Protein 8XSM (pdb70)

Structure (mmCIF, N/CA/C/O backbone):
data_8XSM
#
_entry.id   8XSM
#
_cell.length_a   1.00
_cell.length_b   1.00
_cell.length_c   1.00
_cell.angle_alpha   90.00
_cell.angle_beta   90.00
_cell.angle_gamma   90.00
#
_symmetry.space_group_name_H-M   'P 1'
#
loop_
_entity.id
_entity.type
_entity.pdbx_description
1 polymer 'Solute carrier family 52, riboflavin transporter, member 2'
2 non-polymer RIBOFLAVIN
#
loop_
_atom_site.group_PDB
_atom_site.id
_atom_site.type_symbol
_atom_site.label_atom_id
_atom_site.label_alt_id
_atom_site.label_comp_id
_atom_site.label_asym_id
_atom_site.label_entity_id
_atom_site.label_seq_id
_atom_site.pdbx_PDB_ins_code
_atom_site.Cartn_x
_atom_site.Cartn_y
_atom_site.Cartn_z
_atom_site.occupancy
_atom_site.B_iso_or_equiv
_atom_site.auth_seq_id
_atom_site.auth_comp_id
_atom_site.auth_asym_id
_atom_site.auth_atom_id
_atom_site.pdbx_PDB_model_num
ATOM 1 N N . ALA A 1 7 ? 122.314 145.550 152.897 1.00 55.24 7 ALA A N 1
ATOM 2 C CA . ALA A 1 7 ? 121.448 146.687 153.186 1.00 55.24 7 ALA A CA 1
ATOM 3 C C . ALA A 1 7 ? 121.756 147.860 152.262 1.00 55.24 7 ALA A C 1
ATOM 4 O O . ALA A 1 7 ? 120.890 148.687 151.980 1.00 55.24 7 ALA A O 1
ATOM 6 N N . ARG A 1 8 ? 123.004 147.923 151.798 1.00 51.83 8 ARG A N 1
ATOM 7 C CA . ARG A 1 8 ? 123.468 148.960 150.882 1.00 51.83 8 ARG A CA 1
ATOM 8 C C . ARG A 1 8 ? 123.902 148.301 149.581 1.00 51.83 8 ARG A C 1
ATOM 9 O O . ARG A 1 8 ? 125.090 147.992 149.410 1.00 51.83 8 ARG A O 1
ATOM 17 N N . PRO A 1 9 ? 122.991 148.062 148.643 1.00 46.67 9 PRO A N 1
ATOM 18 C CA . PRO A 1 9 ? 123.325 147.234 147.476 1.00 46.67 9 PRO A CA 1
ATOM 19 C C . PRO A 1 9 ? 124.310 147.865 146.502 1.00 46.67 9 PRO A C 1
ATOM 20 O O . PRO A 1 9 ? 125.091 147.146 145.872 1.00 46.67 9 PRO A O 1
ATOM 24 N N . VAL A 1 10 ? 124.290 149.191 146.352 1.00 44.38 10 VAL A N 1
ATOM 25 C CA . VAL A 1 10 ? 125.182 149.828 145.386 1.00 44.38 10 VAL A CA 1
ATOM 26 C C . VAL A 1 10 ? 126.633 149.704 145.834 1.00 44.38 10 VAL A C 1
ATOM 27 O O . VAL A 1 10 ? 127.533 149.458 145.019 1.00 44.38 10 VAL A O 1
ATOM 31 N N . LEU A 1 11 ? 126.884 149.859 147.134 1.00 41.50 11 LEU A N 1
ATOM 32 C CA . LEU A 1 11 ? 128.241 149.704 147.645 1.00 41.50 11 LEU A CA 1
ATOM 33 C C . LEU A 1 11 ? 128.729 148.274 147.472 1.00 41.50 11 LEU A C 1
ATOM 34 O O . LEU A 1 11 ? 129.895 148.045 147.132 1.00 41.50 11 LEU A O 1
ATOM 39 N N . THR A 1 12 ? 127.848 147.298 147.696 1.00 41.43 12 THR A N 1
ATOM 40 C CA . THR A 1 12 ? 128.217 145.902 147.494 1.00 41.43 12 THR A CA 1
ATOM 41 C C . THR A 1 12 ? 128.530 145.626 146.031 1.00 41.43 12 THR A C 1
ATOM 42 O O . THR A 1 12 ? 129.485 144.904 145.722 1.00 41.43 12 THR A O 1
ATOM 46 N N . HIS A 1 13 ? 127.744 146.200 145.117 1.00 40.26 13 HIS A N 1
ATOM 47 C CA . HIS A 1 13 ? 128.022 146.059 143.691 1.00 40.26 13 HIS A CA 1
ATOM 48 C C . HIS A 1 13 ? 129.390 146.629 143.342 1.00 40.26 13 HIS A C 1
ATOM 49 O O . HIS A 1 13 ? 130.182 145.995 142.635 1.00 40.26 13 HIS A O 1
ATOM 56 N N . LEU A 1 14 ? 129.686 147.831 143.839 1.00 40.63 14 LEU A N 1
ATOM 57 C CA . LEU A 1 14 ? 130.981 148.452 143.576 1.00 40.63 14 LEU A CA 1
ATOM 58 C C . LEU A 1 14 ? 132.130 147.600 144.105 1.00 40.63 14 LEU A C 1
ATOM 59 O O . LEU A 1 14 ? 133.132 147.391 143.407 1.00 40.63 14 LEU A O 1
ATOM 64 N N . LEU A 1 15 ? 131.996 147.086 145.331 1.00 38.83 15 LEU A N 1
ATOM 65 C CA . LEU A 1 15 ? 133.090 146.341 145.946 1.00 38.83 15 LEU A CA 1
ATOM 66 C C . LEU A 1 15 ? 133.314 145.001 145.259 1.00 38.83 15 LEU A C 1
ATOM 67 O O . LEU A 1 15 ? 134.462 144.591 145.057 1.00 38.83 15 LEU A O 1
ATOM 72 N N . VAL A 1 16 ? 132.238 144.305 144.878 1.00 38.04 16 VAL A N 1
ATOM 73 C CA . VAL A 1 16 ? 132.421 143.044 144.163 1.00 38.04 16 VAL A CA 1
ATOM 74 C C . VAL A 1 16 ? 132.964 143.299 142.761 1.00 38.04 16 VAL A C 1
ATOM 75 O O . VAL A 1 16 ? 133.745 142.495 142.237 1.00 38.04 16 VAL A O 1
ATOM 79 N N . ALA A 1 17 ? 132.621 144.439 142.152 1.00 38.05 17 ALA A N 1
ATOM 80 C CA . ALA A 1 17 ? 133.188 144.777 140.850 1.00 38.05 17 ALA A CA 1
ATOM 81 C C . ALA A 1 17 ? 134.694 144.986 140.941 1.00 38.05 17 ALA A C 1
ATOM 82 O O . ALA A 1 17 ? 135.449 144.475 140.111 1.00 38.05 17 ALA A O 1
ATOM 84 N N . LEU A 1 18 ? 135.153 145.736 141.946 1.00 39.53 18 LEU A N 1
ATOM 85 C CA . LEU A 1 18 ? 136.594 145.956 142.095 1.00 39.53 18 LEU A CA 1
ATOM 86 C C . LEU A 1 18 ? 137.327 144.666 142.454 1.00 39.53 18 LEU A C 1
ATOM 87 O O . LEU A 1 18 ? 138.421 144.391 141.933 1.00 39.53 18 LEU A O 1
ATOM 92 N N . PHE A 1 19 ? 136.747 143.876 143.362 1.00 40.86 19 PHE A N 1
ATOM 93 C CA . PHE A 1 19 ? 137.294 142.567 143.700 1.00 40.86 19 PHE A CA 1
ATOM 94 C C . PHE A 1 19 ? 137.484 141.706 142.458 1.00 40.86 19 PHE A C 1
ATOM 95 O O . PHE A 1 19 ? 138.526 141.065 142.290 1.00 40.86 19 PHE A O 1
ATOM 103 N N . GLY A 1 20 ? 136.492 141.689 141.565 1.00 40.25 20 GLY A N 1
ATOM 104 C CA . GLY A 1 20 ? 136.629 140.915 140.344 1.00 40.25 20 GLY A CA 1
ATOM 105 C C . GLY A 1 20 ? 137.583 141.548 139.351 1.00 40.25 20 GLY A C 1
ATOM 106 O O . GLY A 1 20 ? 138.189 140.853 138.533 1.00 40.25 20 GLY A O 1
ATOM 107 N N . MET A 1 21 ? 137.717 142.875 139.395 1.00 42.55 21 MET A N 1
ATOM 108 C CA . MET A 1 21 ? 138.628 143.562 138.484 1.00 42.55 21 MET A CA 1
ATOM 109 C C . MET A 1 21 ? 140.072 143.207 138.781 1.00 42.55 21 MET A C 1
ATOM 110 O O . MET A 1 21 ? 140.895 143.092 137.868 1.00 42.55 21 MET A O 1
ATOM 115 N N . GLY A 1 22 ? 140.399 143.023 140.051 1.00 43.27 22 GLY A N 1
ATOM 116 C CA . GLY A 1 22 ? 141.770 142.679 140.384 1.00 43.27 22 GLY A CA 1
ATOM 117 C C . GLY A 1 22 ? 142.141 141.226 140.145 1.00 43.27 22 GLY A C 1
ATOM 118 O O . GLY A 1 22 ? 142.978 140.676 140.864 1.00 43.27 22 GLY A O 1
ATOM 119 N N . SER A 1 23 ? 141.538 140.592 139.139 1.00 41.13 23 SER A N 1
ATOM 120 C CA . SER A 1 23 ? 141.681 139.152 138.939 1.00 41.13 23 SER A CA 1
ATOM 121 C C . SER A 1 23 ? 142.740 138.797 137.896 1.00 41.13 23 SER A C 1
ATOM 122 O O . SER A 1 23 ? 143.699 138.082 138.200 1.00 41.13 23 SER A O 1
ATOM 125 N N . TRP A 1 24 ? 142.575 139.279 136.664 1.00 43.17 24 TRP A N 1
ATOM 126 C CA . TRP A 1 24 ? 143.425 138.902 135.537 1.00 43.17 24 TRP A CA 1
ATOM 127 C C . TRP A 1 24 ? 144.193 140.092 134.971 1.00 43.17 24 TRP A C 1
ATOM 128 O O . TRP A 1 24 ? 144.498 140.137 133.781 1.00 43.17 24 TRP A O 1
ATOM 139 N N . ALA A 1 25 ? 144.528 141.065 135.816 1.00 41.52 25 ALA A N 1
ATOM 140 C CA . ALA A 1 25 ? 145.111 142.304 135.314 1.00 41.52 25 ALA A CA 1
ATOM 141 C C . ALA A 1 25 ? 146.567 142.143 134.898 1.00 41.52 25 ALA A C 1
ATOM 142 O O . ALA A 1 25 ? 147.001 142.780 133.932 1.00 41.52 25 ALA A O 1
ATOM 144 N N . ALA A 1 26 ? 147.328 141.293 135.590 1.00 45.12 26 ALA A N 1
ATOM 145 C CA . ALA A 1 26 ? 148.760 141.192 135.326 1.00 45.12 26 ALA A CA 1
ATOM 146 C C . ALA A 1 26 ? 149.034 140.575 133.961 1.00 45.12 26 ALA A C 1
ATOM 147 O O . ALA A 1 26 ? 149.866 141.078 133.198 1.00 45.12 26 ALA A O 1
ATOM 149 N N . VAL A 1 27 ? 148.339 139.486 133.632 1.00 45.02 27 VAL A N 1
ATOM 150 C CA . VAL A 1 27 ? 148.542 138.828 132.345 1.00 45.02 27 VAL A CA 1
ATOM 151 C C . VAL A 1 27 ? 148.036 139.705 131.206 1.00 45.02 27 VAL A C 1
ATOM 152 O O . VAL A 1 27 ? 148.700 139.855 130.171 1.00 45.02 27 VAL A O 1
ATOM 156 N N . ASN A 1 28 ? 146.854 140.294 131.377 1.00 43.86 28 ASN A N 1
ATOM 157 C CA . ASN A 1 28 ? 146.273 141.194 130.392 1.00 43.86 28 ASN A CA 1
ATOM 158 C C . ASN A 1 28 ? 147.045 142.499 130.257 1.00 43.86 28 ASN A C 1
ATOM 159 O O . ASN A 1 28 ? 146.793 143.243 129.305 1.00 43.86 28 ASN A O 1
ATOM 164 N N . GLY A 1 29 ? 147.963 142.800 131.172 1.00 43.72 29 GLY A N 1
ATOM 165 C CA . GLY A 1 29 ? 148.834 143.949 131.022 1.00 43.72 29 GLY A CA 1
ATOM 166 C C . GLY A 1 29 ? 150.153 143.587 130.371 1.00 43.72 29 GLY A C 1
ATOM 167 O O . GLY A 1 29 ? 150.673 144.336 129.537 1.00 43.72 29 GLY A O 1
ATOM 168 N N . ILE A 1 30 ? 150.699 142.429 130.743 1.00 45.02 30 ILE A N 1
ATOM 169 C CA . ILE A 1 30 ? 151.906 141.925 130.091 1.00 45.02 30 ILE A CA 1
ATOM 170 C C . ILE A 1 30 ? 151.666 141.749 128.597 1.00 45.02 30 ILE A C 1
ATOM 171 O O . ILE A 1 30 ? 152.513 142.102 127.764 1.00 45.02 30 ILE A O 1
ATOM 176 N N . TRP A 1 31 ? 150.508 141.192 128.233 1.00 45.47 31 TRP A N 1
ATOM 177 C CA . TRP A 1 31 ? 150.226 140.950 126.823 1.00 45.47 31 TRP A CA 1
ATOM 178 C C . TRP A 1 31 ? 150.184 142.245 126.024 1.00 45.47 31 TRP A C 1
ATOM 179 O O . TRP A 1 31 ? 150.699 142.296 124.902 1.00 45.47 31 TRP A O 1
ATOM 190 N N . VAL A 1 32 ? 149.586 143.298 126.578 1.00 45.59 32 VAL A N 1
ATOM 191 C CA . VAL A 1 32 ? 149.471 144.550 125.838 1.00 45.59 32 VAL A CA 1
ATOM 192 C C . VAL A 1 32 ? 150.792 145.309 125.855 1.00 45.59 32 VAL A C 1
ATOM 193 O O . VAL A 1 32 ? 151.056 146.139 124.977 1.00 45.59 32 VAL A O 1
ATOM 197 N N . GLU A 1 33 ? 151.648 145.038 126.843 1.00 48.13 33 GLU A N 1
ATOM 198 C CA . GLU A 1 33 ? 152.937 145.712 126.919 1.00 48.13 33 GLU A CA 1
ATOM 199 C C . GLU A 1 33 ? 154.028 145.018 126.112 1.00 48.13 33 GLU A C 1
ATOM 200 O O . GLU A 1 33 ? 155.076 145.625 125.877 1.00 48.13 33 GLU A O 1
ATOM 206 N N . LEU A 1 34 ? 153.801 143.781 125.672 1.00 48.98 34 LEU A N 1
ATOM 207 C CA . LEU A 1 34 ? 154.804 143.052 124.892 1.00 48.98 34 LEU A CA 1
ATOM 208 C C . LEU A 1 34 ? 155.548 143.867 123.831 1.00 48.98 34 LEU A C 1
ATOM 209 O O . LEU A 1 34 ? 156.763 143.652 123.684 1.00 48.98 34 LEU A O 1
ATOM 214 N N . PRO A 1 35 ? 154.924 144.767 123.058 1.00 51.43 35 PRO A N 1
ATOM 215 C CA . PRO A 1 35 ? 155.707 145.513 122.054 1.00 51.43 35 PRO A CA 1
ATOM 216 C C . PRO A 1 35 ? 156.792 146.407 122.634 1.00 51.43 35 PRO A C 1
ATOM 217 O O . PRO A 1 35 ? 157.853 146.545 122.015 1.00 51.43 35 PRO A O 1
ATOM 221 N N . VAL A 1 36 ? 156.561 147.032 123.789 1.00 52.99 36 VAL A N 1
ATOM 222 C CA . VAL A 1 36 ? 157.573 147.907 124.374 1.00 52.99 36 VAL A CA 1
ATOM 223 C C . VAL A 1 36 ? 158.747 147.091 124.895 1.00 52.99 36 VAL A C 1
ATOM 224 O O . VAL A 1 36 ? 159.904 147.523 124.830 1.00 52.99 36 VAL A O 1
ATOM 228 N N . VAL A 1 37 ? 158.468 145.899 125.414 1.00 52.83 37 VAL A N 1
ATOM 229 C CA . VAL A 1 37 ? 159.508 145.064 125.994 1.00 52.83 37 VAL A CA 1
ATOM 230 C C . VAL A 1 37 ? 160.321 144.363 124.912 1.00 52.83 37 VAL A C 1
ATOM 231 O O . VAL A 1 37 ? 161.543 144.237 125.037 1.00 52.83 37 VAL A O 1
ATOM 235 N N . VAL A 1 38 ? 159.666 143.923 123.832 1.00 54.87 38 VAL A N 1
ATOM 236 C CA . VAL A 1 38 ? 160.321 143.144 122.782 1.00 54.87 38 VAL A CA 1
ATOM 237 C C . VAL A 1 38 ? 161.524 143.875 122.199 1.00 54.87 38 VAL A C 1
ATOM 238 O O . VAL A 1 38 ? 162.518 143.246 121.818 1.00 54.87 38 VAL A O 1
ATOM 242 N N . LYS A 1 39 ? 161.474 145.207 122.145 1.00 59.39 39 LYS A N 1
ATOM 243 C CA . LYS A 1 39 ? 162.541 145.980 121.521 1.00 59.39 39 LYS A CA 1
ATOM 244 C C . LYS A 1 39 ? 163.882 145.823 122.225 1.00 59.39 39 LYS A C 1
ATOM 245 O O . LYS A 1 39 ? 164.918 146.115 121.620 1.00 59.39 39 LYS A O 1
ATOM 251 N N . GLU A 1 40 ? 163.892 145.372 123.479 1.00 61.75 40 GLU A N 1
ATOM 252 C CA . GLU A 1 40 ? 165.112 145.303 124.277 1.00 61.75 40 GLU A CA 1
ATOM 253 C C . GLU A 1 40 ? 165.544 143.882 124.609 1.00 61.75 40 GLU A C 1
ATOM 254 O O . GLU A 1 40 ? 166.745 143.615 124.699 1.00 61.75 40 GLU A O 1
ATOM 260 N N . LEU A 1 41 ? 164.598 142.966 124.803 1.00 58.77 41 LEU A N 1
ATOM 261 C CA . LEU A 1 41 ? 164.941 141.617 125.217 1.00 58.77 41 LEU A CA 1
ATOM 262 C C . LEU A 1 41 ? 165.659 140.875 124.092 1.00 58.77 41 LEU A C 1
ATOM 263 O O . LEU A 1 41 ? 165.436 141.155 122.913 1.00 58.77 41 LEU A O 1
ATOM 268 N N . PRO A 1 42 ? 166.535 139.924 124.432 1.00 61.18 42 PRO A N 1
ATOM 269 C CA . PRO A 1 42 ? 167.268 139.188 123.394 1.00 61.18 42 PRO A CA 1
ATOM 270 C C . PRO A 1 42 ? 166.449 138.133 122.671 1.00 61.18 42 PRO A C 1
ATOM 271 O O . PRO A 1 42 ? 166.919 137.609 121.653 1.00 61.18 42 PRO A O 1
ATOM 275 N N . GLU A 1 43 ? 165.251 137.799 123.155 1.00 62.26 43 GLU A N 1
ATOM 276 C CA . GLU A 1 43 ? 164.432 136.803 122.470 1.00 62.26 43 GLU A CA 1
ATOM 277 C C . GLU A 1 43 ? 163.967 137.321 121.116 1.00 62.26 43 GLU A C 1
ATOM 278 O O . GLU A 1 43 ? 164.131 136.651 120.091 1.00 62.26 43 GLU A O 1
ATOM 284 N N . GLY A 1 44 ? 163.388 138.518 121.093 1.00 59.12 44 GLY A N 1
ATOM 285 C CA . GLY A 1 44 ? 162.844 139.073 119.871 1.00 59.12 44 GLY A CA 1
ATOM 286 C C . GLY A 1 44 ? 161.336 138.977 119.835 1.00 59.12 44 GLY A C 1
ATOM 287 O O . GLY A 1 44 ? 160.676 139.218 120.848 1.00 59.12 44 GLY A O 1
ATOM 288 N N . TRP A 1 45 ? 160.775 138.630 118.681 1.00 61.58 45 TRP A N 1
ATOM 289 C CA . TRP A 1 45 ? 159.337 138.451 118.547 1.00 61.58 45 TRP A CA 1
ATOM 290 C C . TRP A 1 45 ? 158.893 137.022 118.821 1.00 61.58 45 TRP A C 1
ATOM 291 O O . TRP A 1 45 ? 157.740 136.681 118.542 1.00 61.58 45 TRP A O 1
ATOM 302 N N . SER A 1 46 ? 159.779 136.183 119.355 1.00 58.25 46 SER A N 1
ATOM 303 C CA . SER A 1 46 ? 159.413 134.841 119.788 1.00 58.25 46 SER A CA 1
ATOM 304 C C . SER A 1 46 ? 158.811 134.822 121.184 1.00 58.25 46 SER A C 1
ATOM 305 O O . SER A 1 46 ? 158.397 133.757 121.649 1.00 58.25 46 SER A O 1
ATOM 308 N N . LEU A 1 47 ? 158.745 135.970 121.846 1.00 54.43 47 LEU A N 1
ATOM 309 C CA . LEU A 1 47 ? 158.286 136.134 123.219 1.00 54.43 47 LEU A CA 1
ATOM 310 C C . LEU A 1 47 ? 156.793 135.853 123.410 1.00 54.43 47 LEU A C 1
ATOM 311 O O . LEU A 1 47 ? 156.416 135.266 124.435 1.00 54.43 47 LEU A O 1
ATOM 316 N N . PRO A 1 48 ? 155.907 136.267 122.494 1.00 53.72 48 PRO A N 1
ATOM 317 C CA . PRO A 1 48 ? 154.484 135.935 122.672 1.00 53.72 48 PRO A CA 1
ATOM 318 C C . PRO A 1 48 ? 154.196 134.446 122.688 1.00 53.72 48 PRO A C 1
ATOM 319 O O . PRO A 1 48 ? 153.171 134.039 123.246 1.00 53.72 48 PRO A O 1
ATOM 323 N N . SER A 1 49 ? 155.055 133.617 122.095 1.00 56.26 49 SER A N 1
ATOM 324 C CA . SER A 1 49 ? 154.881 132.173 122.175 1.00 56.26 49 SER A CA 1
ATOM 325 C C . SER A 1 49 ? 155.462 131.590 123.455 1.00 56.26 49 SER A C 1
ATOM 326 O O . SER A 1 49 ? 155.104 130.468 123.827 1.00 56.26 49 SER A O 1
ATOM 329 N N . TYR A 1 50 ? 156.350 132.321 124.128 1.00 54.50 50 TYR A N 1
ATOM 330 C CA . TYR A 1 50 ? 156.832 131.912 125.442 1.00 54.50 50 TYR A CA 1
ATOM 331 C C . TYR A 1 50 ? 155.805 132.243 126.515 1.00 54.50 50 TYR A C 1
ATOM 332 O O . TYR A 1 50 ? 155.530 131.425 127.402 1.00 54.50 50 TYR A O 1
ATOM 341 N N . VAL A 1 51 ? 155.230 133.446 126.443 1.00 50.51 51 VAL A N 1
ATOM 342 C CA . VAL A 1 51 ? 154.232 133.865 127.425 1.00 50.51 51 VAL A CA 1
ATOM 343 C C . VAL A 1 51 ? 153.009 132.957 127.364 1.00 50.51 51 VAL A C 1
ATOM 344 O O . VAL A 1 51 ? 152.403 132.627 128.389 1.00 50.51 51 VAL A O 1
ATOM 348 N N . SER A 1 52 ? 152.638 132.526 126.157 1.00 51.18 52 SER A N 1
ATOM 349 C CA . SER A 1 52 ? 151.482 131.651 125.990 1.00 51.18 52 SER A CA 1
ATOM 350 C C . SER A 1 52 ? 151.701 130.308 126.678 1.00 51.18 52 SER A C 1
ATOM 351 O O . SER A 1 52 ? 150.828 129.808 127.398 1.00 51.18 52 SER A O 1
ATOM 354 N N . VAL A 1 53 ? 152.872 129.707 126.461 1.00 49.76 53 VAL A N 1
ATOM 355 C CA . VAL A 1 53 ? 153.189 128.428 127.093 1.00 49.76 53 VAL A CA 1
ATOM 356 C C . VAL A 1 53 ? 153.246 128.586 128.607 1.00 49.76 53 VAL A C 1
ATOM 357 O O . VAL A 1 53 ? 152.802 127.711 129.357 1.00 49.76 53 VAL A O 1
ATOM 361 N N . LEU A 1 54 ? 153.787 129.710 129.080 1.00 47.79 54 LEU A N 1
ATOM 362 C CA . LEU A 1 54 ? 153.853 129.935 130.522 1.00 47.79 54 LEU A CA 1
ATOM 363 C C . LEU A 1 54 ? 152.459 130.036 131.130 1.00 47.79 54 LEU A C 1
ATOM 364 O O . LEU A 1 54 ? 152.181 129.442 132.178 1.00 47.79 54 LEU A O 1
ATOM 369 N N . VAL A 1 55 ? 151.562 130.786 130.484 1.00 47.52 55 VAL A N 1
ATOM 370 C CA . VAL A 1 55 ? 150.208 130.927 131.014 1.00 47.52 55 VAL A CA 1
ATOM 371 C C . VAL A 1 55 ? 149.455 129.606 130.938 1.00 47.52 55 VAL A C 1
ATOM 372 O O . VAL A 1 55 ? 148.604 129.319 131.788 1.00 47.52 55 VAL A O 1
ATOM 376 N N . ALA A 1 56 ? 149.756 128.773 129.940 1.00 47.27 56 ALA A N 1
ATOM 377 C CA . ALA A 1 56 ? 149.117 127.461 129.872 1.00 47.27 56 ALA A CA 1
ATOM 378 C C . ALA A 1 56 ? 149.621 126.545 130.984 1.00 47.27 56 ALA A C 1
ATOM 379 O O . ALA A 1 56 ? 148.845 125.792 131.581 1.00 47.27 56 ALA A O 1
ATOM 381 N N . LEU A 1 57 ? 150.924 126.592 131.274 1.00 49.04 57 LEU A N 1
ATOM 382 C CA . LEU A 1 57 ? 151.476 125.778 132.354 1.00 49.04 57 LEU A CA 1
ATOM 383 C C . LEU A 1 57 ? 151.089 126.294 133.733 1.00 49.04 57 LEU A C 1
ATOM 384 O O . LEU A 1 57 ? 151.181 125.542 134.707 1.00 49.04 57 LEU A O 1
ATOM 389 N N . GLY A 1 58 ? 150.676 127.558 133.841 1.00 46.11 58 GLY A N 1
ATOM 390 C CA . GLY A 1 58 ? 150.273 128.108 135.126 1.00 46.11 58 GLY A CA 1
ATOM 391 C C . GLY A 1 58 ? 149.077 127.427 135.761 1.00 46.11 58 GLY A C 1
ATOM 392 O O . GLY A 1 58 ? 148.715 127.762 136.892 1.00 46.11 58 GLY A O 1
ATOM 393 N N . ASN A 1 59 ? 148.451 126.477 135.063 1.00 46.84 59 ASN A N 1
ATOM 394 C CA . ASN A 1 59 ? 147.296 125.769 135.608 1.00 46.84 59 ASN A CA 1
ATOM 395 C C . ASN A 1 59 ? 147.655 124.868 136.783 1.00 46.84 59 ASN A C 1
ATOM 396 O O . ASN A 1 59 ? 146.788 124.139 137.274 1.00 46.84 59 ASN A O 1
ATOM 401 N N . LEU A 1 60 ? 148.913 124.873 137.223 1.00 48.09 60 LEU A N 1
ATOM 402 C CA . LEU A 1 60 ? 149.293 124.107 138.402 1.00 48.09 60 LEU A CA 1
ATOM 403 C C . LEU A 1 60 ? 148.792 124.745 139.689 1.00 48.09 60 LEU A C 1
ATOM 404 O O . LEU A 1 60 ? 148.909 124.132 140.754 1.00 48.09 60 LEU A O 1
ATOM 409 N N . GLY A 1 61 ? 148.260 125.967 139.624 1.00 48.52 61 GLY A N 1
ATOM 410 C CA . GLY A 1 61 ? 147.661 126.565 140.804 1.00 48.52 61 GLY A CA 1
ATOM 411 C C . GLY A 1 61 ? 146.424 125.825 141.271 1.00 48.52 61 GLY A C 1
ATOM 412 O O . GLY A 1 61 ? 146.131 125.789 142.470 1.00 48.52 61 GLY A O 1
ATOM 413 N N . LEU A 1 62 ? 145.690 125.216 140.336 1.00 47.61 62 LEU A N 1
ATOM 414 C CA . LEU A 1 62 ? 144.531 124.414 140.708 1.00 47.61 62 LEU A CA 1
ATOM 415 C C . LEU A 1 62 ? 144.948 123.187 141.508 1.00 47.61 62 LEU A C 1
ATOM 416 O O . LEU A 1 62 ? 144.299 122.833 142.498 1.00 47.61 62 LEU A O 1
ATOM 421 N N . LEU A 1 63 ? 146.029 122.525 141.090 1.00 50.95 63 LEU A N 1
ATOM 422 C CA . LEU A 1 63 ? 146.525 121.356 141.805 1.00 50.95 63 LEU A CA 1
ATOM 423 C C . LEU A 1 63 ? 147.007 121.696 143.208 1.00 50.95 63 LEU A C 1
ATOM 424 O O . LEU A 1 63 ? 146.983 120.830 144.087 1.00 50.95 63 LEU A O 1
ATOM 429 N N . VAL A 1 64 ? 147.430 122.937 143.443 1.00 51.88 64 VAL A N 1
ATOM 430 C CA . VAL A 1 64 ? 147.873 123.338 144.774 1.00 51.88 64 VAL A CA 1
ATOM 431 C C . VAL A 1 64 ? 146.684 123.722 145.641 1.00 51.88 64 VAL A C 1
ATOM 432 O O . VAL A 1 64 ? 146.611 123.357 146.821 1.00 51.88 64 VAL A O 1
ATOM 436 N N . VAL A 1 65 ? 145.736 124.473 145.072 1.00 53.46 65 VAL A N 1
ATOM 437 C CA . VAL A 1 65 ? 144.529 124.844 145.810 1.00 53.46 65 VAL A CA 1
ATOM 438 C C . VAL A 1 65 ? 143.776 123.593 146.243 1.00 53.46 65 VAL A C 1
ATOM 439 O O . VAL A 1 65 ? 143.312 123.487 147.384 1.00 53.46 65 VAL A O 1
ATOM 443 N N . THR A 1 66 ? 143.661 122.616 145.339 1.00 57.77 66 THR A N 1
ATOM 444 C CA . THR A 1 66 ? 142.946 121.384 145.653 1.00 57.77 66 THR A CA 1
ATOM 445 C C . THR A 1 66 ? 143.651 120.593 146.746 1.00 57.77 66 THR A C 1
ATOM 446 O O . THR A 1 66 ? 143.010 120.057 147.657 1.00 57.77 66 THR A O 1
ATOM 450 N N . LEU A 1 67 ? 144.978 120.511 146.677 1.00 59.77 67 LEU A N 1
ATOM 451 C CA . LEU A 1 67 ? 145.704 119.744 147.681 1.00 59.77 67 LEU A CA 1
ATOM 452 C C . LEU A 1 67 ? 145.627 120.413 149.046 1.00 59.77 67 LEU A C 1
ATOM 453 O O . LEU A 1 67 ? 145.541 119.730 150.072 1.00 59.77 67 LEU A O 1
ATOM 458 N N . TRP A 1 68 ? 145.633 121.746 149.087 1.00 61.02 68 TRP A N 1
ATOM 459 C CA . TRP A 1 68 ? 145.473 122.426 150.370 1.00 61.02 68 TRP A CA 1
ATOM 460 C C . TRP A 1 68 ? 144.058 122.255 150.906 1.00 61.02 68 TRP A C 1
ATOM 461 O O . TRP A 1 68 ? 143.855 122.097 152.115 1.00 61.02 68 TRP A O 1
ATOM 472 N N . ARG A 1 69 ? 143.063 122.289 150.020 1.00 62.71 69 ARG A N 1
ATOM 473 C CA . ARG A 1 69 ? 141.681 122.046 150.410 1.00 62.71 69 ARG A CA 1
ATOM 474 C C . ARG A 1 69 ? 141.438 120.617 150.864 1.00 62.71 69 ARG A C 1
ATOM 475 O O . ARG A 1 69 ? 140.460 120.373 151.578 1.00 62.71 69 ARG A O 1
ATOM 483 N N . ARG A 1 70 ? 142.327 119.696 150.529 1.00 66.29 70 ARG A N 1
ATOM 484 C CA . ARG A 1 70 ? 142.204 118.319 150.967 1.00 66.29 70 ARG A CA 1
ATOM 485 C C . ARG A 1 70 ? 142.917 118.089 152.265 1.00 66.29 70 ARG A C 1
ATOM 486 O O . ARG A 1 70 ? 142.353 117.540 153.183 1.00 66.29 70 ARG A O 1
ATOM 494 N N . LEU A 1 71 ? 144.168 118.519 152.359 1.00 68.38 71 LEU A N 1
ATOM 495 C CA . LEU A 1 71 ? 144.929 118.233 153.574 1.00 68.38 71 LEU A CA 1
ATOM 496 C C . LEU A 1 71 ? 144.417 119.039 154.761 1.00 68.38 71 LEU A C 1
ATOM 497 O O . LEU A 1 71 ? 144.291 118.508 155.868 1.00 68.38 71 LEU A O 1
ATOM 502 N N . ALA A 1 72 ? 144.131 120.325 154.558 1.00 69.88 72 ALA A N 1
ATOM 503 C CA . ALA A 1 72 ? 143.477 121.121 155.587 1.00 69.88 72 ALA A CA 1
ATOM 504 C C . ALA A 1 72 ? 141.983 121.133 155.293 1.00 69.88 72 ALA A C 1
ATOM 505 O O . ALA A 1 72 ? 141.514 121.986 154.524 1.00 69.88 72 ALA A O 1
ATOM 507 N N . PRO A 1 73 ? 141.195 120.226 155.875 1.00 72.87 73 PRO A N 1
ATOM 508 C CA . PRO A 1 73 ? 139.824 120.014 155.393 1.00 72.87 73 PRO A CA 1
ATOM 509 C C . PRO A 1 73 ? 138.847 121.118 155.765 1.00 72.87 73 PRO A C 1
ATOM 510 O O . PRO A 1 73 ? 138.064 121.565 154.921 1.00 72.87 73 PRO A O 1
ATOM 514 N N . GLY A 1 74 ? 138.879 121.563 157.019 1.00 73.63 74 GLY A N 1
ATOM 515 C CA . GLY A 1 74 ? 137.887 122.504 157.503 1.00 73.63 74 GLY A CA 1
ATOM 516 C C . GLY A 1 74 ? 138.430 123.877 157.837 1.00 73.63 74 GLY A C 1
ATOM 517 O O . GLY A 1 74 ? 137.792 124.638 158.570 1.00 73.63 74 GLY A O 1
ATOM 518 N N . LYS A 1 75 ? 139.604 124.209 157.307 1.00 71.81 75 LYS A N 1
ATOM 519 C CA . LYS A 1 75 ? 140.199 125.508 157.573 1.00 71.81 75 LYS A CA 1
ATOM 520 C C . LYS A 1 75 ? 139.445 126.610 156.829 1.00 71.81 75 LYS A C 1
ATOM 521 O O . LYS A 1 75 ? 138.451 126.371 156.138 1.00 71.81 75 LYS A O 1
ATOM 527 N N . ASP A 1 76 ? 139.935 127.838 156.984 1.00 65.03 76 ASP A N 1
ATOM 528 C CA . ASP A 1 76 ? 139.224 128.997 156.473 1.00 65.03 76 ASP A CA 1
ATOM 529 C C . ASP A 1 76 ? 139.260 129.029 154.945 1.00 65.03 76 ASP A C 1
ATOM 530 O O . ASP A 1 76 ? 140.009 128.300 154.291 1.00 65.03 76 ASP A O 1
ATOM 535 N N . GLU A 1 77 ? 138.429 129.904 154.381 1.00 57.19 77 GLU A N 1
ATOM 536 C CA . GLU A 1 77 ? 138.278 130.037 152.940 1.00 57.19 77 GLU A CA 1
ATOM 537 C C . GLU A 1 77 ? 138.916 131.302 152.388 1.00 57.19 77 GLU A C 1
ATOM 538 O O . GLU A 1 77 ? 139.091 131.410 151.171 1.00 57.19 77 GLU A O 1
ATOM 544 N N . GLN A 1 78 ? 139.277 132.250 153.247 1.00 54.68 78 GLN A N 1
ATOM 545 C CA . GLN A 1 78 ? 139.859 133.511 152.817 1.00 54.68 78 GLN A CA 1
ATOM 546 C C . GLN A 1 78 ? 141.379 133.488 152.782 1.00 54.68 78 GLN A C 1
ATOM 547 O O . GLN A 1 78 ? 141.985 134.510 152.454 1.00 54.68 78 GLN A O 1
ATOM 553 N N . VAL A 1 79 ? 142.010 132.367 153.115 1.00 49.78 79 VAL A N 1
ATOM 554 C CA . VAL A 1 79 ? 143.470 132.282 153.123 1.00 49.78 79 VAL A CA 1
ATOM 555 C C . VAL A 1 79 ? 144.002 132.131 151.700 1.00 49.78 79 VAL A C 1
ATOM 556 O O . VAL A 1 79 ? 144.991 132.797 151.352 1.00 49.78 79 VAL A O 1
ATOM 560 N N . PRO A 1 80 ? 143.413 131.284 150.843 1.00 46.79 80 PRO A N 1
ATOM 561 C CA . PRO A 1 80 ? 143.874 131.266 149.446 1.00 46.79 80 PRO A CA 1
ATOM 562 C C . PRO A 1 80 ? 143.661 132.579 148.715 1.00 46.79 80 PRO A C 1
ATOM 563 O O . PRO A 1 80 ? 144.506 132.960 147.895 1.00 46.79 80 PRO A O 1
ATOM 567 N N . ILE A 1 81 ? 142.561 133.285 148.982 1.00 46.45 81 ILE A N 1
ATOM 568 C CA . ILE A 1 81 ? 142.332 134.575 148.332 1.00 46.45 81 ILE A CA 1
ATOM 569 C C . ILE A 1 81 ? 143.465 135.538 148.657 1.00 46.45 81 ILE A C 1
ATOM 570 O O . ILE A 1 81 ? 144.021 136.201 147.772 1.00 46.45 81 ILE A O 1
ATOM 575 N N . ARG A 1 82 ? 143.839 135.615 149.933 1.00 48.28 82 ARG A N 1
ATOM 576 C CA . ARG A 1 82 ? 144.889 136.533 150.346 1.00 48.28 82 ARG A CA 1
ATOM 577 C C . ARG A 1 82 ? 146.259 136.099 149.845 1.00 48.28 82 ARG A C 1
ATOM 578 O O . ARG A 1 82 ? 147.071 136.952 149.467 1.00 48.28 82 ARG A O 1
ATOM 586 N N . VAL A 1 83 ? 146.534 134.793 149.817 1.00 44.67 83 VAL A N 1
ATOM 587 C CA . VAL A 1 83 ? 147.797 134.330 149.252 1.00 44.67 83 VAL A CA 1
ATOM 588 C C . VAL A 1 83 ? 147.901 134.723 147.783 1.00 44.67 83 VAL A C 1
ATOM 589 O O . VAL A 1 83 ? 148.946 135.210 147.330 1.00 44.67 83 VAL A O 1
ATOM 593 N N . VAL A 1 84 ? 146.817 134.547 147.022 1.00 43.44 84 VAL A N 1
ATOM 594 C CA . VAL A 1 84 ? 146.819 134.913 145.607 1.00 43.44 84 VAL A CA 1
ATOM 595 C C . VAL A 1 84 ? 147.029 136.414 145.437 1.00 43.44 84 VAL A C 1
ATOM 596 O O . VAL A 1 84 ? 147.797 136.857 144.572 1.00 43.44 84 VAL A O 1
ATOM 600 N N . GLN A 1 85 ? 146.363 137.220 146.265 1.00 43.95 85 GLN A N 1
ATOM 601 C CA . GLN A 1 85 ? 146.484 138.669 146.132 1.00 43.95 85 GLN A CA 1
ATOM 602 C C . GLN A 1 85 ? 147.903 139.146 146.430 1.00 43.95 85 GLN A C 1
ATOM 603 O O . GLN A 1 85 ? 148.452 139.983 145.698 1.00 43.95 85 GLN A O 1
ATOM 609 N N . VAL A 1 86 ? 148.519 138.625 147.495 1.00 44.66 86 VAL A N 1
ATOM 610 C CA . VAL A 1 86 ? 149.880 139.046 147.822 1.00 44.66 86 VAL A CA 1
ATOM 611 C C . VAL A 1 86 ? 150.863 138.563 146.763 1.00 44.66 86 VAL A C 1
ATOM 612 O O . VAL A 1 86 ? 151.798 139.287 146.392 1.00 44.66 86 VAL A O 1
ATOM 616 N N . LEU A 1 87 ? 150.680 137.336 146.261 1.00 44.30 87 LEU A N 1
ATOM 617 C CA . LEU A 1 87 ? 151.506 136.860 145.157 1.00 44.30 87 LEU A CA 1
ATOM 618 C C . LEU A 1 87 ? 151.451 137.824 143.982 1.00 44.30 87 LEU A C 1
ATOM 619 O O . LEU A 1 87 ? 152.489 138.224 143.444 1.00 44.30 87 LEU A O 1
ATOM 624 N N . GLY A 1 88 ? 150.242 138.221 143.579 1.00 44.68 88 GLY A N 1
ATOM 625 C CA . GLY A 1 88 ? 150.110 139.127 142.446 1.00 44.68 88 GLY A CA 1
ATOM 626 C C . GLY A 1 88 ? 150.778 140.469 142.679 1.00 44.68 88 GLY A C 1
ATOM 627 O O . GLY A 1 88 ? 151.520 140.965 141.823 1.00 44.68 88 GLY A O 1
ATOM 628 N N . MET A 1 89 ? 150.522 141.079 143.839 1.00 46.13 89 MET A N 1
ATOM 629 C CA . MET A 1 89 ? 151.100 142.390 144.131 1.00 46.13 89 MET A CA 1
ATOM 630 C C . MET A 1 89 ? 152.626 142.347 144.113 1.00 46.13 89 MET A C 1
ATOM 631 O O . MET A 1 89 ? 153.280 143.173 143.456 1.00 46.13 89 MET A O 1
ATOM 636 N N . VAL A 1 90 ? 153.216 141.386 144.830 1.00 44.63 90 VAL A N 1
ATOM 637 C CA . VAL A 1 90 ? 154.672 141.335 144.919 1.00 44.63 90 VAL A CA 1
ATOM 638 C C . VAL A 1 90 ? 155.283 140.968 143.572 1.00 44.63 90 VAL A C 1
ATOM 639 O O . VAL A 1 90 ? 156.351 141.474 143.205 1.00 44.63 90 VAL A O 1
ATOM 643 N N . GLY A 1 91 ? 154.617 140.102 142.805 1.00 44.09 91 GLY A N 1
ATOM 644 C CA . GLY A 1 91 ? 155.127 139.764 141.489 1.00 44.09 91 GLY A CA 1
ATOM 645 C C . GLY A 1 91 ? 155.150 140.953 140.552 1.00 44.09 91 GLY A C 1
ATOM 646 O O . GLY A 1 91 ? 156.109 141.143 139.803 1.00 44.09 91 GLY A O 1
ATOM 647 N N . THR A 1 92 ? 154.102 141.779 140.588 1.00 44.36 92 THR A N 1
ATOM 648 C CA . THR A 1 92 ? 154.081 142.952 139.718 1.00 44.36 92 THR A CA 1
ATOM 649 C C . THR A 1 92 ? 155.121 143.983 140.149 1.00 44.36 92 THR A C 1
ATOM 650 O O . THR A 1 92 ? 155.746 144.632 139.301 1.00 44.36 92 THR A O 1
ATOM 654 N N . ALA A 1 93 ? 155.344 144.131 141.458 1.00 45.71 93 ALA A N 1
ATOM 655 C CA . ALA A 1 93 ? 156.402 145.031 141.918 1.00 45.71 93 ALA A CA 1
ATOM 656 C C . ALA A 1 93 ? 157.777 144.550 141.458 1.00 45.71 93 ALA A C 1
ATOM 657 O O . ALA A 1 93 ? 158.591 145.335 140.950 1.00 45.71 93 ALA A O 1
ATOM 659 N N . LEU A 1 94 ? 158.053 143.254 141.619 1.00 46.20 94 LEU A N 1
ATOM 660 C CA . LEU A 1 94 ? 159.342 142.716 141.192 1.00 46.20 94 LEU A CA 1
ATOM 661 C C . LEU A 1 94 ? 159.512 142.803 139.679 1.00 46.20 94 LEU A C 1
ATOM 662 O O . LEU A 1 94 ? 160.629 142.991 139.185 1.00 46.20 94 LEU A O 1
ATOM 667 N N . LEU A 1 95 ? 158.423 142.650 138.925 1.00 46.09 95 LEU A N 1
ATOM 668 C CA . LEU A 1 95 ? 158.509 142.786 137.475 1.00 46.09 95 LEU A CA 1
ATOM 669 C C . LEU A 1 95 ? 158.815 144.223 137.079 1.00 46.09 95 LEU A C 1
ATOM 670 O O . LEU A 1 95 ? 159.623 144.466 136.178 1.00 46.09 95 LEU A O 1
ATOM 675 N N . ALA A 1 96 ? 158.176 145.192 137.740 1.00 46.09 96 ALA A N 1
ATOM 676 C CA . ALA A 1 96 ? 158.509 146.592 137.500 1.00 46.09 96 ALA A CA 1
ATOM 677 C C . ALA A 1 96 ? 159.964 146.883 137.838 1.00 46.09 96 ALA A C 1
ATOM 678 O O . ALA A 1 96 ? 160.585 147.764 137.234 1.00 46.09 96 ALA A O 1
ATOM 680 N N . SER A 1 97 ? 160.522 146.163 138.814 1.00 49.13 97 SER A N 1
ATOM 681 C CA . SER A 1 97 ? 161.880 146.470 139.253 1.00 49.13 97 SER A CA 1
ATOM 682 C C . SER A 1 97 ? 162.961 145.796 138.410 1.00 49.13 97 SER A C 1
ATOM 683 O O . SER A 1 97 ? 163.989 146.421 138.132 1.00 49.13 97 SER A O 1
ATOM 686 N N . LEU A 1 98 ? 162.764 144.546 137.993 1.00 53.16 98 LEU A N 1
ATOM 687 C CA . LEU A 1 98 ? 163.838 143.723 137.431 1.00 53.16 98 LEU A CA 1
ATOM 688 C C . LEU A 1 98 ? 163.399 143.031 136.147 1.00 53.16 98 LEU A C 1
ATOM 689 O O . LEU A 1 98 ? 163.555 141.820 135.995 1.00 53.16 98 LEU A O 1
ATOM 694 N N . TRP A 1 99 ? 162.844 143.772 135.194 1.00 51.78 99 TRP A N 1
ATOM 695 C CA . TRP A 1 99 ? 162.353 143.134 133.979 1.00 51.78 99 TRP A CA 1
ATOM 696 C C . TRP A 1 99 ? 163.408 143.006 132.886 1.00 51.78 99 TRP A C 1
ATOM 697 O O . TRP A 1 99 ? 163.188 142.262 131.926 1.00 51.78 99 TRP A O 1
ATOM 708 N N . HIS A 1 100 ? 164.545 143.690 133.007 1.00 57.26 100 HIS A N 1
ATOM 709 C CA . HIS A 1 100 ? 165.529 143.756 131.934 1.00 57.26 100 HIS A CA 1
ATOM 710 C C . HIS A 1 100 ? 166.837 143.057 132.272 1.00 57.26 100 HIS A C 1
ATOM 711 O O . HIS A 1 100 ? 167.893 143.487 131.799 1.00 57.26 100 HIS A O 1
ATOM 718 N N . HIS A 1 101 ? 166.803 142.002 133.082 1.00 61.83 101 HIS A N 1
ATOM 719 C CA . HIS A 1 101 ? 168.012 141.257 133.409 1.00 61.83 101 HIS A CA 1
ATOM 720 C C . HIS A 1 101 ? 168.092 140.002 132.549 1.00 61.83 101 HIS A C 1
ATOM 721 O O . HIS A 1 101 ? 167.145 139.210 132.510 1.00 61.83 101 HIS A O 1
ATOM 728 N N . VAL A 1 102 ? 169.218 139.819 131.864 1.00 67.75 102 VAL A N 1
ATOM 729 C CA . VAL A 1 102 ? 169.445 138.649 131.028 1.00 67.75 102 VAL A CA 1
ATOM 730 C C . VAL A 1 102 ? 170.575 137.820 131.628 1.00 67.75 102 VAL A C 1
ATOM 731 O O . VAL A 1 102 ? 171.378 138.298 132.434 1.00 67.75 102 VAL A O 1
ATOM 735 N N . ALA A 1 103 ? 170.633 136.553 131.222 1.00 72.10 103 ALA A N 1
ATOM 736 C CA . ALA A 1 103 ? 171.618 135.618 131.746 1.00 72.10 103 ALA A CA 1
ATOM 737 C C . ALA A 1 103 ? 171.824 134.510 130.727 1.00 72.10 103 ALA A C 1
ATOM 738 O O . ALA A 1 103 ? 170.876 134.135 130.030 1.00 72.10 103 ALA A O 1
ATOM 740 N N . PRO A 1 104 ? 173.038 133.968 130.614 1.00 76.61 104 PRO A N 1
ATOM 741 C CA . PRO A 1 104 ? 173.297 132.911 129.628 1.00 76.61 104 PRO A CA 1
ATOM 742 C C . PRO A 1 104 ? 172.769 131.568 130.106 1.00 76.61 104 PRO A C 1
ATOM 743 O O . PRO A 1 104 ? 173.320 130.952 131.022 1.00 76.61 104 PRO A O 1
ATOM 747 N N . VAL A 1 105 ? 171.688 131.112 129.481 1.00 78.77 105 VAL A N 1
ATOM 748 C CA . VAL A 1 105 ? 171.098 129.809 129.755 1.00 78.77 105 VAL A CA 1
ATOM 749 C C . VAL A 1 105 ? 171.209 128.968 128.493 1.00 78.77 105 VAL A C 1
ATOM 750 O O . VAL A 1 105 ? 170.855 129.427 127.401 1.00 78.77 105 VAL A O 1
ATOM 754 N N . ALA A 1 106 ? 171.710 127.742 128.645 1.00 83.31 106 ALA A N 1
ATOM 755 C CA . ALA A 1 106 ? 171.923 126.809 127.539 1.00 83.31 106 ALA A CA 1
ATOM 756 C C . ALA A 1 106 ? 172.835 127.384 126.460 1.00 83.31 106 ALA A C 1
ATOM 757 O O . ALA A 1 106 ? 172.752 126.983 125.295 1.00 83.31 106 ALA A O 1
ATOM 759 N N . GLY A 1 107 ? 173.710 128.321 126.827 1.00 82.45 107 GLY A N 1
ATOM 760 C CA . GLY A 1 107 ? 174.608 128.951 125.886 1.00 82.45 107 GLY A CA 1
ATOM 761 C C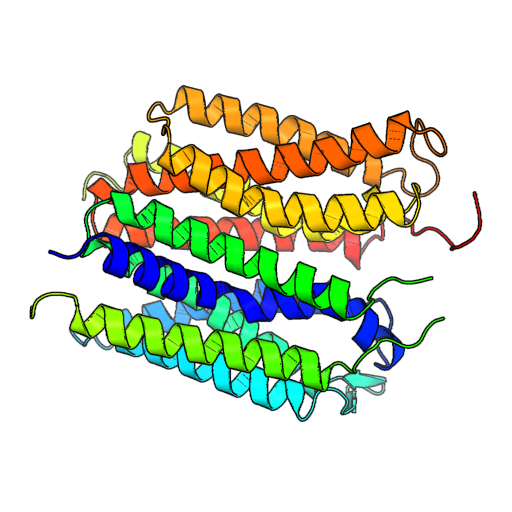 . GLY A 1 107 ? 174.070 130.199 125.222 1.00 82.45 107 GLY A C 1
ATOM 762 O O . GLY A 1 107 ? 174.845 130.927 124.589 1.00 82.45 107 GLY A O 1
ATOM 763 N N . GLN A 1 108 ? 172.775 130.474 125.349 1.00 80.22 108 GLN A N 1
ATOM 764 C CA . GLN A 1 108 ? 172.142 131.631 124.741 1.00 80.22 108 GLN A CA 1
ATOM 765 C C . GLN A 1 108 ? 171.764 132.636 125.820 1.00 80.22 108 GLN A C 1
ATOM 766 O O . GLN A 1 108 ? 171.458 132.268 126.957 1.00 80.22 108 GLN A O 1
ATOM 772 N N . LEU A 1 109 ? 171.786 133.914 125.457 1.00 72.19 109 LEU A N 1
ATOM 773 C CA . LEU A 1 109 ? 171.322 134.945 126.373 1.00 72.19 109 LEU A CA 1
ATOM 774 C C . LEU A 1 109 ? 169.802 134.941 126.430 1.00 72.19 109 LEU A C 1
ATOM 775 O O . LEU A 1 109 ? 169.127 135.063 125.405 1.00 72.19 109 LEU A O 1
ATOM 780 N N . HIS A 1 110 ? 169.262 134.811 127.639 1.00 67.57 110 HIS A N 1
ATOM 781 C CA . HIS A 1 110 ? 167.824 134.682 127.812 1.00 67.57 110 HIS A CA 1
ATOM 782 C C . HIS A 1 110 ? 167.363 135.618 128.917 1.00 67.57 110 HIS A C 1
ATOM 783 O O . HIS A 1 110 ? 168.144 136.030 129.775 1.00 67.57 110 HIS A O 1
ATOM 790 N N . SER A 1 111 ? 166.074 135.947 128.883 1.00 59.33 111 SER A N 1
ATOM 791 C CA . SER A 1 111 ? 165.443 136.806 129.884 1.00 59.33 111 SER A CA 1
ATOM 792 C C . SER A 1 111 ? 164.865 135.899 130.963 1.00 59.33 111 SER A C 1
ATOM 793 O O . SER A 1 111 ? 163.793 135.317 130.803 1.00 59.33 111 SER A O 1
ATOM 796 N N . VAL A 1 112 ? 165.588 135.779 132.077 1.00 56.83 112 VAL A N 1
ATOM 797 C CA . VAL A 1 112 ? 165.189 134.838 133.118 1.00 56.83 112 VAL A CA 1
ATOM 798 C C . VAL A 1 112 ? 164.224 135.492 134.101 1.00 56.83 112 VAL A C 1
ATOM 799 O O . VAL A 1 112 ? 163.261 134.861 134.555 1.00 56.83 112 VAL A O 1
ATOM 803 N N . ALA A 1 113 ? 164.447 136.766 134.428 1.00 53.53 113 ALA A N 1
ATOM 804 C CA . ALA A 1 113 ? 163.610 137.434 135.421 1.00 53.53 113 ALA A CA 1
ATOM 805 C C . ALA A 1 113 ? 162.207 137.686 134.882 1.00 53.53 113 ALA A C 1
ATOM 806 O O . ALA A 1 113 ? 161.209 137.421 135.567 1.00 53.53 113 ALA A O 1
ATOM 808 N N . PHE A 1 114 ? 162.116 138.196 133.651 1.00 48.37 114 PHE A N 1
ATOM 809 C CA . PHE A 1 114 ? 160.819 138.411 133.020 1.00 48.37 114 PHE A CA 1
ATOM 810 C C . PHE A 1 114 ? 160.010 137.122 132.965 1.00 48.37 114 PHE A C 1
ATOM 811 O O . PHE A 1 114 ? 158.835 137.102 133.349 1.00 48.37 114 PHE A O 1
ATOM 819 N N . LEU A 1 115 ? 160.633 136.026 132.526 1.00 49.57 115 LEU A N 1
ATOM 820 C CA . LEU A 1 115 ? 159.894 134.781 132.339 1.00 49.57 115 LEU A CA 1
ATOM 821 C C . LEU A 1 115 ? 159.516 134.143 133.672 1.00 49.57 115 LEU A C 1
ATOM 822 O O . LEU A 1 115 ? 158.406 133.617 133.819 1.00 49.57 115 LEU A O 1
ATOM 827 N N . ALA A 1 116 ? 160.411 134.186 134.661 1.00 46.54 116 ALA A N 1
ATOM 828 C CA . ALA A 1 116 ? 160.082 133.632 135.970 1.00 46.54 116 ALA A CA 1
ATOM 829 C C . ALA A 1 116 ? 158.926 134.390 136.614 1.00 46.54 116 ALA A C 1
ATOM 830 O O . ALA A 1 116 ? 157.981 133.784 137.140 1.00 46.54 116 ALA A O 1
ATOM 832 N N . LEU A 1 117 ? 158.979 135.725 136.581 1.00 45.67 117 LEU A N 1
ATOM 833 C CA . LEU A 1 117 ? 157.897 136.502 137.172 1.00 45.67 117 LEU A CA 1
ATOM 834 C C . LEU A 1 117 ? 156.597 136.340 136.395 1.00 45.67 117 LEU A C 1
ATOM 835 O O . LEU A 1 117 ? 155.516 136.332 136.997 1.00 45.67 117 LEU A O 1
ATOM 840 N N . ALA A 1 118 ? 156.675 136.181 135.071 1.00 44.45 118 ALA A N 1
ATOM 841 C CA . ALA A 1 118 ? 155.471 135.910 134.296 1.00 44.45 118 ALA A CA 1
ATOM 842 C C . ALA A 1 118 ? 154.865 134.565 134.676 1.00 44.45 118 ALA A C 1
ATOM 843 O O . ALA A 1 118 ? 153.639 134.427 134.740 1.00 44.45 118 ALA A O 1
ATOM 845 N N . PHE A 1 119 ? 155.707 133.567 134.955 1.00 42.38 119 PHE A N 1
ATOM 846 C CA . PHE A 1 119 ? 155.199 132.265 135.380 1.00 42.38 119 PHE A CA 1
ATOM 847 C C . PHE A 1 119 ? 154.506 132.355 136.736 1.00 42.38 119 PHE A C 1
ATOM 848 O O . PHE A 1 119 ? 153.435 131.764 136.936 1.00 42.38 119 PHE A O 1
ATOM 856 N N . VAL A 1 120 ? 155.099 133.093 137.677 1.00 41.44 120 VAL A N 1
ATOM 857 C CA . VAL A 1 120 ? 154.478 133.252 138.994 1.00 41.44 120 VAL A CA 1
ATOM 858 C C . VAL A 1 120 ? 153.135 133.970 138.876 1.00 41.44 120 VAL A C 1
ATOM 859 O O . VAL A 1 120 ? 152.136 133.575 139.501 1.00 41.44 120 VAL A O 1
ATOM 863 N N . LEU A 1 121 ? 153.086 135.035 138.070 1.00 41.08 121 LEU A N 1
ATOM 864 C CA . LEU A 1 121 ? 151.831 135.755 137.884 1.00 41.08 121 LEU A CA 1
ATOM 865 C C . LEU A 1 121 ? 150.784 134.892 137.195 1.00 41.08 121 LEU A C 1
ATOM 866 O O . LEU A 1 121 ? 149.596 134.993 137.517 1.00 41.08 121 LEU A O 1
ATOM 871 N N . ALA A 1 122 ? 151.199 134.039 136.256 1.00 41.51 122 ALA A N 1
ATOM 872 C CA . ALA A 1 122 ? 150.257 133.129 135.613 1.00 41.51 122 ALA A CA 1
ATOM 873 C C . ALA A 1 122 ? 149.675 132.143 136.614 1.00 41.51 122 ALA A C 1
ATOM 874 O O . ALA A 1 122 ? 148.471 131.864 136.589 1.00 41.51 122 ALA A O 1
ATOM 876 N N . LEU A 1 123 ? 150.519 131.592 137.492 1.00 39.10 123 LEU A N 1
ATOM 877 C CA . LEU A 1 123 ? 150.025 130.726 138.562 1.00 39.10 123 LEU A CA 1
ATOM 878 C C . LEU A 1 123 ? 148.960 131.431 139.394 1.00 39.10 123 LEU A C 1
ATOM 879 O O . LEU A 1 123 ? 147.878 130.880 139.644 1.00 39.10 123 LEU A O 1
ATOM 884 N N . ALA A 1 124 ? 149.262 132.650 139.849 1.00 40.33 124 ALA A N 1
ATOM 885 C CA . ALA A 1 124 ? 148.314 133.378 140.692 1.00 40.33 124 ALA A CA 1
ATOM 886 C C . ALA A 1 124 ? 147.000 133.633 139.960 1.00 40.33 124 ALA A C 1
ATOM 887 O O . ALA A 1 124 ? 145.914 133.410 140.510 1.00 40.33 124 ALA A O 1
ATOM 889 N N . CYS A 1 125 ? 147.079 134.093 138.708 1.00 40.99 125 CYS A N 1
ATOM 890 C CA . CYS A 1 125 ? 145.874 134.398 137.947 1.00 40.99 125 CYS A CA 1
ATOM 891 C C . CYS A 1 125 ? 145.049 133.159 137.638 1.00 40.99 125 CYS A C 1
ATOM 892 O O . CYS A 1 125 ? 143.822 133.254 137.565 1.00 40.99 125 CYS A O 1
ATOM 895 N N . CYS A 1 126 ? 145.685 132.001 137.455 1.00 40.11 126 CYS A N 1
ATOM 896 C CA . CYS A 1 126 ? 144.923 130.785 137.198 1.00 40.11 126 CYS A CA 1
ATOM 897 C C . CYS A 1 126 ? 144.259 130.253 138.460 1.00 40.11 126 CYS A C 1
ATOM 898 O O . CYS A 1 126 ? 143.128 129.762 138.395 1.00 40.11 126 CYS A O 1
ATOM 901 N N . ALA A 1 127 ? 144.930 130.342 139.611 1.00 40.25 127 ALA A N 1
ATOM 902 C CA . ALA A 1 127 ? 144.274 129.981 140.864 1.00 40.25 127 ALA A CA 1
ATOM 903 C C . ALA A 1 127 ? 143.137 130.930 141.212 1.00 40.25 127 ALA A C 1
ATOM 904 O O . ALA A 1 127 ? 142.200 130.529 141.918 1.00 40.25 127 ALA A O 1
ATOM 906 N N . SER A 1 128 ? 143.211 132.178 140.738 1.00 40.18 128 SER A N 1
ATOM 907 C CA . SER A 1 128 ? 142.196 133.173 141.067 1.00 40.18 128 SER A CA 1
ATOM 908 C C . SER A 1 128 ? 140.797 132.722 140.681 1.00 40.18 128 SER A C 1
ATOM 909 O O . SER A 1 128 ? 139.827 133.105 141.331 1.00 40.18 128 SER A O 1
ATOM 912 N N . ASN A 1 129 ? 140.660 131.912 139.633 1.00 43.09 129 ASN A N 1
ATOM 913 C CA . ASN A 1 129 ? 139.326 131.492 139.212 1.00 43.09 129 ASN A CA 1
ATOM 914 C C . ASN A 1 129 ? 138.669 130.611 140.268 1.00 43.09 129 ASN A C 1
ATOM 915 O O . ASN A 1 129 ? 137.645 130.979 140.860 1.00 43.09 129 ASN A O 1
ATOM 920 N N . VAL A 1 130 ? 139.273 129.457 140.546 1.00 42.47 130 VAL A N 1
ATOM 921 C CA . VAL A 1 130 ? 138.731 128.489 141.494 1.00 42.47 130 VAL A CA 1
ATOM 922 C C . VAL A 1 130 ? 138.826 129.021 142.918 1.00 42.47 130 VAL A C 1
ATOM 923 O O . VAL A 1 130 ? 138.338 128.384 143.856 1.00 42.47 130 VAL A O 1
ATOM 927 N N . THR A 1 131 ? 139.456 130.180 143.102 1.00 41.44 131 THR A N 1
ATOM 928 C CA . THR A 1 131 ? 139.491 130.786 144.426 1.00 41.44 131 THR A CA 1
ATOM 929 C C . THR A 1 131 ? 138.469 131.904 144.623 1.00 41.44 131 THR A C 1
ATOM 930 O O . THR A 1 131 ? 137.825 131.954 145.675 1.00 41.44 131 THR A O 1
ATOM 934 N N . PHE A 1 132 ? 138.275 132.782 143.636 1.00 41.20 132 PHE A N 1
ATOM 935 C CA . PHE A 1 132 ? 137.398 133.942 143.736 1.00 41.20 132 PHE A CA 1
ATOM 936 C C . PHE A 1 132 ? 135.968 133.625 143.325 1.00 41.20 132 PHE A C 1
ATOM 937 O O . PHE A 1 132 ? 135.027 134.118 143.954 1.00 41.20 132 PHE A O 1
ATOM 945 N N . LEU A 1 133 ? 135.777 132.836 142.262 1.00 40.60 133 LEU A N 1
ATOM 946 C CA . LEU A 1 133 ? 134.427 132.608 141.748 1.00 40.60 133 LEU A CA 1
ATOM 947 C C . LEU A 1 133 ? 133.539 131.827 142.711 1.00 40.60 133 LEU A C 1
ATOM 948 O O . LEU A 1 133 ? 132.371 132.214 142.880 1.00 40.60 133 LEU A O 1
ATOM 953 N N . PRO A 1 134 ? 133.989 130.740 143.353 1.00 40.34 134 PRO A N 1
ATOM 954 C CA . PRO A 1 134 ? 133.101 130.042 144.297 1.00 40.34 134 PRO A CA 1
ATOM 955 C C . PRO A 1 134 ? 132.767 130.839 145.545 1.00 40.34 134 PRO A C 1
ATOM 956 O O . PRO A 1 134 ? 131.804 130.490 146.238 1.00 40.34 134 PRO A O 1
ATOM 960 N N . PHE A 1 135 ? 133.529 131.889 145.861 1.00 42.84 135 PHE A N 1
ATOM 961 C CA . PHE A 1 135 ? 133.265 132.690 147.050 1.00 42.84 135 PHE A CA 1
ATOM 962 C C . PHE A 1 135 ? 131.982 133.501 146.934 1.00 42.84 135 PHE A C 1
ATOM 963 O O . PHE A 1 135 ? 131.489 134.005 147.946 1.00 42.84 135 PHE A O 1
ATOM 971 N N . LEU A 1 136 ? 131.431 133.637 145.734 1.00 42.40 136 LEU A N 1
ATOM 972 C CA . LEU A 1 136 ? 130.220 134.414 145.523 1.00 42.40 136 LEU A CA 1
ATOM 973 C C . LEU A 1 136 ? 128.949 133.628 145.798 1.00 42.40 136 LEU A C 1
ATOM 974 O O . LEU A 1 136 ? 127.869 134.072 145.399 1.00 42.40 136 LEU A O 1
ATOM 979 N N . SER A 1 137 ? 129.047 132.471 146.452 1.00 44.19 137 SER A N 1
ATOM 980 C CA . SER A 1 137 ? 127.854 131.755 146.881 1.00 44.19 137 SER A CA 1
ATOM 981 C C . SER A 1 137 ? 127.242 132.368 148.130 1.00 44.19 137 SER A C 1
ATOM 982 O O . SER A 1 137 ? 126.142 131.972 148.525 1.00 44.19 137 SER A O 1
ATOM 985 N N . HIS A 1 138 ? 127.933 133.315 148.760 1.00 46.87 138 HIS A N 1
ATOM 986 C CA . HIS A 1 138 ? 127.442 134.030 149.929 1.00 46.87 138 HIS A CA 1
ATOM 987 C C . HIS A 1 138 ? 126.560 135.218 149.571 1.00 46.87 138 HIS A C 1
ATOM 988 O O . HIS A 1 138 ? 126.224 136.011 150.456 1.00 46.87 138 HIS A O 1
ATOM 995 N N . LEU A 1 139 ? 126.176 135.358 148.307 1.00 45.52 139 LEU A N 1
ATOM 996 C CA . LEU A 1 139 ? 125.496 136.541 147.814 1.00 45.52 139 LEU A CA 1
ATOM 997 C C . LEU A 1 139 ? 124.377 136.149 146.862 1.00 45.52 139 LEU A C 1
ATOM 998 O O . LEU A 1 139 ? 124.413 135.068 146.267 1.00 45.52 139 LEU A O 1
ATOM 1003 N N . PRO A 1 140 ? 123.365 137.001 146.709 1.00 44.54 140 PRO A N 1
ATOM 1004 C CA . PRO A 1 140 ? 122.344 136.776 145.681 1.00 44.54 140 PRO A CA 1
ATOM 1005 C C . PRO A 1 140 ? 122.963 136.732 144.295 1.00 44.54 140 PRO A C 1
ATOM 1006 O O . PRO A 1 140 ? 124.057 137.273 144.078 1.00 44.54 140 PRO A O 1
ATOM 1010 N N . PRO A 1 141 ? 122.292 136.102 143.324 1.00 44.47 141 PRO A N 1
ATOM 1011 C CA . PRO A 1 141 ? 122.931 135.876 142.016 1.00 44.47 141 PRO A CA 1
ATOM 1012 C C . PRO A 1 141 ? 123.112 137.130 141.183 1.00 44.47 141 PRO A C 1
ATOM 1013 O O . PRO A 1 141 ? 123.757 137.058 140.132 1.00 44.47 141 PRO A O 1
ATOM 1017 N N . ARG A 1 142 ? 122.559 138.267 141.603 1.00 46.43 142 ARG A N 1
ATOM 1018 C CA . ARG A 1 142 ? 122.695 139.515 140.864 1.00 46.43 142 ARG A CA 1
ATOM 1019 C C . ARG A 1 142 ? 124.072 140.142 141.002 1.00 46.43 142 ARG A C 1
ATOM 1020 O O . ARG A 1 142 ? 124.313 141.193 140.401 1.00 46.43 142 ARG A O 1
ATOM 1028 N N . PHE A 1 143 ? 124.970 139.538 141.778 1.00 43.53 143 PHE A N 1
ATOM 1029 C CA . PHE A 1 143 ? 126.318 140.053 141.957 1.00 43.53 143 PHE A CA 1
ATOM 1030 C C . PHE A 1 143 ? 127.356 139.285 141.152 1.00 43.53 143 PHE A C 1
ATOM 1031 O O . PHE A 1 143 ? 128.481 139.771 140.991 1.00 43.53 143 PHE A O 1
ATOM 1039 N N . LEU A 1 144 ? 126.998 138.109 140.636 1.00 44.20 144 LEU A N 1
ATOM 1040 C CA . LEU A 1 144 ? 127.825 137.451 139.633 1.00 44.20 144 LEU A CA 1
ATOM 1041 C C . LEU A 1 144 ? 128.042 138.353 138.425 1.00 44.20 144 LEU A C 1
ATOM 1042 O O . LEU A 1 144 ? 129.139 138.380 137.850 1.00 44.20 144 LEU A O 1
ATOM 1047 N N . ARG A 1 145 ? 127.018 139.118 138.043 1.00 45.74 145 ARG A N 1
ATOM 1048 C CA . ARG A 1 145 ? 127.135 140.005 136.893 1.00 45.74 145 ARG A CA 1
ATOM 1049 C C . ARG A 1 145 ? 128.094 141.153 137.174 1.00 45.74 145 ARG A C 1
ATOM 1050 O O . ARG A 1 145 ? 128.858 141.557 136.292 1.00 45.74 145 ARG A O 1
ATOM 1058 N N . SER A 1 146 ? 128.083 141.683 138.401 1.00 40.77 146 SER A N 1
ATOM 1059 C CA . SER A 1 146 ? 129.052 142.710 138.774 1.00 40.77 146 SER A CA 1
ATOM 1060 C C . SER A 1 146 ? 130.462 142.139 138.819 1.00 40.77 146 SER A C 1
ATOM 1061 O O . SER A 1 146 ? 131.422 142.800 138.403 1.00 40.77 146 SER A O 1
ATOM 1064 N N . PHE A 1 147 ? 130.602 140.912 139.325 1.00 39.64 147 PHE A N 1
ATOM 1065 C CA . PHE A 1 147 ? 131.895 140.238 139.314 1.00 39.64 147 PHE A CA 1
ATOM 1066 C C . PHE A 1 147 ? 132.456 140.144 137.901 1.00 39.64 147 PHE A C 1
ATOM 1067 O O . PHE A 1 147 ? 133.617 140.492 137.659 1.00 39.64 147 PHE A O 1
ATOM 1075 N N . PHE A 1 148 ? 131.639 139.694 136.948 1.00 40.78 148 PHE A N 1
ATOM 1076 C CA . PHE A 1 148 ? 132.120 139.540 135.578 1.00 40.78 148 PHE A CA 1
ATOM 1077 C C . PHE A 1 148 ? 132.317 140.881 134.872 1.00 40.78 148 PHE A C 1
ATOM 1078 O O . PHE A 1 148 ? 133.213 141.007 134.028 1.00 40.78 148 PHE A O 1
ATOM 1086 N N . LEU A 1 149 ? 131.518 141.894 135.211 1.00 43.51 149 LEU A N 1
ATOM 1087 C CA . LEU A 1 149 ? 131.763 143.236 134.691 1.00 43.51 149 LEU A CA 1
ATOM 1088 C C . LEU A 1 149 ? 133.122 143.760 135.136 1.00 43.51 149 LEU A C 1
ATOM 1089 O O . LEU A 1 149 ? 133.876 144.324 134.332 1.00 43.51 149 LEU A O 1
ATOM 1094 N N . GLY A 1 150 ? 133.452 143.589 136.417 1.00 40.24 150 GLY A N 1
ATOM 1095 C CA . GLY A 1 150 ? 134.779 143.962 136.878 1.00 40.24 150 GLY A CA 1
ATOM 1096 C C . GLY A 1 150 ? 135.870 143.140 136.221 1.00 40.24 150 GLY A C 1
ATOM 1097 O O . GLY A 1 150 ? 136.936 143.659 135.882 1.00 40.24 150 GLY A O 1
ATOM 1098 N N . GLN A 1 151 ? 135.616 141.847 136.025 1.00 41.44 151 GLN A N 1
ATOM 1099 C CA . GLN A 1 151 ? 136.595 140.991 135.366 1.00 41.44 151 GLN A CA 1
ATOM 1100 C C . GLN A 1 151 ? 136.841 141.420 133.924 1.00 41.44 151 GLN A C 1
ATOM 1101 O O . GLN A 1 151 ? 137.917 141.159 133.377 1.00 41.44 151 GLN A O 1
ATOM 1107 N N . GLY A 1 152 ? 135.863 142.063 133.293 1.00 41.44 152 GLY A N 1
ATOM 1108 C CA . GLY A 1 152 ? 136.059 142.618 131.963 1.00 41.44 152 GLY A CA 1
ATOM 1109 C C . GLY A 1 152 ? 136.775 143.956 131.968 1.00 41.44 152 GLY A C 1
ATOM 1110 O O . GLY A 1 152 ? 137.591 144.251 131.085 1.00 41.44 152 GLY A O 1
ATOM 1111 N N . LEU A 1 153 ? 136.458 144.792 132.958 1.00 42.45 153 LEU A N 1
ATOM 1112 C CA . LEU A 1 153 ? 137.219 146.026 133.143 1.00 42.45 153 LEU A CA 1
ATOM 1113 C C . LEU A 1 153 ? 138.693 145.732 133.384 1.00 42.45 153 LEU A C 1
ATOM 1114 O O . LEU A 1 153 ? 139.559 146.540 133.026 1.00 42.45 153 LEU A O 1
ATOM 1119 N N . SER A 1 154 ? 138.985 144.578 133.988 1.00 42.59 154 SER A N 1
ATOM 1120 C CA . SER A 1 154 ? 140.359 144.116 134.158 1.00 42.59 154 SER A CA 1
ATOM 1121 C C . SER A 1 154 ? 141.130 144.072 132.845 1.00 42.59 154 SER A C 1
ATOM 1122 O O . SER A 1 154 ? 142.344 144.296 132.833 1.00 42.59 154 SER A O 1
ATOM 1125 N N . ALA A 1 155 ? 140.456 143.767 131.736 1.00 44.36 155 ALA A N 1
ATOM 1126 C CA . ALA A 1 155 ? 141.082 143.784 130.420 1.00 44.36 155 ALA A CA 1
ATOM 1127 C C . ALA A 1 155 ? 140.927 145.114 129.702 1.00 44.36 155 ALA A C 1
ATOM 1128 O O . ALA A 1 155 ? 141.786 145.462 128.888 1.00 44.36 155 ALA A O 1
ATOM 1130 N N . LEU A 1 156 ? 139.854 145.854 129.977 1.00 45.61 156 LEU A N 1
ATOM 1131 C CA . LEU A 1 156 ? 139.652 147.125 129.288 1.00 45.61 156 LEU A CA 1
ATOM 1132 C C . LEU A 1 156 ? 140.644 148.190 129.746 1.00 45.61 156 LEU A C 1
ATOM 1133 O O . LEU A 1 156 ? 141.125 148.975 128.923 1.00 45.61 156 LEU A O 1
ATOM 1138 N N . LEU A 1 157 ? 140.972 148.241 131.037 1.00 47.54 157 LEU A N 1
ATOM 1139 C CA . LEU A 1 157 ? 141.785 149.352 131.535 1.00 47.54 157 LEU A CA 1
ATOM 1140 C C . LEU A 1 157 ? 143.233 149.329 131.044 1.00 47.54 157 LEU A C 1
ATOM 1141 O O . LEU A 1 157 ? 143.739 150.393 130.639 1.00 47.54 157 LEU A O 1
ATOM 1146 N N . PRO A 1 158 ? 143.960 148.201 131.066 1.00 48.72 158 PRO A N 1
ATOM 1147 C CA . PRO A 1 158 ? 145.335 148.228 130.538 1.00 48.72 158 PRO A CA 1
ATOM 1148 C C . PRO A 1 158 ? 145.428 148.627 129.074 1.00 48.72 158 PRO A C 1
ATOM 1149 O O . PRO A 1 158 ? 146.440 149.209 128.668 1.00 48.72 158 PRO A O 1
ATOM 1153 N N . CYS A 1 159 ? 144.409 148.335 128.263 1.00 49.76 159 CYS A N 1
ATOM 1154 C CA . CYS A 1 159 ? 144.446 148.756 126.866 1.00 49.76 159 CYS A CA 1
ATOM 1155 C C . CYS A 1 159 ? 144.390 150.272 126.744 1.00 49.76 159 CYS A C 1
ATOM 1156 O O . CYS A 1 159 ? 145.082 150.862 125.908 1.00 49.76 159 CYS A O 1
ATOM 1159 N N . VAL A 1 160 ? 143.582 150.926 127.580 1.00 51.76 160 VAL A N 1
ATOM 1160 C CA . VAL A 1 160 ? 143.554 152.386 127.583 1.00 51.76 160 VAL A CA 1
ATOM 1161 C C . VAL A 1 160 ? 144.875 152.940 128.098 1.00 51.76 160 VAL A C 1
ATOM 1162 O O . VAL A 1 160 ? 145.362 153.974 127.620 1.00 51.76 160 VAL A O 1
ATOM 1166 N N . LEU A 1 161 ? 145.482 152.261 129.074 1.00 51.19 161 LEU A N 1
ATOM 1167 C CA . LEU A 1 161 ? 146.786 152.707 129.560 1.00 51.19 161 LEU A CA 1
ATOM 1168 C C . LEU A 1 161 ? 147.847 152.608 128.468 1.00 51.19 161 LEU A C 1
ATOM 1169 O O . LEU A 1 161 ? 148.700 153.493 128.337 1.00 51.19 161 LEU A O 1
ATOM 1174 N N . ALA A 1 162 ? 147.803 151.543 127.665 1.00 51.77 162 ALA A N 1
ATOM 1175 C CA . ALA A 1 162 ? 148.750 151.403 126.562 1.00 51.77 162 ALA A CA 1
ATOM 1176 C C . ALA A 1 162 ? 148.450 152.394 125.444 1.00 51.77 162 ALA A C 1
ATOM 1177 O O . ALA A 1 162 ? 149.355 152.800 124.706 1.00 51.77 162 ALA A O 1
ATOM 1179 N N . LEU A 1 163 ? 147.181 152.777 125.285 1.00 54.24 163 LEU A N 1
ATOM 1180 C CA . LEU A 1 163 ? 146.846 153.861 124.365 1.00 54.24 163 LEU A CA 1
ATOM 1181 C C . LEU A 1 163 ? 147.495 155.166 124.800 1.00 54.24 163 LEU A C 1
ATOM 1182 O O . LEU A 1 163 ? 148.109 155.866 123.988 1.00 54.24 163 LEU A O 1
ATOM 1187 N N . VAL A 1 164 ? 147.354 155.515 126.079 1.00 55.29 164 VAL A N 1
ATOM 1188 C CA . VAL A 1 164 ? 147.971 156.739 126.587 1.00 55.29 164 VAL A CA 1
ATOM 1189 C C . VAL A 1 164 ? 149.490 156.658 126.483 1.00 55.29 164 VAL A C 1
ATOM 1190 O O . VAL A 1 164 ? 150.163 157.664 126.232 1.00 55.29 164 VAL A O 1
ATOM 1194 N N . GLN A 1 165 ? 150.055 155.462 126.669 1.00 56.14 165 GLN A N 1
ATOM 1195 C CA . GLN A 1 165 ? 151.504 155.313 126.578 1.00 56.14 165 GLN A CA 1
ATOM 1196 C C . GLN A 1 165 ? 152.009 155.546 125.162 1.00 56.14 165 GLN A C 1
ATOM 1197 O O . GLN A 1 165 ? 153.052 156.180 124.973 1.00 56.14 165 GLN A O 1
ATOM 1203 N N . GLY A 1 166 ? 151.292 155.049 124.159 1.00 62.04 166 GLY A N 1
ATOM 1204 C CA . GLY A 1 166 ? 151.688 155.228 122.776 1.00 62.04 166 GLY A CA 1
ATOM 1205 C C . GLY A 1 166 ? 152.231 153.967 122.141 1.00 62.04 166 GLY A C 1
ATOM 1206 O O . GLY A 1 166 ? 153.096 154.029 121.264 1.00 62.04 166 GLY A O 1
ATOM 1207 N N . VAL A 1 167 ? 151.725 152.812 122.570 1.00 63.75 167 VAL A N 1
ATOM 1208 C CA . VAL A 1 167 ? 152.204 151.539 122.046 1.00 63.75 167 VAL A CA 1
ATOM 1209 C C . VAL A 1 167 ? 151.689 151.349 120.627 1.00 63.75 167 VAL A C 1
ATOM 1210 O O . VAL A 1 167 ? 150.509 151.584 120.341 1.00 63.75 167 VAL A O 1
ATOM 1214 N N . GLY A 1 168 ? 152.577 150.929 119.729 1.00 74.07 168 GLY A N 1
ATOM 1215 C CA . GLY A 1 168 ? 152.181 150.623 118.370 1.00 74.07 168 GLY A CA 1
ATOM 1216 C C . GLY A 1 168 ? 152.225 151.782 117.403 1.00 74.07 168 GLY A C 1
ATOM 1217 O O . GLY A 1 168 ? 151.592 151.713 116.345 1.00 74.07 168 GLY A O 1
ATOM 1218 N N . ARG A 1 169 ? 152.946 152.851 117.728 1.00 78.64 169 ARG A N 1
ATOM 1219 C CA . ARG A 1 169 ? 153.041 154.014 116.851 1.00 78.64 169 ARG A CA 1
ATOM 1220 C C . ARG A 1 169 ? 154.210 153.815 115.896 1.00 78.64 169 ARG A C 1
ATOM 1221 O O . ARG A 1 169 ? 155.374 153.926 116.286 1.00 78.64 169 ARG A O 1
ATOM 1229 N N . LEU A 1 170 ? 153.901 153.521 114.638 1.00 81.63 170 LEU A N 1
ATOM 1230 C CA . LEU A 1 170 ? 154.925 153.353 113.615 1.00 81.63 170 LEU A CA 1
ATOM 1231 C C . LEU A 1 170 ? 154.547 154.106 112.346 1.00 81.63 170 LEU A C 1
ATOM 1232 O O . LEU A 1 170 ? 153.477 154.708 112.270 1.00 81.63 170 LEU A O 1
ATOM 1234 N N . ASP A 1 186 ? 160.410 154.429 114.212 1.00 93.31 186 ASP A N 1
ATOM 1235 C CA . ASP A 1 186 ? 160.448 153.949 115.589 1.00 93.31 186 ASP A CA 1
ATOM 1236 C C . ASP A 1 186 ? 160.365 155.109 116.579 1.00 93.31 186 ASP A C 1
ATOM 1237 O O . ASP A 1 186 ? 161.371 155.749 116.891 1.00 93.31 186 ASP A O 1
ATOM 1242 N N . PHE A 1 187 ? 159.156 155.374 117.068 1.00 87.53 187 PHE A N 1
ATOM 1243 C CA . PHE A 1 187 ? 158.953 156.447 118.025 1.00 87.53 187 PHE A CA 1
ATOM 1244 C C . PHE A 1 187 ? 159.217 155.953 119.447 1.00 87.53 187 PHE A C 1
ATOM 1245 O O . PHE A 1 187 ? 159.179 154.755 119.740 1.00 87.53 187 PHE A O 1
ATOM 1247 N N . LEU A 1 188 ? 159.485 156.903 120.339 1.00 76.80 188 LEU A N 1
ATOM 1248 C CA . LEU A 1 188 ? 159.758 156.616 121.739 1.00 76.80 188 LEU A CA 1
ATOM 1249 C C . LEU A 1 188 ? 158.520 156.910 122.576 1.00 76.80 188 LEU A C 1
ATOM 1250 O O . LEU A 1 188 ? 157.965 158.010 122.514 1.00 76.80 188 LEU A O 1
ATOM 1255 N N . GLU A 1 189 ? 158.099 155.921 123.363 1.00 66.95 189 GLU A N 1
ATOM 1256 C CA . GLU A 1 189 ? 156.862 156.015 124.122 1.00 66.95 189 GLU A CA 1
ATOM 1257 C C . GLU A 1 189 ? 156.930 157.157 125.134 1.00 66.95 189 GLU A C 1
ATOM 1258 O O . GLU A 1 189 ? 157.988 157.730 125.403 1.00 66.95 189 GLU A O 1
ATOM 1264 N N . ARG A 1 190 ? 155.771 157.473 125.713 1.00 61.80 190 ARG A N 1
ATOM 1265 C CA . ARG A 1 190 ? 155.670 158.589 126.643 1.00 61.80 190 ARG A CA 1
ATOM 1266 C C . ARG A 1 190 ? 156.231 158.268 128.021 1.00 61.80 190 ARG A C 1
ATOM 1267 O O . ARG A 1 190 ? 156.644 159.191 128.731 1.00 61.80 190 ARG A O 1
ATOM 1275 N N . PHE A 1 191 ? 156.256 156.996 128.416 1.00 53.68 191 PHE A N 1
ATOM 1276 C CA . PHE A 1 191 ? 156.885 156.593 129.666 1.00 53.68 191 PHE A CA 1
ATOM 1277 C C . PHE A 1 191 ? 157.264 155.124 129.564 1.00 53.68 191 PHE A C 1
ATOM 1278 O O . PHE A 1 191 ? 156.572 154.357 128.887 1.00 53.68 191 PHE A O 1
ATOM 1286 N N . PRO A 1 192 ? 158.353 154.703 130.217 1.00 49.21 192 PRO A N 1
ATOM 1287 C CA . PRO A 1 192 ? 158.832 153.322 130.063 1.00 49.21 192 PRO A CA 1
ATOM 1288 C C . PRO A 1 192 ? 157.924 152.279 130.695 1.00 49.21 192 PRO A C 1
ATOM 1289 O O . PRO A 1 192 ? 156.844 152.605 131.193 1.00 49.21 192 PRO A O 1
ATOM 1293 N N . ALA A 1 193 ? 158.355 151.015 130.665 1.00 48.50 193 ALA A N 1
ATOM 1294 C CA . ALA A 1 193 ? 157.547 149.920 131.192 1.00 48.50 193 ALA A CA 1
ATOM 1295 C C . ALA A 1 193 ? 157.471 149.922 132.714 1.00 48.50 193 ALA A C 1
ATOM 1296 O O . ALA A 1 193 ? 156.540 149.331 133.279 1.00 48.50 193 ALA A O 1
ATOM 1298 N N . SER A 1 194 ? 158.426 150.566 133.387 1.00 47.86 194 SER A N 1
ATOM 1299 C CA . SER A 1 194 ? 158.377 150.668 134.841 1.00 47.86 194 SER A CA 1
ATOM 1300 C C . SER A 1 194 ? 157.091 151.336 135.307 1.00 47.86 194 SER A C 1
ATOM 1301 O O . SER A 1 194 ? 156.418 150.839 136.218 1.00 47.86 194 SER A O 1
ATOM 1304 N N . THR A 1 195 ? 156.738 152.471 134.700 1.00 49.01 195 THR A N 1
ATOM 1305 C CA . THR A 1 195 ? 155.518 153.171 135.080 1.00 49.01 195 THR A CA 1
ATOM 1306 C C . THR A 1 195 ? 154.285 152.315 134.818 1.00 49.01 195 THR A C 1
ATOM 1307 O O . THR A 1 195 ? 153.336 152.313 135.614 1.00 49.01 195 THR A O 1
ATOM 1311 N N . PHE A 1 196 ? 154.290 151.566 133.716 1.00 47.13 196 PHE A N 1
ATOM 1312 C CA . PHE A 1 196 ? 153.169 150.690 133.395 1.00 47.13 196 PHE A CA 1
ATOM 1313 C C . PHE A 1 196 ? 152.967 149.637 134.479 1.00 47.13 196 PHE A C 1
ATOM 1314 O O . PHE A 1 196 ? 151.851 149.447 134.990 1.00 47.13 196 PHE A O 1
ATOM 1322 N N . PHE A 1 197 ? 154.044 148.949 134.859 1.00 46.19 197 PHE A N 1
ATOM 1323 C CA . PHE A 1 197 ? 153.905 147.899 135.860 1.00 46.19 197 PHE A CA 1
ATOM 1324 C C . PHE A 1 197 ? 153.600 148.471 137.242 1.00 46.19 197 PHE A C 1
ATOM 1325 O O . PHE A 1 197 ? 152.910 147.824 138.038 1.00 46.19 197 PHE A O 1
ATOM 1333 N N . TRP A 1 198 ? 154.062 149.687 137.540 1.00 45.43 198 TRP A N 1
ATOM 1334 C CA . TRP A 1 198 ? 153.697 150.301 138.815 1.00 45.43 198 TRP A CA 1
ATOM 1335 C C . TRP A 1 198 ? 152.216 150.672 138.850 1.00 45.43 198 TRP A C 1
ATOM 1336 O O . TRP A 1 198 ? 151.563 150.566 139.898 1.00 45.43 198 TRP A O 1
ATOM 1347 N N . ALA A 1 199 ? 151.660 151.101 137.714 1.00 44.42 199 ALA A N 1
ATOM 1348 C CA . ALA A 1 199 ? 150.220 151.328 137.648 1.00 44.42 199 ALA A CA 1
ATOM 1349 C C . ALA A 1 199 ? 149.444 150.028 137.849 1.00 44.42 199 ALA A C 1
ATOM 1350 O O . ALA A 1 199 ? 148.399 150.010 138.516 1.00 44.42 199 ALA A O 1
ATOM 1352 N N . LEU A 1 200 ? 149.940 148.926 137.280 1.00 45.71 200 LEU A N 1
ATOM 1353 C CA . LEU A 1 200 ? 149.307 147.632 137.539 1.00 45.71 200 LEU A CA 1
ATOM 1354 C C . LEU A 1 200 ? 149.358 147.274 139.025 1.00 45.71 200 LEU A C 1
ATOM 1355 O O . LEU A 1 200 ? 148.387 146.739 139.580 1.00 45.71 200 LEU A O 1
ATOM 1360 N N . THR A 1 201 ? 150.487 147.554 139.681 1.00 45.09 201 THR A N 1
ATOM 1361 C CA . THR A 1 201 ? 150.589 147.320 141.120 1.00 45.09 201 THR A CA 1
ATOM 1362 C C . THR A 1 201 ? 149.548 148.126 141.888 1.00 45.09 201 THR A C 1
ATOM 1363 O O . THR A 1 201 ? 148.930 147.621 142.835 1.00 45.09 201 THR A O 1
ATOM 1367 N N . ALA A 1 202 ? 149.355 149.390 141.504 1.00 44.92 202 ALA A N 1
ATOM 1368 C CA . ALA A 1 202 ? 148.341 150.211 142.160 1.00 44.92 202 ALA A CA 1
ATOM 1369 C C . ALA A 1 202 ? 146.948 149.616 141.989 1.00 44.92 202 ALA A C 1
ATOM 1370 O O . ALA A 1 202 ? 146.152 149.590 142.939 1.00 44.92 202 ALA A O 1
ATOM 1372 N N . LEU A 1 203 ? 146.633 149.138 140.781 1.00 45.85 203 LEU A N 1
ATOM 1373 C CA . LEU A 1 203 ? 145.350 148.472 140.557 1.00 45.85 203 LEU A CA 1
ATOM 1374 C C . LEU A 1 203 ? 145.172 147.277 141.490 1.00 45.85 203 LEU A C 1
ATOM 1375 O O . LEU A 1 203 ? 144.102 147.087 142.087 1.00 45.85 203 LEU A O 1
ATOM 1380 N N . LEU A 1 204 ? 146.212 146.450 141.618 1.00 44.26 204 LEU A N 1
ATOM 1381 C CA . LEU A 1 204 ? 146.092 145.251 142.445 1.00 44.26 204 LEU A CA 1
ATOM 1382 C C . LEU A 1 204 ? 145.921 145.602 143.922 1.00 44.26 204 LEU A C 1
ATOM 1383 O O . LEU A 1 204 ? 145.169 144.932 144.645 1.00 44.26 204 LEU A O 1
ATOM 1388 N N . VAL A 1 205 ? 146.591 146.660 144.386 1.00 42.83 205 VAL A N 1
ATOM 1389 C CA . VAL A 1 205 ? 146.415 147.089 145.772 1.00 42.83 205 VAL A CA 1
ATOM 1390 C C . VAL A 1 205 ? 144.992 147.585 146.006 1.00 42.83 205 VAL A C 1
ATOM 1391 O O . VAL A 1 205 ? 144.375 147.292 147.043 1.00 42.83 205 VAL A O 1
ATOM 1395 N N . ALA A 1 206 ? 144.446 148.344 145.051 1.00 42.69 206 ALA A N 1
ATOM 1396 C CA . ALA A 1 206 ? 143.065 148.800 145.179 1.00 42.69 206 ALA A CA 1
ATOM 1397 C C . ALA A 1 206 ? 142.099 147.624 145.255 1.00 42.69 206 ALA A C 1
ATOM 1398 O O . ALA A 1 206 ? 141.142 147.643 146.039 1.00 42.69 206 ALA A O 1
ATOM 1400 N N . SER A 1 207 ? 142.339 146.586 144.450 1.00 42.06 207 SER A N 1
ATOM 1401 C CA . SER A 1 207 ? 141.473 145.409 144.488 1.00 42.06 207 SER A CA 1
ATOM 1402 C C . SER A 1 207 ? 141.556 144.689 145.830 1.00 42.06 207 SER A C 1
ATOM 1403 O O . SER A 1 207 ? 140.536 144.223 146.361 1.00 42.06 207 SER A O 1
ATOM 1406 N N . ALA A 1 208 ? 142.764 144.570 146.388 1.00 41.64 208 ALA A N 1
ATOM 1407 C CA . ALA A 1 208 ? 142.905 143.948 147.702 1.00 41.64 208 ALA A CA 1
ATOM 1408 C C . ALA A 1 208 ? 142.140 144.724 148.769 1.00 41.64 208 ALA A C 1
ATOM 1409 O O . ALA A 1 208 ? 141.459 144.130 149.617 1.00 41.64 208 ALA A O 1
ATOM 1411 N N . ALA A 1 209 ? 142.232 146.055 148.738 1.00 39.68 209 ALA A N 1
ATOM 1412 C CA . ALA A 1 209 ? 141.503 146.862 149.715 1.00 39.68 209 ALA A CA 1
ATOM 1413 C C . ALA A 1 209 ? 139.994 146.719 149.542 1.00 39.68 209 ALA A C 1
ATOM 1414 O O . ALA A 1 209 ? 139.246 146.669 150.528 1.00 39.68 209 ALA A O 1
ATOM 1416 N N . ALA A 1 210 ? 139.527 146.645 148.294 1.00 40.21 210 ALA A N 1
ATOM 1417 C CA . ALA A 1 210 ? 138.097 146.484 148.053 1.00 40.21 210 ALA A CA 1
ATOM 1418 C C . ALA A 1 210 ? 137.587 145.144 148.572 1.00 40.21 210 ALA A C 1
ATOM 1419 O O . ALA A 1 210 ? 136.486 145.066 149.128 1.00 40.21 210 ALA A O 1
ATOM 1421 N N . PHE A 1 211 ? 138.369 144.073 148.403 1.00 42.63 211 PHE A N 1
ATOM 1422 C CA . PHE A 1 211 ? 137.953 142.793 148.974 1.00 42.63 211 PHE A CA 1
ATOM 1423 C C . PHE A 1 211 ? 137.949 142.837 150.497 1.00 42.63 211 PHE A C 1
ATOM 1424 O O . PHE A 1 211 ? 137.070 142.248 151.141 1.00 42.63 211 PHE A O 1
ATOM 1432 N N . GLN A 1 212 ? 138.936 143.506 151.096 1.00 44.72 212 GLN A N 1
ATOM 1433 C CA . GLN A 1 212 ? 138.931 143.636 152.550 1.00 44.72 212 GLN A CA 1
ATOM 1434 C C . GLN A 1 212 ? 137.692 144.374 153.040 1.00 44.72 212 GLN A C 1
ATOM 1435 O O . GLN A 1 212 ? 137.150 144.040 154.098 1.00 44.72 212 GLN A O 1
ATOM 1441 N N . GLY A 1 213 ? 137.229 145.375 152.291 1.00 43.64 213 GLY A N 1
ATOM 1442 C CA . GLY A 1 213 ? 135.990 146.042 152.663 1.00 43.64 213 GLY A CA 1
ATOM 1443 C C . GLY A 1 213 ? 134.770 145.158 152.475 1.00 43.64 213 GLY A C 1
ATOM 1444 O O . GLY A 1 213 ? 133.847 145.167 153.298 1.00 43.64 213 GLY A O 1
ATOM 1445 N N . LEU A 1 214 ? 134.749 144.382 151.389 1.00 44.80 214 LEU A N 1
ATOM 1446 C CA . LEU A 1 214 ? 133.644 143.455 151.155 1.00 44.80 214 LEU A CA 1
ATOM 1447 C C . LEU A 1 214 ? 133.533 142.432 152.278 1.00 44.80 214 LEU A C 1
ATOM 1448 O O . LEU A 1 214 ? 132.430 141.998 152.624 1.00 44.80 214 LEU A O 1
ATOM 1453 N N . LEU A 1 215 ? 134.668 142.024 152.851 1.00 47.19 215 LEU A N 1
ATOM 1454 C CA . LEU A 1 215 ? 134.625 141.125 154.003 1.00 47.19 215 LEU A CA 1
ATOM 1455 C C . LEU A 1 215 ? 133.940 141.784 155.195 1.00 47.19 215 LEU A C 1
ATOM 1456 O O . LEU A 1 215 ? 133.221 141.122 155.950 1.00 47.19 215 LEU A O 1
ATOM 1461 N N . LEU A 1 216 ? 134.164 143.084 155.387 1.00 50.48 216 LEU A N 1
ATOM 1462 C CA . LEU A 1 216 ? 133.509 143.800 156.478 1.00 50.48 216 LEU A CA 1
ATOM 1463 C C . LEU A 1 216 ? 132.023 143.975 156.209 1.00 50.48 216 LEU A C 1
ATOM 1464 O O . LEU A 1 216 ? 131.226 144.092 157.147 1.00 50.48 2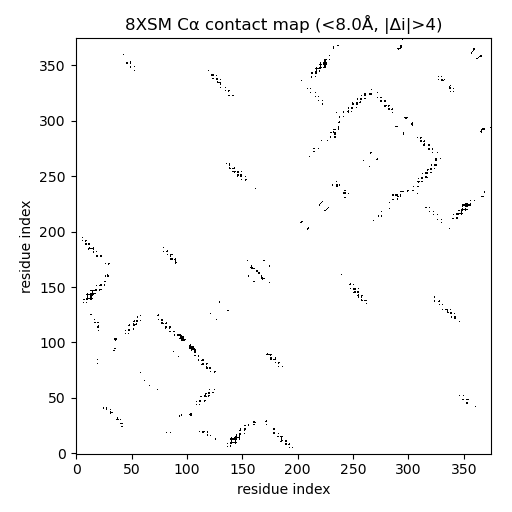16 LEU A O 1
ATOM 1469 N N . LEU A 1 217 ? 131.633 144.015 154.934 1.00 51.92 217 LEU A N 1
ATOM 1470 C CA . LEU A 1 217 ? 130.229 144.259 154.615 1.00 51.92 217 LEU A CA 1
ATOM 1471 C C . LEU A 1 217 ? 129.368 143.017 154.822 1.00 51.92 217 LEU A C 1
ATOM 1472 O O . LEU A 1 217 ? 128.181 143.137 155.139 1.00 51.92 217 LEU A O 1
ATOM 1477 N N . LEU A 1 218 ? 129.935 141.827 154.650 1.00 61.40 218 LEU A N 1
ATOM 1478 C CA . LEU A 1 218 ? 129.155 140.610 154.797 1.00 61.40 218 LEU A CA 1
ATOM 1479 C C . LEU A 1 218 ? 128.915 140.301 156.275 1.00 61.40 218 LEU A C 1
ATOM 1480 O O . LEU A 1 218 ? 129.772 140.564 157.121 1.00 61.40 218 LEU A O 1
ATOM 1485 N N . PRO A 1 219 ? 127.751 139.735 156.610 1.00 76.86 219 PRO A N 1
ATOM 1486 C CA . PRO A 1 219 ? 127.435 139.504 158.018 1.00 76.86 219 PRO A CA 1
ATOM 1487 C C . PRO A 1 219 ? 128.336 138.436 158.610 1.00 76.86 219 PRO A C 1
ATOM 1488 O O . PRO A 1 219 ? 128.870 137.582 157.882 1.00 76.86 219 PRO A O 1
ATOM 1492 N N . PRO A 1 220 ? 128.538 138.445 159.925 1.00 87.23 220 PRO A N 1
ATOM 1493 C CA . PRO A 1 220 ? 129.397 137.436 160.557 1.00 87.23 220 PRO A CA 1
ATOM 1494 C C . PRO A 1 220 ? 128.801 136.047 160.421 1.00 87.23 220 PRO A C 1
ATOM 1495 O O . PRO A 1 220 ? 127.595 135.854 160.637 1.00 87.23 220 PRO A O 1
ATOM 1499 N N . PRO A 1 221 ? 129.617 135.046 160.060 1.00 92.54 221 PRO A N 1
ATOM 1500 C CA . PRO A 1 221 ? 129.176 133.657 159.920 1.00 92.54 221 PRO A CA 1
ATOM 1501 C C . PRO A 1 221 ? 129.352 132.852 161.205 1.00 92.54 221 PRO A C 1
ATOM 1502 O O . PRO A 1 221 ? 128.353 132.497 161.831 1.00 92.54 221 PRO A O 1
ATOM 1506 N N . ALA A 1 268 ? 124.658 116.702 144.295 1.00 93.91 268 ALA A N 1
ATOM 1507 C CA . ALA A 1 268 ? 124.818 115.252 144.316 1.00 93.91 268 ALA A CA 1
ATOM 1508 C C . ALA A 1 268 ? 124.361 114.637 142.999 1.00 93.91 268 ALA A C 1
ATOM 1509 O O . ALA A 1 268 ? 125.137 113.979 142.307 1.00 93.91 268 ALA A O 1
ATOM 1511 N N . TYR A 1 269 ? 123.089 114.854 142.663 1.00 89.47 269 TYR A N 1
ATOM 1512 C CA . TYR A 1 269 ? 122.532 114.353 141.413 1.00 89.47 269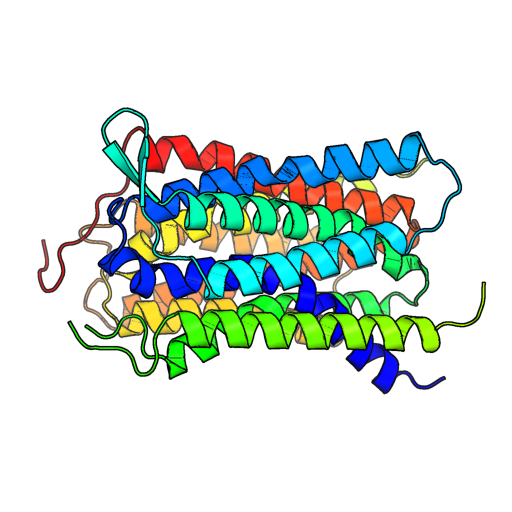 TYR A CA 1
ATOM 1513 C C . TYR A 1 269 ? 122.753 115.301 140.241 1.00 89.47 269 TYR A C 1
ATOM 1514 O O . TYR A 1 269 ? 122.329 114.986 139.125 1.00 89.47 269 TYR A O 1
ATOM 1516 N N . GLN A 1 270 ? 123.403 116.446 140.464 1.00 81.10 270 GLN A N 1
ATOM 1517 C CA . GLN A 1 270 ? 123.492 117.465 139.424 1.00 81.10 270 GLN A CA 1
ATOM 1518 C C . GLN A 1 270 ? 124.727 117.283 138.551 1.00 81.10 270 GLN A C 1
ATOM 1519 O O . GLN A 1 270 ? 124.679 117.552 137.346 1.00 81.10 270 GLN A O 1
ATOM 1525 N N . LEU A 1 271 ? 125.846 116.852 139.137 1.00 77.54 271 LEU A N 1
ATOM 1526 C CA . LEU A 1 271 ? 127.104 116.832 138.393 1.00 77.54 271 LEU A CA 1
ATOM 1527 C C . LEU A 1 271 ? 127.026 115.905 137.186 1.00 77.54 271 LEU A C 1
ATOM 1528 O O . LEU A 1 271 ? 127.614 116.191 136.137 1.00 77.54 271 LEU A O 1
ATOM 1533 N N . LEU A 1 272 ? 126.301 114.797 137.308 1.00 75.84 272 LEU A N 1
ATOM 1534 C CA . LEU A 1 272 ? 126.154 113.841 136.220 1.00 75.84 272 LEU A CA 1
ATOM 1535 C C . LEU A 1 272 ? 124.844 114.009 135.461 1.00 75.84 272 LEU A C 1
ATOM 1536 O O . LEU A 1 272 ? 124.422 113.085 134.760 1.00 75.84 272 LEU A O 1
ATOM 1541 N N . SER A 1 273 ? 124.192 115.158 135.588 1.00 69.52 273 SER A N 1
ATOM 1542 C CA . SER A 1 273 ? 122.988 115.440 134.826 1.00 69.52 273 SER A CA 1
ATOM 1543 C C . SER A 1 273 ? 123.351 115.970 133.446 1.00 69.52 273 SER A C 1
ATOM 1544 O O . SER A 1 273 ? 124.450 116.486 133.225 1.00 69.52 273 SER A O 1
ATOM 1547 N N . ALA A 1 274 ? 122.413 115.833 132.507 1.00 63.05 274 ALA A N 1
ATOM 1548 C CA . ALA A 1 274 ? 122.642 116.352 131.163 1.00 63.05 274 ALA A CA 1
ATOM 1549 C C . ALA A 1 274 ? 122.573 117.872 131.128 1.00 63.05 274 ALA A C 1
ATOM 1550 O O . ALA A 1 274 ? 123.324 118.509 130.380 1.00 63.05 274 ALA A O 1
ATOM 1552 N N . ARG A 1 275 ? 121.691 118.472 131.932 1.00 58.50 275 ARG A N 1
ATOM 1553 C CA . ARG A 1 275 ? 121.562 119.923 131.952 1.00 58.50 275 ARG A CA 1
ATOM 1554 C C . ARG A 1 275 ? 122.785 120.610 132.540 1.00 58.50 275 ARG A C 1
ATOM 1555 O O . ARG A 1 275 ? 123.068 121.756 132.180 1.00 58.50 275 ARG A O 1
ATOM 1563 N N . SER A 1 276 ? 123.515 119.945 133.429 1.00 60.60 276 SER A N 1
ATOM 1564 C CA . SER A 1 276 ? 124.728 120.511 133.999 1.00 60.60 276 SER A CA 1
ATOM 1565 C C . SER A 1 276 ? 125.972 120.149 133.206 1.00 60.60 276 SER A C 1
ATOM 1566 O O . SER A 1 276 ? 127.028 120.738 133.442 1.00 60.60 276 SER A O 1
ATOM 1569 N N . ALA A 1 277 ? 125.877 119.197 132.281 1.00 56.08 277 ALA A N 1
ATOM 1570 C CA . ALA A 1 277 ? 126.958 118.942 131.339 1.00 56.08 277 ALA A CA 1
ATOM 1571 C C . ALA A 1 277 ? 126.860 119.822 130.102 1.00 56.08 277 ALA A C 1
ATOM 1572 O O . ALA A 1 277 ? 127.894 120.200 129.533 1.00 56.08 277 ALA A O 1
ATOM 1574 N N . CYS A 1 278 ? 125.639 120.169 129.686 1.00 51.96 278 CYS A N 1
ATOM 1575 C CA . CYS A 1 278 ? 125.438 121.079 128.567 1.00 51.96 278 CYS A CA 1
ATOM 1576 C C . CYS A 1 278 ? 125.990 122.470 128.832 1.00 51.96 278 CYS A C 1
ATOM 1577 O O . CYS A 1 278 ? 126.315 123.177 127.875 1.00 51.96 278 CYS A O 1
ATOM 1580 N N . LEU A 1 279 ? 126.106 122.879 130.091 1.00 46.91 279 LEU A N 1
ATOM 1581 C CA . LEU A 1 279 ? 126.663 124.177 130.448 1.00 46.91 279 LEU A CA 1
ATOM 1582 C C . LEU A 1 279 ? 128.175 124.137 130.597 1.00 46.91 279 LEU A C 1
ATOM 1583 O O . LEU A 1 279 ? 128.864 125.081 130.191 1.00 46.91 279 LEU A O 1
ATOM 1588 N N . LEU A 1 280 ? 128.710 123.043 131.142 1.00 43.84 280 LEU A N 1
ATOM 1589 C CA . LEU A 1 280 ? 130.156 122.904 131.262 1.00 43.84 280 LEU A CA 1
ATOM 1590 C C . LEU A 1 280 ? 130.811 122.741 129.896 1.00 43.84 280 LEU A C 1
ATOM 1591 O O . LEU A 1 280 ? 131.895 123.285 129.656 1.00 43.84 280 LEU A O 1
ATOM 1596 N N . GLY A 1 281 ? 130.164 122.016 128.980 1.00 43.14 281 GLY A N 1
ATOM 1597 C CA . GLY A 1 281 ? 130.693 121.924 127.629 1.00 43.14 281 GLY A CA 1
ATOM 1598 C C . GLY A 1 281 ? 130.735 123.268 126.928 1.00 43.14 281 GLY A C 1
ATOM 1599 O O . GLY A 1 281 ? 131.713 123.597 126.253 1.00 43.14 281 GLY A O 1
ATOM 1600 N N . LEU A 1 282 ? 129.675 124.065 127.082 1.00 41.15 282 LEU A N 1
ATOM 1601 C CA . LEU A 1 282 ? 129.647 125.401 126.496 1.00 41.15 282 LEU A CA 1
ATOM 1602 C C . LEU A 1 282 ? 130.750 126.277 127.070 1.00 41.15 282 LEU A C 1
ATOM 1603 O O . LEU A 1 282 ? 131.450 126.976 126.326 1.00 41.15 282 LEU A O 1
ATOM 1608 N N . LEU A 1 283 ? 130.906 126.272 128.396 1.00 39.71 283 LEU A N 1
ATOM 1609 C CA . LEU A 1 283 ? 131.962 127.066 129.015 1.00 39.71 283 LEU A CA 1
ATOM 1610 C C . LEU A 1 283 ? 133.333 126.661 128.488 1.00 39.71 283 LEU A C 1
ATOM 1611 O O . LEU A 1 283 ? 134.139 127.515 128.093 1.00 39.71 283 LEU A O 1
ATOM 1616 N N . ALA A 1 284 ? 133.602 125.353 128.446 1.00 39.66 284 ALA A N 1
ATOM 1617 C CA . ALA A 1 284 ? 134.897 124.878 127.974 1.00 39.66 284 ALA A CA 1
ATOM 1618 C C . ALA A 1 284 ? 135.150 125.284 126.529 1.00 39.66 284 ALA A C 1
ATOM 1619 O O . ALA A 1 284 ? 136.239 125.762 126.200 1.00 39.66 284 ALA A O 1
ATOM 1621 N N . ALA A 1 285 ? 134.155 125.123 125.653 1.00 39.33 285 ALA A N 1
ATOM 1622 C CA . ALA A 1 285 ? 134.362 125.418 124.237 1.00 39.33 285 ALA A CA 1
ATOM 1623 C C . ALA A 1 285 ? 134.563 126.911 123.996 1.00 39.33 285 ALA A C 1
ATOM 1624 O O . ALA A 1 285 ? 135.500 127.319 123.292 1.00 39.33 285 ALA A O 1
ATOM 1626 N N . THR A 1 286 ? 133.687 127.747 124.561 1.00 40.98 286 THR A N 1
ATOM 1627 C CA . THR A 1 286 ? 133.820 129.183 124.348 1.00 40.98 286 THR A CA 1
ATOM 1628 C C . THR A 1 286 ? 135.124 129.717 124.924 1.00 40.98 286 THR A C 1
ATOM 1629 O O . THR A 1 286 ? 135.741 130.610 124.331 1.00 40.98 286 THR A O 1
ATOM 1633 N N . ASN A 1 287 ? 135.583 129.170 126.054 1.00 40.36 287 ASN A N 1
ATOM 1634 C CA . ASN A 1 287 ? 136.846 129.640 126.606 1.00 40.36 287 ASN A CA 1
ATOM 1635 C C . ASN A 1 287 ? 138.047 129.103 125.840 1.00 40.36 287 ASN A C 1
ATOM 1636 O O . ASN A 1 287 ? 139.060 129.799 125.730 1.00 40.36 287 ASN A O 1
ATOM 1641 N N . ALA A 1 288 ? 137.959 127.889 125.295 1.00 42.06 288 ALA A N 1
ATOM 1642 C CA . ALA A 1 288 ? 139.023 127.400 124.429 1.00 42.06 288 ALA A CA 1
ATOM 1643 C C . ALA A 1 288 ? 139.168 128.272 123.198 1.00 42.06 288 ALA A C 1
ATOM 1644 O O . ALA A 1 288 ? 140.284 128.482 122.714 1.00 42.06 288 ALA A O 1
ATOM 1646 N N . LEU A 1 289 ? 138.055 128.788 122.678 1.00 45.74 289 LEU A N 1
ATOM 1647 C CA . LEU A 1 289 ? 138.140 129.698 121.540 1.00 45.74 289 LEU A CA 1
ATOM 1648 C C . LEU A 1 289 ? 138.704 131.055 121.946 1.00 45.74 289 LEU A C 1
ATOM 1649 O O . LEU A 1 289 ? 139.667 131.537 121.344 1.00 45.74 289 LEU A O 1
ATOM 1654 N N . THR A 1 290 ? 138.124 131.686 122.970 1.00 45.14 290 THR A N 1
ATOM 1655 C CA . THR A 1 290 ? 138.502 133.056 123.300 1.00 45.14 290 THR A CA 1
ATOM 1656 C C . THR A 1 290 ? 139.881 133.176 123.938 1.00 45.14 290 THR A C 1
ATOM 1657 O O . THR A 1 290 ? 140.505 134.233 123.814 1.00 45.14 290 THR A O 1
ATOM 1661 N N . ASN A 1 291 ? 140.378 132.138 124.610 1.00 45.36 291 ASN A N 1
ATOM 1662 C CA . ASN A 1 291 ? 141.618 132.246 125.368 1.00 45.36 291 ASN A CA 1
ATOM 1663 C C . ASN A 1 291 ? 142.790 131.490 124.760 1.00 45.36 291 ASN A C 1
ATOM 1664 O O . ASN A 1 291 ? 143.915 131.636 125.247 1.00 45.36 291 ASN A O 1
ATOM 1669 N N . GLY A 1 292 ? 142.570 130.681 123.728 1.00 50.85 292 GLY A N 1
ATOM 1670 C CA . GLY A 1 292 ? 143.660 129.954 123.109 1.00 50.85 292 GLY A CA 1
ATOM 1671 C C . GLY A 1 292 ? 144.004 130.345 121.684 1.00 50.85 292 GLY A C 1
ATOM 1672 O O . GLY A 1 292 ? 145.178 130.336 121.308 1.00 50.85 292 GLY A O 1
ATOM 1673 N N . VAL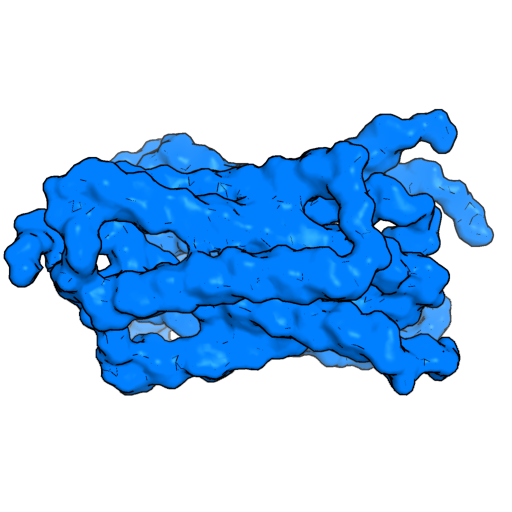 A 1 293 ? 143.003 130.699 120.887 1.00 54.01 293 VAL A N 1
ATOM 1674 C CA . VAL A 1 293 ? 143.162 130.860 119.441 1.00 54.01 293 VAL A CA 1
ATOM 1675 C C . VAL A 1 293 ? 143.254 132.327 119.038 1.00 54.01 293 VAL A C 1
ATOM 1676 O O . VAL A 1 293 ? 144.139 132.719 118.272 1.00 54.01 293 VAL A O 1
ATOM 1680 N N . LEU A 1 294 ? 142.333 133.148 119.534 1.00 55.52 294 LEU A N 1
ATOM 1681 C CA . LEU A 1 294 ? 142.316 134.554 119.145 1.00 55.52 294 LEU A CA 1
ATOM 1682 C C . LEU A 1 294 ? 143.555 135.317 119.602 1.00 55.52 294 LEU A C 1
ATOM 1683 O O . LEU A 1 294 ? 144.075 136.118 118.805 1.00 55.52 294 LEU A O 1
ATOM 1688 N N . PRO A 1 295 ? 144.070 135.146 120.826 1.00 54.47 295 PRO A N 1
ATOM 1689 C CA . PRO A 1 295 ? 145.346 135.795 121.166 1.00 54.47 295 PRO A CA 1
ATOM 1690 C C . PRO A 1 295 ? 146.496 135.380 120.268 1.00 54.47 295 PRO A C 1
ATOM 1691 O O . PRO A 1 295 ? 147.505 136.091 120.211 1.00 54.47 295 PRO A O 1
ATOM 1695 N N . ALA A 1 296 ? 146.378 134.258 119.563 1.00 59.28 296 ALA A N 1
ATOM 1696 C CA . ALA A 1 296 ? 147.434 133.791 118.677 1.00 59.28 296 ALA A CA 1
ATOM 1697 C C . ALA A 1 296 ? 147.266 134.305 117.251 1.00 59.28 296 ALA A C 1
ATOM 1698 O O . ALA A 1 296 ? 148.259 134.503 116.546 1.00 59.28 296 ALA A O 1
ATOM 1700 N N . VAL A 1 297 ? 146.028 134.516 116.801 1.00 61.09 297 VAL A N 1
ATOM 1701 C CA . VAL A 1 297 ? 145.816 134.923 115.413 1.00 61.09 297 VAL A CA 1
ATOM 1702 C C . VAL A 1 297 ? 145.463 136.403 115.2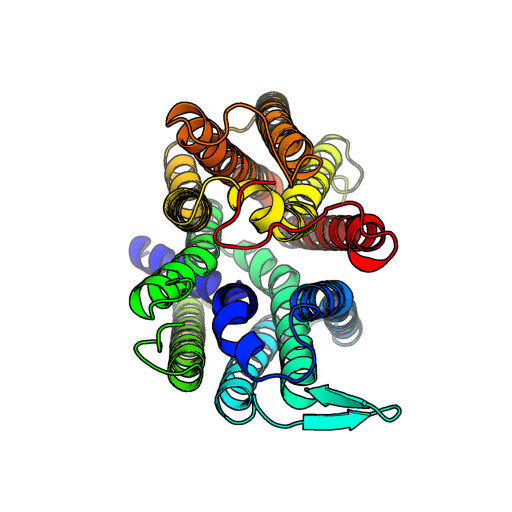88 1.00 61.09 297 VAL A C 1
ATOM 1703 O O . VAL A 1 297 ? 145.206 136.890 114.181 1.00 61.09 297 VAL A O 1
ATOM 1707 N N . GLN A 1 298 ? 145.449 137.127 116.411 1.00 62.52 298 GLN A N 1
ATOM 1708 C CA . GLN A 1 298 ? 145.040 138.530 116.405 1.00 62.52 298 GLN A CA 1
ATOM 1709 C C . GLN A 1 298 ? 145.820 139.367 115.394 1.00 62.52 298 GLN A C 1
ATOM 1710 O O . GLN A 1 298 ? 145.237 139.989 114.495 1.00 62.52 298 GLN A O 1
ATOM 1716 N N . SER A 1 299 ? 147.144 139.418 115.548 1.00 64.95 299 SER A N 1
ATOM 1717 C CA . SER A 1 299 ? 147.953 140.282 114.697 1.00 64.95 299 SER A CA 1
ATOM 1718 C C . SER A 1 299 ? 147.945 139.805 113.252 1.00 64.95 299 SER A C 1
ATOM 1719 O O . SER A 1 299 ? 147.815 140.616 112.329 1.00 64.95 299 SER A O 1
ATOM 1722 N N . PHE A 1 300 ? 148.081 138.495 113.034 1.00 67.24 300 PHE A N 1
ATOM 1723 C CA . PHE A 1 300 ? 148.073 137.967 111.674 1.00 67.24 300 PHE A CA 1
ATOM 1724 C C . PHE A 1 300 ? 146.767 138.276 110.960 1.00 67.24 300 PHE A C 1
ATOM 1725 O O . PHE A 1 300 ? 146.747 138.396 109.731 1.00 67.24 300 PHE A O 1
ATOM 1733 N N . SER A 1 301 ? 145.667 138.413 111.704 1.00 63.65 301 SER A N 1
ATOM 1734 C CA . SER A 1 301 ? 144.414 138.814 111.075 1.00 63.65 301 SER A CA 1
ATOM 1735 C C . SER A 1 301 ? 144.371 140.312 110.808 1.00 63.65 301 SER A C 1
ATOM 1736 O O . SER A 1 301 ? 144.029 140.735 109.699 1.00 63.65 301 SER A O 1
ATOM 1739 N N . CYS A 1 302 ? 144.722 141.126 111.801 1.00 65.15 302 CYS A N 1
ATOM 1740 C CA . CYS A 1 302 ? 144.412 142.549 111.747 1.00 65.15 302 CYS A CA 1
ATOM 1741 C C . CYS A 1 302 ? 145.495 143.409 111.104 1.00 65.15 302 CYS A C 1
ATOM 1742 O O . CYS A 1 302 ? 145.210 144.558 110.754 1.00 65.15 302 CYS A O 1
ATOM 1745 N N . LEU A 1 303 ? 146.713 142.901 110.929 1.00 66.47 303 LEU A N 1
ATOM 1746 C CA . LEU A 1 303 ? 147.818 143.755 110.502 1.00 66.47 303 LEU A CA 1
ATOM 1747 C C . LEU A 1 303 ? 147.785 144.154 109.027 1.00 66.47 303 LEU A C 1
ATOM 1748 O O . LEU A 1 303 ? 148.097 145.310 108.716 1.00 66.47 303 LEU A O 1
ATOM 1753 N N . PRO A 1 304 ? 147.441 143.252 108.076 1.00 71.35 304 PRO A N 1
ATOM 1754 C CA . PRO A 1 304 ? 147.439 143.654 106.659 1.00 71.35 304 PRO A CA 1
ATOM 1755 C C . PRO A 1 304 ? 146.594 144.879 106.334 1.00 71.35 304 PRO A C 1
ATOM 1756 O O . PRO A 1 304 ? 146.755 145.475 105.266 1.00 71.35 304 PRO A O 1
ATOM 1760 N N . TYR A 1 305 ? 145.695 145.266 107.234 1.00 68.14 305 TYR A N 1
ATOM 1761 C CA . TYR A 1 305 ? 144.786 146.377 106.997 1.00 68.14 305 TYR A CA 1
ATOM 1762 C C . TYR A 1 305 ? 145.257 147.678 107.637 1.00 68.14 305 TYR A C 1
ATOM 1763 O O . TYR A 1 305 ? 144.507 148.658 107.641 1.00 68.14 305 TYR A O 1
ATOM 1772 N N . GLY A 1 306 ? 146.468 147.711 108.176 1.00 68.36 306 GLY A N 1
ATOM 1773 C CA . GLY A 1 306 ? 147.048 148.947 108.663 1.00 68.36 306 GLY A CA 1
ATOM 1774 C C . GLY A 1 306 ? 147.155 149.012 110.173 1.00 68.36 306 GLY A C 1
ATOM 1775 O O . GLY A 1 306 ? 147.050 148.017 110.895 1.00 68.36 306 GLY A O 1
ATOM 1776 N N . ARG A 1 307 ? 147.337 150.234 110.650 1.00 70.44 307 ARG A N 1
ATOM 1777 C CA . ARG A 1 307 ? 147.517 150.550 112.055 1.00 70.44 307 ARG A CA 1
ATOM 1778 C C . ARG A 1 307 ? 146.233 151.007 112.729 1.00 70.44 307 ARG A C 1
ATOM 1779 O O . ARG A 1 307 ? 146.079 150.856 113.926 1.00 70.44 307 ARG A O 1
ATOM 1787 N N . LEU A 1 308 ? 145.346 151.642 111.985 1.00 65.24 308 LEU A N 1
ATOM 1788 C CA . LEU A 1 308 ? 144.038 152.007 112.513 1.00 65.24 308 LEU A CA 1
ATOM 1789 C C . LEU A 1 308 ? 143.163 150.782 112.719 1.00 65.24 308 LEU A C 1
ATOM 1790 O O . LEU A 1 308 ? 142.483 150.677 113.745 1.00 65.24 308 LEU A O 1
ATOM 1795 N N . ALA A 1 309 ? 143.171 149.848 111.766 1.00 63.45 309 ALA A N 1
ATOM 1796 C CA . ALA A 1 309 ? 142.410 148.616 111.929 1.00 63.45 309 ALA A CA 1
ATOM 1797 C C . ALA A 1 309 ? 142.861 147.849 113.162 1.00 63.45 309 ALA A C 1
ATOM 1798 O O . ALA A 1 309 ? 142.028 147.376 113.941 1.00 63.45 309 ALA A O 1
ATOM 1800 N N . TYR A 1 310 ? 144.175 147.741 113.369 1.00 63.85 310 TYR A N 1
ATOM 1801 C CA . TYR A 1 310 ? 144.697 146.982 114.501 1.00 63.85 310 TYR A CA 1
ATOM 1802 C C . TYR A 1 310 ? 144.322 147.637 115.825 1.00 63.85 310 TYR A C 1
ATOM 1803 O O . TYR A 1 310 ? 143.854 146.964 116.752 1.00 63.85 310 TYR A O 1
ATOM 1812 N N . HIS A 1 311 ? 144.508 148.954 115.929 1.00 65.21 311 HIS A N 1
ATOM 1813 C CA . HIS A 1 311 ? 144.187 149.641 117.176 1.00 65.21 311 HIS A CA 1
ATOM 1814 C C . HIS A 1 311 ? 142.694 149.583 117.474 1.00 65.21 311 HIS A C 1
ATOM 1815 O O . HIS A 1 311 ? 142.292 149.303 118.611 1.00 65.21 311 HIS A O 1
ATOM 1822 N N . LEU A 1 312 ? 141.855 149.845 116.467 1.00 60.42 312 LEU A N 1
ATOM 1823 C CA . LEU A 1 312 ? 140.414 149.767 116.671 1.00 60.42 312 LEU A CA 1
ATOM 1824 C C . LEU A 1 312 ? 139.992 148.365 117.083 1.00 60.42 312 LEU A C 1
ATOM 1825 O O . LEU A 1 312 ? 139.207 148.203 118.022 1.00 60.42 312 LEU A O 1
ATOM 1830 N N . ALA A 1 313 ? 140.503 147.339 116.399 1.00 58.60 313 ALA A N 1
ATOM 1831 C CA . ALA A 1 313 ? 140.148 145.970 116.747 1.00 58.60 313 ALA A CA 1
ATOM 1832 C C . ALA A 1 313 ? 140.516 145.662 118.190 1.00 58.60 313 ALA A C 1
ATOM 1833 O O . ALA A 1 313 ? 139.684 145.171 118.959 1.00 58.60 313 ALA A O 1
ATOM 1835 N N . VAL A 1 314 ? 141.752 145.979 118.584 1.00 56.94 314 VAL A N 1
ATOM 1836 C CA . VAL A 1 314 ? 142.207 145.669 119.939 1.00 56.94 314 VAL A CA 1
ATOM 1837 C C . VAL A 1 314 ? 141.333 146.368 120.974 1.00 56.94 314 VAL A C 1
ATOM 1838 O O . VAL A 1 314 ? 140.795 145.731 121.890 1.00 56.94 314 VAL A O 1
ATOM 1842 N N . VAL A 1 315 ? 141.157 147.685 120.833 1.00 56.03 315 VAL A N 1
ATOM 1843 C CA . VAL A 1 315 ? 140.471 148.445 121.876 1.00 56.03 315 VAL A CA 1
ATOM 1844 C C . VAL A 1 315 ? 138.986 148.095 121.929 1.00 56.03 315 VAL A C 1
ATOM 1845 O O . VAL A 1 315 ? 138.414 147.949 123.015 1.00 56.03 315 VAL A O 1
ATOM 1849 N N . LEU A 1 316 ? 138.335 147.940 120.772 1.00 54.39 316 LEU A N 1
ATOM 1850 C CA . LEU A 1 316 ? 136.906 147.649 120.783 1.00 54.39 316 LEU A CA 1
ATOM 1851 C C . LEU A 1 316 ? 136.630 146.217 121.227 1.00 54.39 316 LEU A C 1
ATOM 1852 O O . LEU A 1 316 ? 135.638 145.962 121.921 1.00 54.39 316 LEU A O 1
ATOM 1857 N N . GLY A 1 317 ? 137.495 145.268 120.864 1.00 54.04 317 GLY A N 1
ATOM 1858 C CA . GLY A 1 317 ? 137.358 143.928 121.404 1.00 54.04 317 GLY A CA 1
ATOM 1859 C C . GLY A 1 317 ? 137.541 143.892 122.908 1.00 54.04 317 GLY A C 1
ATOM 1860 O O . GLY A 1 317 ? 136.836 143.164 123.610 1.00 54.04 317 GLY A O 1
ATOM 1861 N N . SER A 1 318 ? 138.483 144.683 123.429 1.00 52.26 318 SER A N 1
ATOM 1862 C CA . SER A 1 318 ? 138.664 144.745 124.873 1.00 52.26 318 SER A CA 1
ATOM 1863 C C . SER A 1 318 ? 137.500 145.428 125.576 1.00 52.26 318 SER A C 1
ATOM 1864 O O . SER A 1 318 ? 137.183 145.069 126.713 1.00 52.26 318 SER A O 1
ATOM 1867 N N . ALA A 1 319 ? 136.858 146.398 124.928 1.00 51.96 319 ALA A N 1
ATOM 1868 C CA . ALA A 1 319 ? 135.733 147.104 125.523 1.00 51.96 319 ALA A CA 1
ATOM 1869 C C . ALA A 1 319 ? 134.398 146.403 125.315 1.00 51.96 319 ALA A C 1
ATOM 1870 O O . ALA A 1 319 ? 133.403 146.823 125.909 1.00 51.96 319 ALA A O 1
ATOM 1872 N N . ALA A 1 320 ? 134.344 145.363 124.486 1.00 53.44 320 ALA A N 1
ATOM 1873 C CA . ALA A 1 320 ? 133.097 144.639 124.265 1.00 53.44 320 ALA A CA 1
ATOM 1874 C C . ALA A 1 320 ? 132.704 143.717 125.416 1.00 53.44 320 ALA A C 1
ATOM 1875 O O . ALA A 1 320 ? 131.568 143.237 125.429 1.00 53.44 320 ALA A O 1
ATOM 1877 N N . ASN A 1 321 ? 133.596 143.447 126.372 1.00 54.20 321 ASN A N 1
ATOM 1878 C CA . ASN A 1 321 ? 133.265 142.592 127.511 1.00 54.20 321 ASN A CA 1
ATOM 1879 C C . ASN A 1 321 ? 132.431 143.322 128.565 1.00 54.20 321 ASN A C 1
ATOM 1880 O O . ASN A 1 321 ? 131.366 142.817 128.954 1.00 54.20 321 ASN A O 1
ATOM 1885 N N . PRO A 1 322 ? 132.861 144.488 129.069 1.00 51.85 322 PRO A N 1
ATOM 1886 C CA . PRO A 1 322 ? 132.020 145.186 130.051 1.00 51.85 322 PRO A CA 1
ATOM 1887 C C . PRO A 1 322 ? 130.667 145.590 129.499 1.00 51.85 322 PRO A C 1
ATOM 1888 O O . PRO A 1 322 ? 129.686 145.620 130.250 1.00 51.85 322 PRO A O 1
ATOM 1892 N N . LEU A 1 323 ? 130.576 145.887 128.202 1.00 53.15 323 LEU A N 1
ATOM 1893 C CA . LEU A 1 323 ? 129.282 146.220 127.616 1.00 53.15 323 LEU A CA 1
ATOM 1894 C C . LEU A 1 323 ? 128.383 144.993 127.523 1.00 53.15 323 LEU A C 1
ATOM 1895 O O . LEU A 1 323 ? 127.167 145.093 127.720 1.00 53.15 323 LEU A O 1
ATOM 1900 N N . ALA A 1 324 ? 128.958 143.820 127.248 1.00 48.89 324 ALA A N 1
ATOM 1901 C CA . ALA A 1 324 ? 128.158 142.600 127.269 1.00 48.89 324 ALA A CA 1
ATOM 1902 C C . ALA A 1 324 ? 127.662 142.296 128.677 1.00 48.89 324 ALA A C 1
ATOM 1903 O O . ALA A 1 324 ? 126.529 141.837 128.860 1.00 48.89 324 ALA A O 1
ATOM 1905 N N . CYS A 1 325 ? 128.483 142.576 129.691 1.00 49.73 325 CYS A N 1
ATOM 1906 C CA . CYS A 1 325 ? 128.043 142.340 131.065 1.00 49.73 325 CYS A CA 1
ATOM 1907 C C . CYS A 1 325 ? 126.993 143.359 131.503 1.00 49.73 325 CYS A C 1
ATOM 1908 O O . CYS A 1 325 ? 126.089 143.029 132.278 1.00 49.73 325 CYS A O 1
ATOM 1911 N N . PHE A 1 326 ? 127.081 144.596 131.009 1.00 50.62 326 PHE A N 1
ATOM 1912 C CA . PHE A 1 326 ? 126.025 145.575 131.264 1.00 50.62 326 PHE A CA 1
ATOM 1913 C C . PHE A 1 326 ? 124.719 145.153 130.600 1.00 50.62 326 PHE A C 1
ATOM 1914 O O . PHE A 1 326 ? 123.636 145.272 131.189 1.00 50.62 326 PHE A O 1
ATOM 1922 N N . LEU A 1 327 ? 124.802 144.659 129.364 1.00 49.82 327 LEU A N 1
ATOM 1923 C CA . LEU A 1 327 ? 123.610 144.158 128.691 1.00 49.82 327 LEU A CA 1
ATOM 1924 C C . LEU A 1 327 ? 123.007 142.979 129.442 1.00 49.82 327 LEU A C 1
ATOM 1925 O O . LEU A 1 327 ? 121.781 142.842 129.512 1.00 49.82 327 LEU A O 1
ATOM 1930 N N . ALA A 1 328 ? 123.853 142.114 130.010 1.00 49.85 328 ALA A N 1
ATOM 1931 C CA . ALA A 1 328 ? 123.348 141.009 130.820 1.00 49.85 328 ALA A CA 1
ATOM 1932 C C . ALA A 1 328 ? 122.685 141.516 132.094 1.00 49.85 328 ALA A C 1
ATOM 1933 O O . ALA A 1 328 ? 121.676 140.957 132.538 1.00 49.85 328 ALA A O 1
ATOM 1935 N N . MET A 1 329 ? 123.245 142.563 132.704 1.00 51.67 329 MET A N 1
ATOM 1936 C CA . MET A 1 329 ? 122.550 143.238 133.797 1.00 51.67 329 MET A CA 1
ATOM 1937 C C . MET A 1 329 ? 121.172 143.715 133.366 1.00 51.67 329 MET A C 1
ATOM 1938 O O . MET A 1 329 ? 120.225 143.686 134.159 1.00 51.67 329 MET A O 1
ATOM 1943 N N . GLY A 1 330 ? 121.040 144.160 132.120 1.00 52.26 330 GLY A N 1
ATOM 1944 C CA . GLY A 1 330 ? 119.742 144.552 131.604 1.00 52.26 330 GLY A CA 1
ATOM 1945 C C . GLY A 1 330 ? 118.765 143.400 131.458 1.00 52.26 330 GLY A C 1
ATOM 1946 O O . GLY A 1 330 ? 117.765 143.342 132.177 1.00 52.26 330 GLY A O 1
ATOM 1947 N N . VAL A 1 331 ? 119.037 142.479 130.531 1.00 52.58 331 VAL A N 1
ATOM 1948 C CA . VAL A 1 331 ? 118.207 141.299 130.303 1.00 52.58 331 VAL A CA 1
ATOM 1949 C C . VAL A 1 331 ? 119.114 140.082 130.160 1.00 52.58 331 VAL A C 1
ATOM 1950 O O . VAL A 1 331 ? 120.189 140.163 129.557 1.00 52.58 331 VAL A O 1
ATOM 1954 N N . LEU A 1 332 ? 118.686 138.955 130.724 1.00 52.48 332 LEU A N 1
ATOM 1955 C CA . LEU A 1 332 ? 119.501 137.748 130.778 1.00 52.48 332 LEU A CA 1
ATOM 1956 C C . LEU A 1 332 ? 118.733 136.572 130.195 1.00 52.48 332 LEU A C 1
ATOM 1957 O O . LEU A 1 332 ? 117.573 136.347 130.553 1.00 52.48 332 LEU A O 1
ATOM 1962 N N . CYS A 1 333 ? 119.382 135.825 129.306 1.00 55.46 333 CYS A N 1
ATOM 1963 C CA . CYS A 1 333 ? 118.776 134.636 128.725 1.00 55.46 333 CYS A CA 1
ATOM 1964 C C . CYS A 1 333 ? 118.890 133.455 129.681 1.00 55.46 333 CYS A C 1
ATOM 1965 O O . CYS A 1 333 ? 119.845 133.342 130.453 1.00 55.46 333 CYS A O 1
ATOM 1968 N N . ARG A 1 334 ? 117.899 132.563 129.622 1.00 58.45 334 ARG A N 1
ATOM 1969 C CA . ARG A 1 334 ? 117.836 131.436 130.543 1.00 58.45 334 ARG A CA 1
ATOM 1970 C C . ARG A 1 334 ? 117.513 130.105 129.880 1.00 58.45 334 ARG A C 1
ATOM 1971 O O . ARG A 1 334 ? 117.356 129.111 130.594 1.00 58.45 334 ARG A O 1
ATOM 1979 N N . SER A 1 335 ? 117.410 130.047 128.556 1.00 56.16 335 SER A N 1
ATOM 1980 C CA . SER A 1 335 ? 117.153 128.797 127.855 1.00 56.16 335 SER A CA 1
ATOM 1981 C C . SER A 1 335 ? 118.441 128.269 127.242 1.00 56.16 335 SER A C 1
ATOM 1982 O O . SER A 1 335 ? 119.253 129.036 126.723 1.00 56.16 335 SER A O 1
ATOM 1985 N N . LEU A 1 336 ? 118.621 126.949 127.301 1.00 54.16 336 LEU A N 1
ATOM 1986 C CA . LEU A 1 336 ? 119.835 126.349 126.759 1.00 54.16 336 LEU A CA 1
ATOM 1987 C C . LEU A 1 336 ? 119.935 126.543 125.252 1.00 54.16 336 LEU A C 1
ATOM 1988 O O . LEU A 1 336 ? 121.038 126.721 124.722 1.00 54.16 336 LEU A O 1
ATOM 1993 N N . ALA A 1 337 ? 118.801 126.517 124.547 1.00 51.47 337 ALA A N 1
ATOM 1994 C CA . ALA A 1 337 ? 118.820 126.667 123.096 1.00 51.47 337 ALA A CA 1
ATOM 1995 C C . ALA A 1 337 ? 119.265 128.061 122.671 1.00 51.47 337 ALA A C 1
ATOM 1996 O O . ALA A 1 337 ? 119.965 128.205 121.663 1.00 51.47 337 ALA A O 1
ATOM 1998 N N . GLY A 1 338 ? 118.871 129.095 123.415 1.00 51.82 338 GLY A N 1
ATOM 1999 C CA . GLY A 1 338 ? 119.315 130.439 123.083 1.00 51.82 338 GLY A CA 1
ATOM 2000 C C . GLY A 1 338 ? 120.812 130.606 123.240 1.00 51.82 338 GLY A C 1
ATOM 2001 O O . GLY A 1 338 ? 121.471 131.251 122.419 1.00 51.82 338 GLY A O 1
ATOM 2002 N N . LEU A 1 339 ? 121.374 130.014 124.295 1.00 50.26 339 LEU A N 1
ATOM 2003 C CA . LEU A 1 339 ? 122.820 130.060 124.482 1.00 50.26 339 LEU A CA 1
ATOM 2004 C C . LEU A 1 339 ? 123.547 129.230 123.430 1.00 50.26 339 LEU A C 1
ATOM 2005 O O . LEU A 1 339 ? 124.636 129.613 122.987 1.00 50.26 339 LEU A O 1
ATOM 2010 N N . GLY A 1 340 ? 122.954 128.119 122.991 1.00 49.81 340 GLY A N 1
ATOM 2011 C CA . GLY A 1 340 ? 123.529 127.384 121.876 1.00 49.81 340 GLY A CA 1
ATOM 2012 C C . GLY A 1 340 ? 123.550 128.194 120.592 1.00 49.81 340 GLY A C 1
ATOM 2013 O O . GLY A 1 340 ? 124.544 128.204 119.862 1.00 49.81 340 GLY A O 1
ATOM 2014 N N . GLY A 1 341 ? 122.448 128.888 120.300 1.00 50.47 341 GLY A N 1
ATOM 2015 C CA . GLY A 1 341 ? 122.412 129.734 119.116 1.00 50.47 341 GLY A CA 1
ATOM 2016 C C . GLY A 1 341 ? 123.414 130.873 119.174 1.00 50.47 341 GLY A C 1
ATOM 2017 O O . GLY A 1 341 ? 124.083 131.178 118.180 1.00 50.47 341 GLY A O 1
ATOM 2018 N N . LEU A 1 342 ? 123.525 131.523 120.335 1.00 51.35 342 LEU A N 1
ATOM 2019 C CA . LEU A 1 342 ? 124.520 132.579 120.493 1.00 51.35 342 LEU A CA 1
ATOM 2020 C C . LEU A 1 342 ? 125.932 132.038 120.299 1.00 51.35 342 LEU A C 1
ATOM 2021 O O . LEU A 1 342 ? 126.757 132.662 119.619 1.00 51.35 342 LEU A O 1
ATOM 2026 N N . SER A 1 343 ? 126.229 130.873 120.883 1.00 50.08 343 SER A N 1
ATOM 2027 C CA . SER A 1 343 ? 127.546 130.271 120.708 1.00 50.08 343 SER A CA 1
ATOM 2028 C C . SER A 1 343 ? 127.816 129.952 119.244 1.00 50.08 343 SER A C 1
ATOM 2029 O O . SER A 1 343 ? 128.948 130.089 118.770 1.00 50.08 343 SER A O 1
ATOM 2032 N N . LEU A 1 344 ? 126.786 129.526 118.512 1.00 53.47 344 LEU A N 1
ATOM 2033 C CA . LEU A 1 344 ? 126.957 129.238 117.091 1.00 53.47 344 LEU A CA 1
ATOM 2034 C C . LEU A 1 344 ? 127.302 130.499 116.307 1.00 53.47 344 LEU A C 1
ATOM 2035 O O . LEU A 1 344 ? 128.248 130.510 115.504 1.00 53.47 344 LEU A O 1
ATOM 2040 N N . LEU A 1 345 ? 126.540 131.574 116.523 1.00 55.08 345 LEU A N 1
ATOM 2041 C CA . LEU A 1 345 ? 126.795 132.813 115.792 1.00 55.08 345 LEU A CA 1
ATOM 2042 C C . LEU A 1 345 ? 128.103 133.462 116.228 1.00 55.08 345 LEU A C 1
ATOM 2043 O O . LEU A 1 345 ? 128.623 134.346 115.539 1.00 55.08 345 LEU A O 1
ATOM 2048 N N . GLY A 1 346 ? 128.641 133.055 117.379 1.00 54.95 346 GLY A N 1
ATOM 2049 C CA . GLY A 1 346 ? 129.976 133.502 117.754 1.00 54.95 346 GLY A CA 1
ATOM 2050 C C . GLY A 1 346 ? 131.076 132.685 117.100 1.00 54.95 346 GLY A C 1
ATOM 2051 O O . GLY A 1 346 ? 132.100 133.229 116.673 1.00 54.95 346 GLY A O 1
ATOM 2052 N N . VAL A 1 347 ? 130.884 131.365 117.019 1.00 54.35 347 VAL A N 1
ATOM 2053 C CA . VAL A 1 347 ? 131.848 130.499 116.346 1.00 54.35 347 VAL A CA 1
ATOM 2054 C C . VAL A 1 347 ? 131.951 130.856 114.871 1.00 54.35 347 VAL A C 1
ATOM 2055 O O . VAL A 1 347 ? 133.017 130.712 114.262 1.00 54.35 347 VAL A O 1
ATOM 2059 N N . PHE A 1 348 ? 130.861 131.343 114.276 1.00 58.32 348 PHE A N 1
ATOM 2060 C CA . PHE A 1 348 ? 130.908 131.773 112.879 1.00 58.32 348 PHE A CA 1
ATOM 2061 C C . PHE A 1 348 ? 131.965 132.858 112.664 1.00 58.32 348 PHE A C 1
ATOM 2062 O O . PHE A 1 348 ? 132.845 132.734 111.799 1.00 58.32 348 PHE A O 1
ATOM 2070 N N . CYS A 1 349 ? 131.902 133.933 113.456 1.00 57.20 349 CYS A N 1
ATOM 2071 C CA . CYS A 1 349 ? 132.888 135.003 113.332 1.00 57.20 349 CYS A CA 1
ATOM 2072 C C . CYS A 1 349 ? 134.274 134.538 113.763 1.00 57.20 349 CYS A C 1
ATOM 2073 O O . CYS A 1 349 ? 135.283 134.947 113.174 1.00 57.20 349 CYS A O 1
ATOM 2076 N N . GLY A 1 350 ? 134.348 133.698 114.798 1.00 56.02 350 GLY A N 1
ATOM 2077 C CA . GLY A 1 350 ? 135.637 133.172 115.213 1.00 56.02 350 GLY A CA 1
ATOM 2078 C C . GLY A 1 350 ? 136.324 132.371 114.128 1.00 56.02 350 GLY A C 1
ATOM 2079 O O . GLY A 1 350 ? 137.554 132.337 114.059 1.00 56.02 350 GLY A O 1
ATOM 2080 N N . GLY A 1 351 ? 135.544 131.713 113.270 1.00 56.92 351 GLY A N 1
ATOM 2081 C CA . GLY A 1 351 ? 136.122 130.997 112.150 1.00 56.92 351 GLY A CA 1
ATOM 2082 C C . GLY A 1 351 ? 136.451 131.892 110.979 1.00 56.92 351 GLY A C 1
ATOM 2083 O O . GLY A 1 351 ? 137.429 131.643 110.266 1.00 56.92 351 GLY A O 1
ATOM 2084 N N . TYR A 1 352 ? 135.650 132.936 110.756 1.00 58.42 352 TYR A N 1
ATOM 2085 C CA . TYR A 1 352 ? 136.001 133.908 109.723 1.00 58.42 352 TYR A CA 1
ATOM 2086 C C . TYR A 1 352 ? 137.330 134.588 110.030 1.00 58.42 352 TYR A C 1
ATOM 2087 O O . TYR A 1 352 ? 138.136 134.826 109.123 1.00 58.42 352 TYR A O 1
ATOM 2096 N N . LEU A 1 353 ? 137.574 134.910 111.303 1.00 58.22 353 LEU A N 1
ATOM 2097 C CA . LEU A 1 353 ? 138.841 135.534 111.679 1.00 58.22 353 LEU A CA 1
ATOM 2098 C C . LEU A 1 353 ? 140.029 134.640 111.343 1.00 58.22 353 LEU A C 1
ATOM 2099 O O . LEU A 1 353 ? 141.040 135.111 110.811 1.00 58.22 353 LEU A O 1
ATOM 2104 N N . MET A 1 354 ? 139.935 133.344 111.642 1.00 61.41 354 MET A N 1
ATOM 2105 C CA . MET A 1 354 ? 141.056 132.457 111.355 1.00 61.41 354 MET A CA 1
ATOM 2106 C C . MET A 1 354 ? 141.207 132.222 109.858 1.00 61.41 354 MET A C 1
ATOM 2107 O O . MET A 1 354 ? 142.330 132.108 109.352 1.00 61.41 354 MET A O 1
ATOM 2112 N N . ALA A 1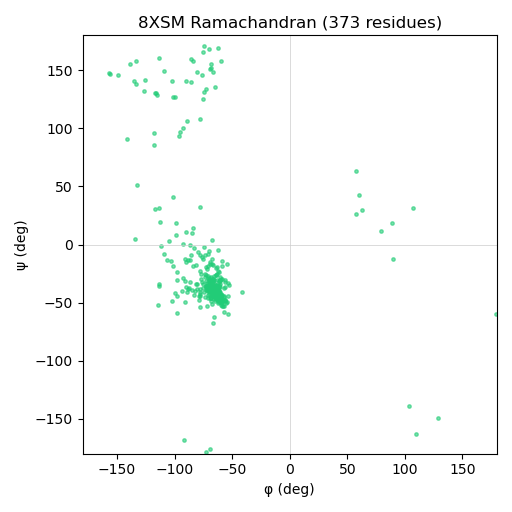 355 ? 140.089 132.144 109.129 1.00 62.38 355 ALA A N 1
ATOM 2113 C CA . ALA A 1 355 ? 140.173 132.058 107.674 1.00 62.38 355 ALA A CA 1
ATOM 2114 C C . ALA A 1 355 ? 140.850 133.287 107.089 1.00 62.38 355 ALA A C 1
ATOM 2115 O O . ALA A 1 355 ? 141.514 133.198 106.052 1.00 62.38 355 ALA A O 1
ATOM 2117 N N . LEU A 1 356 ? 140.685 134.439 107.737 1.00 63.84 356 LEU A N 1
ATOM 2118 C CA . LEU A 1 356 ? 141.408 135.638 107.326 1.00 63.84 356 LEU A CA 1
ATOM 2119 C C . LEU A 1 356 ? 142.883 135.545 107.697 1.00 63.84 356 LEU A C 1
ATOM 2120 O O . LEU A 1 356 ? 143.748 136.012 106.950 1.00 63.84 356 LEU A O 1
ATOM 2125 N N . ALA A 1 357 ? 143.186 134.946 108.851 1.00 64.00 357 ALA A N 1
ATOM 2126 C CA . ALA A 1 357 ? 144.563 134.875 109.333 1.00 64.00 357 ALA A CA 1
ATOM 2127 C C . ALA A 1 357 ? 145.411 133.880 108.552 1.00 64.00 357 ALA A C 1
ATOM 2128 O O . ALA A 1 357 ? 146.638 134.019 108.516 1.00 64.00 357 ALA A O 1
ATOM 2130 N N . VAL A 1 358 ? 144.789 132.870 107.939 1.00 69.37 358 VAL A N 1
ATOM 2131 C CA . VAL A 1 358 ? 145.549 131.900 107.152 1.00 69.37 358 VAL A CA 1
ATOM 2132 C C . VAL A 1 358 ? 146.153 132.559 105.918 1.00 69.37 358 VAL A C 1
ATOM 2133 O O . VAL A 1 358 ? 147.225 132.158 105.448 1.00 69.37 358 VAL A O 1
ATOM 2137 N N . LEU A 1 359 ? 145.501 133.594 105.394 1.00 71.81 359 LEU A N 1
ATOM 2138 C CA . LEU A 1 359 ? 145.959 134.327 104.218 1.00 71.81 359 LEU A CA 1
ATOM 2139 C C . LEU A 1 359 ? 146.623 135.639 104.620 1.00 71.81 359 LEU A C 1
ATOM 2140 O O . LEU A 1 359 ? 146.408 136.679 103.997 1.00 71.81 359 LEU A O 1
ATOM 2145 N N . SER A 1 360 ? 147.422 135.593 105.686 1.00 76.60 360 SER A N 1
ATOM 2146 C CA . SER A 1 360 ? 148.019 136.806 106.234 1.00 76.60 360 SER A CA 1
ATOM 2147 C C . SER A 1 360 ? 148.770 137.674 105.227 1.00 76.60 360 SER A C 1
ATOM 2148 O O . SER A 1 360 ? 148.749 138.903 105.404 1.00 76.60 360 SER A O 1
ATOM 2151 N N . PRO A 1 361 ? 149.456 137.146 104.206 1.00 80.93 361 PRO A N 1
ATOM 2152 C CA . PRO A 1 361 ? 150.064 138.060 103.221 1.00 80.93 361 PRO A CA 1
ATOM 2153 C C . PRO A 1 361 ? 149.069 139.000 102.560 1.00 80.93 361 PRO A C 1
ATOM 2154 O O . PRO A 1 361 ? 149.232 140.225 102.643 1.00 80.93 361 PRO A O 1
ATOM 2158 N N . CYS A 1 362 ? 148.038 138.467 101.906 1.00 81.22 362 CYS A N 1
ATOM 2159 C CA . CYS A 1 362 ? 147.076 139.293 101.176 1.00 81.22 362 CYS A CA 1
ATOM 2160 C C . CYS A 1 362 ? 145.681 138.718 101.355 1.00 81.22 362 CYS A C 1
ATOM 2161 O O . CYS A 1 362 ? 145.233 137.874 100.567 1.00 81.22 362 CYS A O 1
ATOM 2164 N N . PRO A 1 363 ? 144.955 139.159 102.377 1.00 77.60 363 PRO A N 1
ATOM 2165 C CA . PRO A 1 363 ? 143.567 138.730 102.541 1.00 77.60 363 PRO A CA 1
ATOM 2166 C C . PRO A 1 363 ? 142.666 139.438 101.545 1.00 77.60 363 PRO A C 1
ATOM 2167 O O . PRO A 1 363 ? 143.074 140.433 100.927 1.00 77.60 363 PRO A O 1
ATOM 2171 N N . PRO A 1 364 ? 141.439 138.959 101.352 1.00 77.50 364 PRO A N 1
ATOM 2172 C CA . PRO A 1 364 ? 140.522 139.648 100.440 1.00 77.50 364 PRO A CA 1
ATOM 2173 C C . PRO A 1 364 ? 140.087 141.000 100.985 1.00 77.50 364 PRO A C 1
ATOM 2174 O O . PRO A 1 364 ? 140.044 141.224 102.197 1.00 77.50 364 PRO A O 1
ATOM 2178 N N . LEU A 1 365 ? 139.768 141.906 100.059 1.00 77.91 365 LEU A N 1
ATOM 2179 C CA . LEU A 1 365 ? 139.278 143.249 100.381 1.00 77.91 365 LEU A CA 1
ATOM 2180 C C . LEU A 1 365 ? 140.294 144.031 101.212 1.00 77.91 365 LEU A C 1
ATOM 2181 O O . LEU A 1 365 ? 139.948 144.722 102.172 1.00 77.91 365 LEU A O 1
ATOM 2186 N N . VAL A 1 366 ? 141.561 143.919 100.833 1.00 79.03 366 VAL A N 1
ATOM 2187 C CA . VAL A 1 366 ? 142.627 144.635 101.522 1.00 79.03 366 VAL A CA 1
ATOM 2188 C C . VAL A 1 366 ? 142.820 145.992 100.860 1.00 79.03 366 VAL A C 1
ATOM 2189 O O . VAL A 1 366 ? 142.747 146.120 99.633 1.00 79.03 366 VAL A O 1
ATOM 2193 N N . GLY A 1 367 ? 143.059 147.015 101.677 1.00 82.09 367 GLY A N 1
ATOM 2194 C CA . GLY A 1 367 ? 143.243 148.359 101.166 1.00 82.09 367 GLY A CA 1
ATOM 2195 C C . GLY A 1 367 ? 141.969 149.083 100.802 1.00 82.09 367 GLY A C 1
ATOM 2196 O O . GLY A 1 367 ? 142.027 150.143 100.175 1.00 82.09 367 GLY A O 1
ATOM 2197 N N . THR A 1 368 ? 140.815 148.544 101.185 1.00 78.67 368 THR A N 1
ATOM 2198 C CA . THR A 1 368 ? 139.525 149.167 100.930 1.00 78.67 368 THR A CA 1
ATOM 2199 C C . THR A 1 368 ? 138.788 149.300 102.253 1.00 78.67 368 THR A C 1
ATOM 2200 O O . THR A 1 368 ? 138.868 148.406 103.100 1.00 78.67 368 THR A O 1
ATOM 2204 N N . SER A 1 369 ? 138.076 150.418 102.428 1.00 74.55 369 SER A N 1
ATOM 2205 C CA . SER A 1 369 ? 137.424 150.712 103.700 1.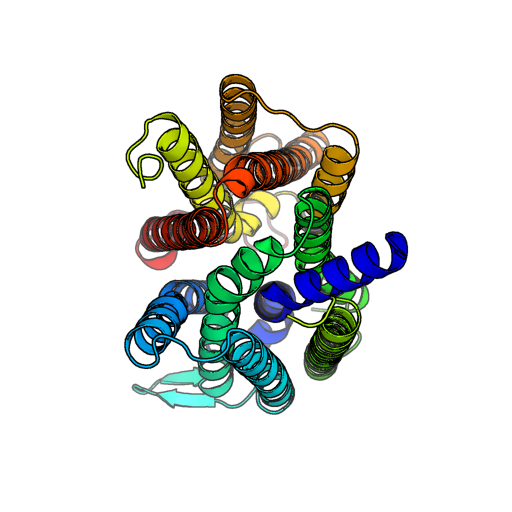00 74.55 369 SER A CA 1
ATOM 2206 C C . SER A 1 369 ? 136.428 149.639 104.125 1.00 74.55 369 SER A C 1
ATOM 2207 O O . SER A 1 369 ? 136.005 149.633 105.285 1.00 74.55 369 SER A O 1
ATOM 2210 N N . ALA A 1 370 ? 136.034 148.739 103.222 1.00 71.78 370 ALA A N 1
ATOM 2211 C CA . ALA A 1 370 ? 135.139 147.657 103.610 1.00 71.78 370 ALA A CA 1
ATOM 2212 C C . ALA A 1 370 ? 135.831 146.616 104.480 1.00 71.78 370 ALA A C 1
ATOM 2213 O O . ALA A 1 370 ? 135.215 146.109 105.424 1.00 71.78 370 ALA A O 1
ATOM 2215 N N . GLY A 1 371 ? 137.094 146.293 104.191 1.00 67.28 371 GLY A N 1
ATOM 2216 C CA . GLY A 1 371 ? 137.785 145.268 104.952 1.00 67.28 371 GLY A CA 1
ATOM 2217 C C . GLY A 1 371 ? 138.065 145.654 106.386 1.00 67.28 371 GLY A C 1
ATOM 2218 O O . GLY A 1 371 ? 137.991 144.806 107.279 1.00 67.28 371 GLY A O 1
ATOM 2219 N N . VAL A 1 372 ? 138.376 146.926 106.633 1.00 64.27 372 VAL A N 1
ATOM 2220 C CA . VAL A 1 372 ? 138.616 147.384 107.999 1.00 64.27 372 VAL A CA 1
ATOM 2221 C C . VAL A 1 372 ? 137.369 147.181 108.852 1.00 64.27 372 VAL A C 1
ATOM 2222 O O . VAL A 1 372 ? 137.436 146.649 109.968 1.00 64.27 372 VAL A O 1
ATOM 2226 N N . VAL A 1 373 ? 136.209 147.584 108.329 1.00 62.77 373 VAL A N 1
ATOM 2227 C CA . VAL A 1 373 ? 134.960 147.415 109.064 1.00 62.77 373 VAL A CA 1
ATOM 2228 C C . VAL A 1 373 ? 134.631 145.938 109.228 1.00 62.77 373 VAL A C 1
ATOM 2229 O O . VAL A 1 373 ? 134.217 145.495 110.307 1.00 62.77 373 VAL A O 1
ATOM 2233 N N . LEU A 1 374 ? 134.827 145.149 108.169 1.00 62.33 374 LEU A N 1
ATOM 2234 C CA . LEU A 1 374 ? 134.470 143.739 108.209 1.00 62.33 374 LEU A CA 1
ATOM 2235 C C . LEU A 1 374 ? 135.395 142.929 109.108 1.00 62.33 374 LEU A C 1
ATOM 2236 O O . LEU A 1 374 ? 135.034 141.816 109.504 1.00 62.33 374 LEU A O 1
ATOM 2241 N N . VAL A 1 375 ? 136.579 143.453 109.432 1.00 62.14 375 VAL A N 1
ATOM 2242 C CA . VAL A 1 375 ? 137.485 142.767 110.349 1.00 62.14 375 VAL A CA 1
ATOM 2243 C C . VAL A 1 375 ? 137.398 143.300 111.775 1.00 62.14 375 VAL A C 1
ATOM 2244 O O . VAL A 1 375 ? 137.734 142.564 112.716 1.00 62.14 375 VAL A O 1
ATOM 2248 N N . VAL A 1 376 ? 136.952 144.539 111.973 1.00 60.21 376 VAL A N 1
ATOM 2249 C CA . VAL A 1 376 ? 136.729 145.052 113.325 1.00 60.21 376 VAL A CA 1
ATOM 2250 C C . VAL A 1 376 ? 135.421 144.527 113.906 1.00 60.21 376 VAL A C 1
ATOM 2251 O O . VAL A 1 376 ? 135.347 144.159 115.088 1.00 60.21 376 VAL A O 1
ATOM 2255 N N . LEU A 1 377 ? 134.372 144.477 113.077 1.00 58.00 377 LEU A N 1
ATOM 2256 C CA . LEU A 1 377 ? 133.073 144.028 113.559 1.00 58.00 377 LEU A CA 1
ATOM 2257 C C . LEU A 1 377 ? 133.098 142.557 113.951 1.00 58.00 377 LEU A C 1
ATOM 2258 O O . LEU A 1 377 ? 132.384 142.156 114.876 1.00 58.00 377 LEU A O 1
ATOM 2263 N N . SER A 1 378 ? 133.926 141.749 113.288 1.00 57.94 378 SER A N 1
ATOM 2264 C CA . SER A 1 378 ? 134.054 140.345 113.667 1.00 57.94 378 SER A CA 1
ATOM 2265 C C . SER A 1 378 ? 134.597 140.208 115.083 1.00 57.94 378 SER A C 1
ATOM 2266 O O . SER A 1 378 ? 134.075 139.428 115.887 1.00 57.94 378 SER A O 1
ATOM 2269 N N . TRP A 1 379 ? 135.647 140.964 115.407 1.00 55.62 379 TRP A N 1
ATOM 2270 C CA . TRP A 1 379 ? 136.219 140.901 116.748 1.00 55.62 379 TRP A CA 1
ATOM 2271 C C . TRP A 1 379 ? 135.213 141.361 117.791 1.00 55.62 379 TRP A C 1
ATOM 2272 O O . TRP A 1 379 ? 135.029 140.709 118.831 1.00 55.62 379 TRP A O 1
ATOM 2283 N N . VAL A 1 380 ? 134.550 142.490 117.527 1.00 54.08 380 VAL A N 1
ATOM 2284 C CA . VAL A 1 380 ? 133.561 143.001 118.474 1.00 54.08 380 VAL A CA 1
ATOM 2285 C C . VAL A 1 380 ? 132.483 141.955 118.734 1.00 54.08 380 VAL A C 1
ATOM 2286 O O . VAL A 1 380 ? 132.194 141.605 119.888 1.00 54.08 380 VAL A O 1
ATOM 2290 N N . LEU A 1 381 ? 131.878 141.436 117.660 1.00 52.67 381 LEU A N 1
ATOM 2291 C CA . LEU A 1 381 ? 130.798 140.466 117.793 1.00 52.67 381 LEU A CA 1
ATOM 2292 C C . LEU A 1 381 ? 131.253 139.225 118.548 1.00 52.67 381 LEU A C 1
ATOM 2293 O O . LEU A 1 381 ? 130.578 138.774 119.481 1.00 52.67 381 LEU A O 1
ATOM 2298 N N . CYS A 1 382 ? 132.395 138.655 118.155 1.00 53.30 382 CYS A N 1
ATOM 2299 C CA . CYS A 1 382 ? 132.871 137.424 118.777 1.00 53.30 382 CYS A CA 1
ATOM 2300 C C . CYS A 1 382 ? 133.071 137.601 120.277 1.00 53.30 382 CYS A C 1
ATOM 2301 O O . CYS A 1 382 ? 132.527 136.832 121.086 1.00 53.30 382 CYS A O 1
ATOM 2304 N N . LEU A 1 383 ? 133.840 138.622 120.672 1.00 51.54 383 LEU A N 1
ATOM 2305 C CA . LEU A 1 383 ? 134.153 138.775 122.089 1.00 51.54 383 LEU A CA 1
ATOM 2306 C C . LEU A 1 383 ? 132.908 139.105 122.906 1.00 51.54 383 LEU A C 1
ATOM 2307 O O . LEU A 1 3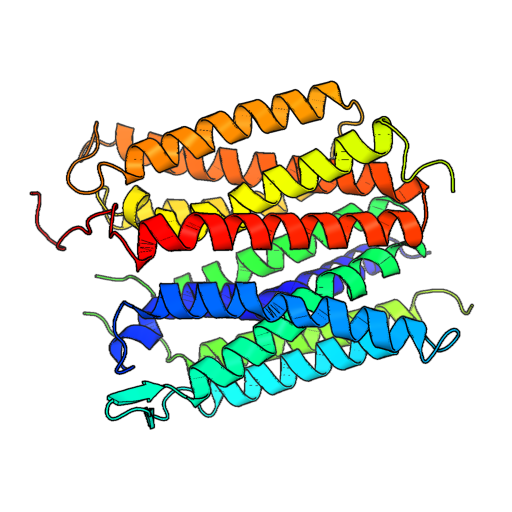83 ? 132.721 138.560 124.004 1.00 51.54 383 LEU A O 1
ATOM 2312 N N . GLY A 1 384 ? 132.027 139.964 122.384 1.00 47.43 384 GLY A N 1
ATOM 2313 C CA . GLY A 1 384 ? 130.820 140.291 123.125 1.00 47.43 384 GLY A CA 1
ATOM 2314 C C . GLY A 1 384 ? 129.907 139.095 123.313 1.00 47.43 384 GLY A C 1
ATOM 2315 O O . GLY A 1 384 ? 129.398 138.852 124.412 1.00 47.43 384 GLY A O 1
ATOM 2316 N N . VAL A 1 385 ? 129.691 138.328 122.241 1.00 46.06 385 VAL A N 1
ATOM 2317 C CA . VAL A 1 385 ? 128.811 137.167 122.318 1.00 46.06 385 VAL A CA 1
ATOM 2318 C C . VAL A 1 385 ? 129.347 136.153 123.318 1.00 46.06 385 VAL A C 1
ATOM 2319 O O . VAL A 1 385 ? 128.592 135.601 124.132 1.00 46.06 385 VAL A O 1
ATOM 2323 N N . PHE A 1 386 ? 130.658 135.895 123.286 1.00 45.21 386 PHE A N 1
ATOM 2324 C CA . PHE A 1 386 ? 131.200 134.875 124.178 1.00 45.21 386 PHE A CA 1
ATOM 2325 C C . PHE A 1 386 ? 131.182 135.334 125.632 1.00 45.21 386 PHE A C 1
ATOM 2326 O O . PHE A 1 386 ? 130.909 134.532 126.535 1.00 45.21 386 PHE A O 1
ATOM 2334 N N . SER A 1 387 ? 131.436 136.622 125.884 1.00 44.92 387 SER A N 1
ATOM 2335 C CA . SER A 1 387 ? 131.317 137.126 127.250 1.00 44.92 387 SER A CA 1
ATOM 2336 C C . SER A 1 387 ? 129.887 137.005 127.765 1.00 44.92 387 SER A C 1
ATOM 2337 O O . SER A 1 387 ? 129.665 136.640 128.930 1.00 44.92 387 SER A O 1
ATOM 2340 N N . TYR A 1 388 ? 128.902 137.306 126.914 1.00 42.87 388 TYR A N 1
ATOM 2341 C CA . TYR A 1 388 ? 127.510 137.176 127.333 1.00 42.87 388 TYR A CA 1
ATOM 2342 C C . TYR A 1 388 ? 127.167 135.731 127.669 1.00 42.87 388 TYR A C 1
ATOM 2343 O O . TYR A 1 388 ? 126.515 135.461 128.687 1.00 42.87 388 TYR A O 1
ATOM 2352 N N . VAL A 1 389 ? 127.584 134.790 126.821 1.00 40.44 389 VAL A N 1
ATOM 2353 C CA . VAL A 1 389 ? 127.284 133.384 127.081 1.00 40.44 389 VAL A CA 1
ATOM 2354 C C . VAL A 1 389 ? 127.940 132.928 128.379 1.00 40.44 389 VAL A C 1
ATOM 2355 O O . VAL A 1 389 ? 127.352 132.161 129.153 1.00 40.44 389 VAL A O 1
ATOM 2359 N N . LYS A 1 390 ? 129.158 133.403 128.649 1.00 39.08 390 LYS A N 1
ATOM 2360 C CA . LYS A 1 390 ? 129.824 133.051 129.901 1.00 39.08 390 LYS A CA 1
ATOM 2361 C C . LYS A 1 390 ? 129.045 133.545 131.113 1.00 39.08 390 LYS A C 1
ATOM 2362 O O . LYS A 1 390 ? 128.780 132.764 132.038 1.00 39.08 390 LYS A O 1
ATOM 2368 N N . VAL A 1 391 ? 128.669 134.827 131.119 1.00 39.68 391 VAL A N 1
ATOM 2369 C CA . VAL A 1 391 ? 127.891 135.376 132.230 1.00 39.68 391 VAL A CA 1
ATOM 2370 C C . VAL A 1 391 ? 126.599 134.588 132.427 1.00 39.68 391 VAL A C 1
ATOM 2371 O O . VAL A 1 391 ? 126.234 134.237 133.558 1.00 39.68 391 VAL A O 1
ATOM 2375 N N . ALA A 1 392 ? 125.899 134.281 131.331 1.00 39.13 392 ALA A N 1
ATOM 2376 C CA . ALA A 1 392 ? 124.593 133.637 131.436 1.00 39.13 392 ALA A CA 1
ATOM 2377 C C . ALA A 1 392 ? 124.708 132.212 131.967 1.00 39.13 392 ALA A C 1
ATOM 2378 O O . ALA A 1 392 ? 123.952 131.811 132.861 1.00 39.13 392 ALA A O 1
ATOM 2380 N N . ALA A 1 393 ? 125.646 131.427 131.432 1.00 37.88 393 ALA A N 1
ATOM 2381 C CA . ALA A 1 393 ? 125.794 130.051 131.896 1.00 37.88 393 ALA A CA 1
ATOM 2382 C C . ALA A 1 393 ? 126.260 129.998 133.347 1.00 37.88 393 ALA A C 1
ATOM 2383 O O . ALA A 1 393 ? 125.815 129.139 134.119 1.00 37.88 393 ALA A O 1
ATOM 2385 N N . SER A 1 394 ? 127.147 130.916 133.748 1.00 37.70 394 SER A N 1
ATOM 2386 C CA . SER A 1 394 ? 127.575 130.939 135.142 1.00 37.70 394 SER A CA 1
ATOM 2387 C C . SER A 1 394 ? 126.418 131.290 136.069 1.00 37.70 394 SER A C 1
ATOM 2388 O O . SER A 1 394 ? 126.270 130.694 137.144 1.00 37.70 394 SER A O 1
ATOM 2391 N N . SER A 1 395 ? 125.582 132.255 135.673 1.00 39.92 395 SER A N 1
ATOM 2392 C CA . SER A 1 395 ? 124.437 132.611 136.504 1.00 39.92 395 SER A CA 1
ATOM 2393 C C . SER A 1 395 ? 123.419 131.481 136.569 1.00 39.92 395 SER A C 1
ATOM 2394 O O . SER A 1 395 ? 122.708 131.346 137.570 1.00 39.92 395 SER A O 1
ATOM 2397 N N . LEU A 1 396 ? 123.331 130.663 135.516 1.00 42.05 396 LEU A N 1
ATOM 2398 C CA . LEU A 1 396 ? 122.450 129.499 135.564 1.00 42.05 396 LEU A CA 1
ATOM 2399 C C . LEU A 1 396 ? 122.993 128.427 136.500 1.00 42.05 396 LEU A C 1
ATOM 2400 O O . LEU A 1 396 ? 122.225 127.773 137.213 1.00 42.05 396 LEU A O 1
ATOM 2405 N N . LEU A 1 397 ? 124.295 128.202 136.599 1.00 41.12 397 LEU A N 1
ATOM 2406 C CA . LEU A 1 397 ? 124.822 127.177 137.535 1.00 41.12 397 LEU A CA 1
ATOM 2407 C C . LEU A 1 397 ? 124.930 127.569 139.026 1.00 41.12 397 LEU A C 1
ATOM 2408 O O . LEU A 1 397 ? 125.124 126.736 139.841 1.00 41.12 397 LEU A O 1
ATOM 2413 N N . HIS A 1 398 ? 124.685 128.820 139.385 1.00 43.72 398 HIS A N 1
ATOM 2414 C CA . HIS A 1 398 ? 124.759 129.383 140.756 1.00 43.72 398 HIS A CA 1
ATOM 2415 C C . HIS A 1 398 ? 123.775 128.823 141.751 1.00 43.72 398 HIS A C 1
ATOM 2416 O O . HIS A 1 398 ? 123.947 129.017 142.932 1.00 43.72 398 HIS A O 1
ATOM 2423 N N . GLY A 1 399 ? 122.700 128.210 141.263 1.00 48.65 399 GLY A N 1
ATOM 2424 C CA . GLY A 1 399 ? 121.653 127.578 142.044 1.00 48.65 399 GLY A CA 1
ATOM 2425 C C . GLY A 1 399 ? 122.167 126.437 142.884 1.00 48.65 399 GLY A C 1
ATOM 2426 O O . GLY A 1 399 ? 121.611 126.181 143.939 1.00 48.65 399 GLY A O 1
ATOM 2427 N N . GLY A 1 400 ? 123.147 125.703 142.354 1.00 46.04 400 GLY A N 1
ATOM 2428 C CA . GLY A 1 400 ? 123.855 124.607 143.011 1.00 46.04 400 GLY A CA 1
ATOM 2429 C C . GLY A 1 400 ? 124.694 124.874 144.266 1.00 46.04 400 GLY A C 1
ATOM 2430 O O . GLY A 1 400 ? 124.807 124.003 145.092 1.00 46.04 400 GLY A O 1
ATOM 2431 N N . GLY A 1 401 ? 125.386 125.994 144.372 1.00 43.72 401 GLY A N 1
ATOM 2432 C CA . GLY A 1 401 ? 126.112 126.244 145.584 1.00 43.72 401 GLY A CA 1
ATOM 2433 C C . GLY A 1 401 ? 127.540 126.595 145.345 1.00 43.72 401 GLY A C 1
ATOM 2434 O O . GLY A 1 401 ? 127.832 127.196 144.355 1.00 43.72 401 GLY A O 1
ATOM 2435 N N . ARG A 1 402 ? 128.417 126.253 146.274 1.00 43.68 402 ARG A N 1
ATOM 2436 C CA . ARG A 1 402 ? 129.829 126.506 146.120 1.00 43.68 402 ARG A CA 1
ATOM 2437 C C . ARG A 1 402 ? 130.374 125.406 145.238 1.00 43.68 402 ARG A C 1
ATOM 2438 O O . ARG A 1 402 ? 131.299 125.623 144.497 1.00 43.68 402 ARG A O 1
ATOM 2446 N N . PRO A 1 403 ? 129.829 124.194 145.358 1.00 42.05 403 PRO A N 1
ATOM 2447 C CA . PRO A 1 403 ? 130.139 123.019 144.550 1.00 42.05 403 PRO A CA 1
ATOM 2448 C C . PRO A 1 403 ? 129.833 123.180 143.086 1.00 42.05 403 PRO A C 1
ATOM 2449 O O . PRO A 1 403 ? 130.515 122.554 142.312 1.00 42.05 403 PRO A O 1
ATOM 2453 N N . ALA A 1 404 ? 128.718 123.811 142.745 1.00 39.47 404 ALA A N 1
ATOM 2454 C CA . ALA A 1 404 ? 128.334 124.147 141.385 1.00 39.47 404 ALA A CA 1
ATOM 2455 C C . ALA A 1 404 ? 129.164 125.234 140.788 1.00 39.47 404 ALA A C 1
ATOM 2456 O O . ALA A 1 404 ? 129.379 125.214 139.624 1.00 39.47 404 ALA A O 1
ATOM 2458 N N . LEU A 1 405 ? 129.502 126.258 141.561 1.00 39.80 405 LEU A N 1
ATOM 2459 C CA . LEU A 1 405 ? 130.382 127.364 141.147 1.00 39.80 405 LEU A CA 1
ATOM 2460 C C . LEU A 1 405 ? 131.831 126.962 140.961 1.00 39.80 405 LEU A C 1
ATOM 2461 O O . LEU A 1 405 ? 132.533 127.555 140.195 1.00 39.80 405 LEU A O 1
ATOM 2466 N N . LEU A 1 406 ? 132.304 126.032 141.776 1.00 41.89 406 LEU A N 1
ATOM 2467 C CA . LEU A 1 406 ? 133.642 125.445 141.694 1.00 41.89 406 LEU A CA 1
ATOM 2468 C C . LEU A 1 406 ? 133.774 124.677 140.397 1.00 41.89 406 LEU A C 1
ATOM 2469 O O . LEU A 1 406 ? 134.830 124.618 139.858 1.00 41.89 406 LEU A O 1
ATOM 2474 N N . ALA A 1 407 ? 132.719 124.002 139.962 1.00 36.13 407 ALA A N 1
ATOM 2475 C CA . ALA A 1 407 ? 132.663 123.272 138.702 1.00 36.13 407 ALA A CA 1
ATOM 2476 C C . ALA A 1 407 ? 132.791 124.193 137.518 1.00 36.13 407 ALA A C 1
ATOM 2477 O O . ALA A 1 407 ? 133.323 123.807 136.523 1.00 36.13 407 ALA A O 1
ATOM 2479 N N . ALA A 1 408 ? 132.230 125.392 137.602 1.00 37.31 408 ALA A N 1
ATOM 2480 C CA . ALA A 1 408 ? 132.283 126.408 136.542 1.00 37.31 408 ALA A CA 1
ATOM 2481 C C . ALA A 1 408 ? 133.640 127.036 136.298 1.00 37.31 408 ALA A C 1
ATOM 2482 O O . ALA A 1 408 ? 133.859 127.519 135.234 1.00 37.31 408 ALA A O 1
ATOM 2484 N N . GLY A 1 409 ? 134.500 127.126 137.300 1.00 35.63 409 GLY A N 1
ATOM 2485 C CA . GLY A 1 409 ? 135.879 127.585 137.189 1.00 35.63 409 GLY A CA 1
ATOM 2486 C C . GLY A 1 409 ? 136.807 126.528 136.617 1.00 35.63 409 GLY A C 1
ATOM 2487 O O . GLY A 1 409 ? 137.660 126.817 135.767 1.00 35.63 409 GLY A O 1
ATOM 2488 N N . VAL A 1 410 ? 136.651 125.284 137.075 1.00 35.13 410 VAL A N 1
ATOM 2489 C CA . VAL A 1 410 ? 137.481 124.198 136.559 1.00 35.13 410 VAL A CA 1
ATOM 2490 C C . VAL A 1 410 ? 137.230 123.994 135.070 1.00 35.13 410 VAL A C 1
ATOM 2491 O O . VAL A 1 410 ? 138.165 123.751 134.298 1.00 35.13 410 VAL A O 1
ATOM 2495 N N . ALA A 1 411 ? 135.968 124.100 134.641 1.00 35.90 411 ALA A N 1
ATOM 2496 C CA . ALA A 1 411 ? 135.651 123.934 133.226 1.00 35.90 411 ALA A CA 1
ATOM 2497 C C . ALA A 1 411 ? 136.285 125.030 132.383 1.00 35.90 411 ALA A C 1
ATOM 2498 O O . ALA A 1 411 ? 136.854 124.754 131.319 1.00 35.90 411 ALA A O 1
ATOM 2500 N N . ILE A 1 412 ? 136.190 126.278 132.841 1.00 36.14 412 ILE A N 1
ATOM 2501 C CA . ILE A 1 412 ? 136.820 127.389 132.131 1.00 36.14 412 ILE A CA 1
ATOM 2502 C C . ILE A 1 412 ? 138.314 127.136 131.957 1.00 36.14 412 ILE A C 1
ATOM 2503 O O . ILE A 1 412 ? 138.866 127.282 130.857 1.00 36.14 412 ILE A O 1
ATOM 2508 N N . GLN A 1 413 ? 138.989 126.735 133.039 1.00 40.50 413 GLN A N 1
ATOM 2509 C CA . GLN A 1 413 ? 140.440 126.570 132.972 1.00 40.50 413 GLN A CA 1
ATOM 2510 C C . GLN A 1 413 ? 140.841 125.387 132.095 1.00 40.50 413 GLN A C 1
ATOM 2511 O O . GLN A 1 413 ? 141.828 125.467 131.354 1.00 40.50 413 GLN A O 1
ATOM 2517 N N . VAL A 1 414 ? 140.092 124.283 132.157 1.00 40.95 414 VAL A N 1
ATOM 2518 C CA . VAL A 1 414 ? 140.401 123.133 131.310 1.00 40.95 414 VAL A CA 1
ATOM 2519 C C . VAL A 1 414 ? 140.210 123.484 129.839 1.00 40.95 414 VAL A C 1
ATOM 2520 O O . VAL A 1 414 ? 141.024 123.107 128.984 1.00 40.95 414 VAL A O 1
ATOM 2524 N N . GLY A 1 415 ? 139.139 124.215 129.519 1.00 40.53 415 GLY A N 1
ATOM 2525 C CA . GLY A 1 415 ? 138.940 124.645 128.145 1.00 40.53 415 GLY A CA 1
ATOM 2526 C C . GLY A 1 415 ? 140.061 125.535 127.646 1.00 40.53 415 GLY A C 1
ATOM 2527 O O . GLY A 1 415 ? 140.552 125.362 126.527 1.00 40.53 415 GLY A O 1
ATOM 2528 N N . SER A 1 416 ? 140.492 126.490 128.475 1.00 40.74 416 SER A N 1
ATOM 2529 C CA . SER A 1 416 ? 141.585 127.373 128.077 1.00 40.74 416 SER A CA 1
ATOM 2530 C C . SER A 1 416 ? 142.877 126.597 127.846 1.00 40.74 416 SER A C 1
ATOM 2531 O O . SER A 1 416 ? 143.603 126.854 126.875 1.00 40.74 416 SER A O 1
ATOM 2534 N N . LEU A 1 417 ? 143.186 125.650 128.737 1.00 43.72 417 LEU A N 1
ATOM 2535 C CA . LEU A 1 417 ? 144.390 124.838 128.578 1.00 43.72 417 LEU A CA 1
ATOM 2536 C C . LEU A 1 417 ? 144.350 124.041 127.281 1.00 43.72 417 LEU A C 1
ATOM 2537 O O . LEU A 1 417 ? 145.339 123.989 126.540 1.00 43.72 417 LEU A O 1
ATOM 2542 N N . LEU A 1 418 ? 143.213 123.398 126.997 1.00 46.28 418 LEU A N 1
ATOM 2543 C CA . LEU A 1 418 ? 143.095 122.637 125.757 1.00 46.28 418 LEU A CA 1
ATOM 2544 C C . LEU A 1 418 ? 143.262 123.535 124.540 1.00 46.28 418 LEU A C 1
ATOM 2545 O O . LEU A 1 418 ? 143.916 123.153 123.563 1.00 46.28 418 LEU A O 1
ATOM 2550 N N . GLY A 1 419 ? 142.693 124.741 124.586 1.00 48.05 419 GLY A N 1
ATOM 2551 C CA . GLY A 1 419 ? 142.835 125.653 123.461 1.00 48.05 419 GLY A CA 1
ATOM 2552 C C . GLY A 1 419 ? 144.277 126.047 123.207 1.00 48.05 419 GLY A C 1
ATOM 2553 O O . GLY A 1 419 ? 144.753 126.021 122.068 1.00 48.05 419 GLY A O 1
ATOM 2554 N N . ALA A 1 420 ? 144.999 126.409 124.272 1.00 51.37 420 ALA A N 1
ATOM 2555 C CA . ALA A 1 420 ? 146.395 126.810 124.108 1.00 51.37 420 ALA A CA 1
ATOM 2556 C C . ALA A 1 420 ? 147.256 125.654 123.611 1.00 51.37 420 ALA A C 1
ATOM 2557 O O . ALA A 1 420 ? 148.103 125.833 122.722 1.00 51.37 420 ALA A O 1
ATOM 2559 N N . VAL A 1 421 ? 147.059 124.458 124.173 1.00 51.88 421 VAL A N 1
ATOM 2560 C CA . VAL A 1 421 ? 147.844 123.304 123.744 1.00 51.88 421 VAL A CA 1
ATOM 2561 C C . VAL A 1 421 ? 147.555 122.974 122.286 1.00 51.88 421 VAL A C 1
ATOM 2562 O O . VAL A 1 421 ? 148.460 122.602 121.529 1.00 51.88 421 VAL A O 1
ATOM 2566 N N . ALA A 1 422 ? 146.297 123.118 121.860 1.00 56.68 422 ALA A N 1
ATOM 2567 C CA . ALA A 1 422 ? 145.962 122.835 120.469 1.00 56.68 422 ALA A CA 1
ATOM 2568 C C . ALA A 1 422 ? 146.550 123.880 119.531 1.00 56.68 422 ALA A C 1
ATOM 2569 O O . ALA A 1 422 ? 146.918 123.563 118.394 1.00 56.68 422 ALA A O 1
ATOM 2571 N N . MET A 1 423 ? 146.647 125.132 119.983 1.00 61.77 423 MET A N 1
ATOM 2572 C CA . MET A 1 423 ? 147.160 126.193 119.125 1.00 61.77 423 MET A CA 1
ATOM 2573 C C . MET A 1 423 ? 148.682 126.226 119.058 1.00 61.77 423 MET A C 1
ATOM 2574 O O . MET A 1 423 ? 149.233 126.831 118.133 1.00 61.77 423 MET A O 1
ATOM 2579 N N . PHE A 1 424 ? 149.375 125.593 120.004 1.00 67.38 424 PHE A N 1
ATOM 2580 C CA . PHE A 1 424 ? 150.839 125.619 119.970 1.00 67.38 424 PHE A CA 1
ATOM 2581 C C . PHE A 1 424 ? 151.449 125.048 118.689 1.00 67.38 424 PHE A C 1
ATOM 2582 O O . PHE A 1 424 ? 152.371 125.681 118.145 1.00 67.38 424 PHE A O 1
ATOM 2590 N N . PRO A 1 425 ? 151.041 123.884 118.175 1.00 68.53 425 PRO A N 1
ATOM 2591 C CA . PRO A 1 425 ? 151.724 123.313 116.992 1.00 68.53 425 PRO A CA 1
ATOM 2592 C C . PRO A 1 425 ? 151.580 124.165 115.739 1.00 68.53 425 PRO A C 1
ATOM 2593 O O . PRO A 1 425 ? 152.578 124.368 115.033 1.00 68.53 425 PRO A O 1
ATOM 2597 N N . PRO A 1 426 ? 150.382 124.667 115.393 1.00 70.58 426 PRO A N 1
ATOM 2598 C CA . PRO A 1 426 ? 150.295 125.484 114.167 1.00 70.58 426 PRO A CA 1
ATOM 2599 C C . PRO A 1 426 ? 151.123 126.755 114.216 1.00 70.58 426 PRO A C 1
ATOM 2600 O O . PRO A 1 426 ? 151.475 127.294 113.160 1.00 70.58 426 PRO A O 1
ATOM 2604 N N . THR A 1 427 ? 151.445 127.252 115.407 1.00 72.04 427 THR A N 1
ATOM 2605 C CA . THR A 1 427 ? 152.107 128.539 115.571 1.00 72.04 427 THR A CA 1
ATOM 2606 C C . THR A 1 427 ? 153.611 128.427 115.767 1.00 72.04 427 THR A C 1
ATOM 2607 O O . THR A 1 427 ? 154.364 129.183 115.147 1.00 72.04 427 THR A O 1
ATOM 2611 N N . SER A 1 428 ? 154.074 127.499 116.603 1.00 74.26 428 SER A N 1
ATOM 2612 C CA . SER A 1 428 ? 155.471 127.466 117.013 1.00 74.26 428 SER A CA 1
ATOM 2613 C C . SER A 1 428 ? 156.241 126.264 116.481 1.00 74.26 428 SER A C 1
ATOM 2614 O O . SER A 1 428 ? 157.439 126.150 116.753 1.00 74.26 428 SER A O 1
ATOM 2617 N N . ILE A 1 429 ? 155.598 125.371 115.734 1.00 78.04 429 ILE A N 1
ATOM 2618 C CA . ILE A 1 429 ? 156.285 124.194 115.215 1.00 78.04 429 ILE A CA 1
ATOM 2619 C C . ILE A 1 429 ? 156.355 124.262 113.695 1.00 78.04 429 ILE A C 1
ATOM 2620 O O . ILE A 1 429 ? 157.434 124.131 113.107 1.00 78.04 429 ILE A O 1
ATOM 2625 N N . TYR A 1 430 ? 155.210 124.471 113.050 1.00 82.29 430 TYR A N 1
ATOM 2626 C CA . TYR A 1 430 ? 155.145 124.431 111.596 1.00 82.29 430 TYR A CA 1
ATOM 2627 C C . TYR A 1 430 ? 155.123 125.808 110.949 1.00 82.29 430 TYR A C 1
ATOM 2628 O O . TYR A 1 430 ? 155.412 125.913 109.751 1.00 82.29 430 TYR A O 1
ATOM 2637 N N . HIS A 1 431 ? 154.790 126.857 111.704 1.00 82.64 431 HIS A N 1
ATOM 2638 C CA . HIS A 1 431 ? 154.727 128.227 111.192 1.00 82.64 431 HIS A CA 1
ATOM 2639 C C . HIS A 1 431 ? 153.750 128.330 110.017 1.00 82.64 431 HIS A C 1
ATOM 2640 O O . HIS A 1 431 ? 154.123 128.633 108.883 1.00 82.64 431 HIS A O 1
ATOM 2647 N N . VAL A 1 432 ? 152.477 128.064 110.316 1.00 80.15 432 VAL A N 1
ATOM 2648 C CA . VAL A 1 432 ? 151.452 128.092 109.277 1.00 80.15 432 VAL A CA 1
ATOM 2649 C C . VAL A 1 432 ? 151.148 129.521 108.848 1.00 80.15 432 VAL A C 1
ATOM 2650 O O . VAL A 1 432 ? 150.947 129.790 107.657 1.00 80.15 432 VAL A O 1
ATOM 2654 N N . PHE A 1 433 ? 151.115 130.456 109.792 1.00 79.61 433 PHE A N 1
ATOM 2655 C CA . PHE A 1 433 ? 150.864 131.856 109.488 1.00 79.61 433 PHE A CA 1
ATOM 2656 C C . PHE A 1 433 ? 152.169 132.541 109.109 1.00 79.61 433 PHE A C 1
ATOM 2657 O O . PHE A 1 433 ? 153.214 132.287 109.715 1.00 79.61 433 PHE A O 1
ATOM 2665 N N . HIS A 1 434 ? 152.105 133.407 108.103 1.00 86.54 434 HIS A N 1
ATOM 2666 C CA . HIS A 1 434 ? 153.272 134.119 107.599 1.00 86.54 434 HIS A CA 1
ATOM 2667 C C . HIS A 1 434 ? 153.101 135.612 107.845 1.00 86.54 434 HIS A C 1
ATOM 2668 O O . HIS A 1 434 ? 152.080 136.194 107.467 1.00 86.54 434 HIS A O 1
ATOM 2675 N N . SER A 1 435 ? 154.104 136.230 108.461 1.00 90.57 435 SER A N 1
ATOM 2676 C CA . SER A 1 435 ? 153.997 137.624 108.855 1.00 90.57 435 SER A CA 1
ATOM 2677 C C . SER A 1 435 ? 154.125 138.546 107.645 1.00 90.57 435 SER A C 1
ATOM 2678 O O . SER A 1 435 ? 154.461 138.128 106.535 1.00 90.57 435 SER A O 1
ATOM 2681 N N . ARG A 1 436 ? 153.854 139.827 107.881 1.00 98.96 436 ARG A N 1
ATOM 2682 C CA . ARG A 1 436 ? 153.865 140.851 106.846 1.00 98.96 436 ARG A CA 1
ATOM 2683 C C . ARG A 1 436 ? 154.945 141.882 107.138 1.00 98.96 436 ARG A C 1
ATOM 2684 O O . ARG A 1 436 ? 155.038 142.399 108.255 1.00 98.96 436 ARG A O 1
ATOM 2692 N N . LYS A 1 437 ? 155.758 142.177 106.129 1.00 104.96 437 LYS A N 1
ATOM 2693 C CA . LYS A 1 437 ? 156.783 143.204 106.263 1.00 104.96 437 LYS A CA 1
ATOM 2694 C C . LYS A 1 437 ? 156.131 144.580 106.232 1.00 104.96 437 LYS A C 1
ATOM 2695 O O . LYS A 1 437 ? 155.317 144.870 105.348 1.00 104.96 437 LYS A O 1
ATOM 2701 N N . ASP A 1 438 ? 156.483 145.424 107.197 1.00 106.02 438 ASP A N 1
ATOM 2702 C CA . ASP A 1 438 ? 155.881 146.745 107.298 1.00 106.02 438 ASP A CA 1
ATOM 2703 C C . ASP A 1 438 ? 156.272 147.618 106.111 1.00 106.02 438 ASP A C 1
ATOM 2704 O O . ASP A 1 438 ? 157.359 147.485 105.540 1.00 106.02 438 ASP A O 1
ATOM 2709 N N . CYS A 1 439 ? 155.358 148.516 105.738 1.00 112.96 439 CYS A N 1
ATOM 2710 C CA . CYS A 1 439 ? 155.528 149.463 104.640 1.00 112.96 439 CYS A CA 1
ATOM 2711 C C . CYS A 1 439 ? 155.686 148.775 103.289 1.00 112.96 439 CYS A C 1
ATOM 2712 O O . CYS A 1 439 ? 156.341 149.316 102.392 1.00 112.96 439 CYS A O 1
ATOM 2715 N N . ALA A 1 440 ? 155.095 147.594 103.117 1.00 114.27 440 ALA A N 1
ATOM 2716 C CA . ALA A 1 440 ? 155.179 146.860 101.863 1.00 114.27 440 ALA A CA 1
ATOM 2717 C C . ALA A 1 440 ? 153.910 146.046 101.660 1.00 114.27 440 ALA A C 1
ATOM 2718 O O . ALA A 1 440 ? 153.311 145.552 102.619 1.00 114.27 440 ALA A O 1
ATOM 2720 N N . ASP A 1 441 ? 153.507 145.911 100.397 1.00 115.09 441 ASP A N 1
ATOM 2721 C CA . ASP A 1 441 ? 152.347 145.107 100.023 1.00 115.09 441 ASP A CA 1
ATOM 2722 C C . ASP A 1 441 ? 152.798 143.962 99.126 1.00 115.09 441 ASP A C 1
ATOM 2723 O O . ASP A 1 441 ? 152.944 144.150 97.908 1.00 115.09 441 ASP A O 1
ATOM 2728 N N . PRO A 1 442 ? 153.037 142.759 99.671 1.00 114.82 442 PRO A N 1
ATOM 2729 C CA . PRO A 1 442 ? 153.465 141.586 98.898 1.00 114.82 442 PRO A CA 1
ATOM 2730 C C . PRO A 1 442 ? 152.430 141.145 97.866 1.00 114.82 442 PRO A C 1
ATOM 2731 O O . PRO A 1 442 ? 151.277 141.567 97.948 1.00 114.82 442 PRO A O 1
#

Secondary structure (DSSP, 8-state):
--HHHHHHHHHHHHHTSSHHHHHHHHHHHHHHTTSSS-TTHHHHHHHHHHHTTHHHHHHHHHHHHS-S--SHHHHHHHHHHHHHHHHHHHHSSS-EEEETTEEEEHHHHHHHHHHHHHHHHHHHHHSGGGGGS-GGGHHHHHHHHHHHHHHHHHHHHHHTTT---PPPSS-HHHHHHHHHHHHHHHHHHHHHHHHHSPP---STTSHHHHHHHHHHHHHHHIIIIIHHHHHHHHHGGG-HHHHHHHHHHHHHHHHHHHHHHHH-----HHHHHHHHHHHHHHHHHHHHHHHT-SS-TTTTSHHHHHHHHHHHHHHHHHHHHHHHHHHHHHTTS-HHHHHHHHHHHHHHHHHHHHHHHHHHHTS--S----TT---

Foldseek 3Di:
DDVVLLLVLLLLLLLLQQQPLLLCLLCVQQLLVQFPVHVCVLLLLLVLLLVLLCLVVVVVVCCVVVVPDDQCPLVVVLLVLQLVLLLQCLVQQRDWDQDPNDIGRDSNSVSSNSNSNSNLNSQLRVQLVCLLDDLLSLLSSQLSNLVSNQVSLVVSVQQPPQPPPDDTPDHCSVSSVVSSVSSVSSVVSVVVSVVVRDPDDVQCPDPVLVLLLVLLLQLLLLVQAPCSQLLCLQQPLQHRVLSSLLSNLLSVLQSVLSVVCSVPADADSVVLVVLSVVLVVLSVVSVVSSLPSQDGPPHPHPVSSCVSSVSSSSNSNSSSRSLSRSLSNQSVPHSVSSSSSSVSSSNSSSVSNVVNSCCPPPVNSGDHYDPPDRD

InterPro domains:
  IPR009357 Solute carrier family 52, riboflavin transporter [PF06237] (10-435)
  IPR009357 Solute carrier family 52, riboflavin transporter [PTHR12929] (9-444)

Solvent-accessible surface area: 17711 Å² total; per-residue (Å²): 150,157,73,121,66,16,49,98,24,0,15,56,0,0,12,14,8,46,2,5,20,52,0,6,71,24,1,6,45,14,1,12,126,125,12,61,28,24,171,54,0,33,28,82,4,49,55,30,36,15,100,0,27,93,6,27,106,94,19,54,93,92,64,144,142,22,112,64,135,84,50,45,70,25,0,111,80,16,28,80,75,10,49,80,4,1,26,80,1,6,60,75,21,96,89,73,32,102,75,103,78,118,108,45,0,61,21,2,34,58,21,5,60,51,2,0,46,5,8,2,7,2,9,6,10,3,1,0,11,2,38,94,19,62,64,116,9,2,41,2,2,11,16,0,25,5,54,1,20,31,66,2,13,65,52,5,84,85,0,7,22,28,110,113,180,49,157,28,165,49,83,1,39,66,0,1,124,36,2,18,64,45,18,71,50,4,24,66,8,3,79,21,1,35,142,65,37,106,128,181,145,89,110,123,170,44,78,122,14,57,67,2,36,41,34,1,28,57,6,6,22,47,28,77,7,16,4,53,29,0,35,36,47,0,0,57,9,23,36,94,122,0,49,50,70,1,30,30,78,2,18,20,10,39,4,114,10,3,119,109,0,63,57,108,30,34,163,63,60,87,30,0,31,30,53,10,125,116,0,71,156,12,5,36,83,0,60,56,7,0,79,93,2,49,63,3,84,98,50,79,75,93,49,4,36,95,83,1,16,89,11,12,43,82,0,34,14,33,6,16,23,0,41,2,0,0,0,19,40,18,21,79,34,23,64,100,12,0,42,26,0,0,59,13,5,9,71,2,20,60,112,5,24,87,69,20,84,53,43,38,35,98,168,118,71,18,114,87,49,145,117,141,40,107,88

B-factor: mean 55.03, std 14.56, range [35.13, 115.09]

Organism: Homo sapiens (NCBI:txid9606)

Radius of gyration: 20.66 Å; Cα contacts (8 Å, |Δi|>4): 511; chains: 1; bounding box: 58×45×62 Å

Sequence (375 aa):
ARPVLTHLLVALFGMGSWAAVNGIWVELPVVVKELPEGWSLPSYVSVLVALGNLGLLVVTLWRRLAPGKDEQVPIRVVQVLGMVGTALLASLWHHVAPVAGQLHSVAFLALAFVLALACCASNVTFLPFLSHLPPRFLRSFFLGQGLSALLPCVLALVQGVGRLDFLERFPASTFFWALTALLVASAAAFQGLLLLLPPPAYQLLSARSACLLGLLAATNALTNGVLPAVQSFSCLPYGRLAYHLAVVLGSAANPLACFLAMGVLCRSLAGLGGLSLLGVFCGGYLMALAVLSPCPPLVGTSAGVVLVVLSWVLCLGVFSYVKVAASSLLHGGGRPALLAAGVAIQVGSLLGAVAMFPPTSIYHVFHSRKDCADP

Nearest PDB structures (foldseek):
  6ob6-assembly1_A  TM=7.484E-01  e=7.983E-08  Homo sapiens
  6ob6-assembly2_B  TM=7.594E-01  e=3.927E-07  Homo sapiens
  8t69-assembly1_A  TM=6.234E-01  e=3.767E-05  Homo sapiens
  8jt9-assembly1_A  TM=6.629E-01  e=1.853E-04  Homo sapiens
  5a2o-assembly1_B  TM=6.307E-01  e=3.047E-01  Arabidopsis thaliana

GO terms:
  GO:0005886 plasma membrane (C, IDA)
  GO:0032217 riboflavin transmembrane transporter activity (F, IDA)
  GO:0032218 riboflavin transport (P, IDA)
  GO:0005886 plasma membrane (C, EXP)
  GO:0005886 plasma membrane (C, TAS)
  GO:0032217 riboflavin transmembrane transporter activity (F, TAS)
  GO:0006771 riboflavin metabolic process (P, TAS)
  GO:0005515 protein binding (F, IPI)
  GO:0062124 4-hydroxybutyrate receptor activity (F, IDA)